Protein AF-A0A6J8EB46-F1 (afdb_monomer)

Nearest PDB structures (foldseek):
  9cpb-assembly1_6H  TM=1.691E-01  e=1.019E+00  Bos taurus
  8otz-assembly1_Cv  TM=1.582E-01  e=2.182E+00  Bos taurus

pLDDT: mean 77.76, std 17.49, range [22.55, 97.88]

Secondary structure (DSSP, 8-state):
---------HHHHHHHHHHHHHHHHHHHHHTTSHHHHHHHHHHHHH-TTHHHHHHHHHHHHHHHHHHHHHHHHHTTS--------TT----HHHHHHHHHHHHHHHHHHHHHHHHHHHHHTTSTT-HHHHHHHHHHHHHHHHTB--HHHHHHH-S-HHHHHHHHHH-SSS-PPPB-HHHHHHHHHHHHHHHHHSSHHHHHHHGGGHHHHHHHHHHT-HHHHHHHHHHHHHHHHTT--------HHHHHHHHHHHHHHHHHHHHHHHHHHHHHHHHHHHHHHHHHHHHHHHHHHHHHHHHHHHHHHHT-------HHHHHH--SGGGHHHHHHHHHHHHH-TTGGGGS-HHHHHHHHHHTT----TTS-HHHHHHHHHHHHHH-SS-TTGGGGS-SS---------

Radius of gyration: 40.49 Å; Cα contacts (8 Å, |Δi|>4): 262; chains: 1; bounding box: 92×62×116 Å

Foldseek 3Di:
DDDDDPDPDPCVVVVVVVVVVVVVVVLVVCLVDPVVVVVQVVVCVVPVCSNVVVVVVSVVVVVVVVVVVVLVVCVPPDQLPPPLVLPDDQPLLSLLVLQQLLQVLLVVLLVVLVVVLVVCVPPPPCVVVNVLSVVLNVLSVLQFDDPVCCCVPPPSNSSVVSSVVVPPDDDGTGGDNLSSVLSVVLVSLLSVQLDSVNCSVQPVCSLVVSLVVCLPPVVSLVSQVVSSVVSVVVPPPDDDDDDDPVCVVVVVVVVVSVSVSSSVSSSSSSNSSSVVVVVVSVVSVVVSVVVVVVVVVVVVVVVVVVVPPPPLCAVVVLLPQPDDLSLVSLVSLLVQVVVDVVSLVRYDLVRLQLQVVLLVDHDDPPDDSNVSSVSSNVSSVVDSHRNNSCSSPPPDDDDDDDDDD

Mean predicted aligned error: 19.16 Å

Organism: Mytilus coruscus (NCBI:txid42192)

Structure (mmCIF, N/CA/C/O backbone):
data_AF-A0A6J8EB46-F1
#
_entry.id   AF-A0A6J8EB46-F1
#
loop_
_atom_site.group_PDB
_atom_site.id
_atom_site.type_symbol
_atom_site.label_atom_id
_atom_site.label_alt_id
_atom_site.label_comp_id
_atom_site.label_asym_id
_atom_site.label_entity_id
_atom_site.label_seq_id
_atom_site.pdbx_PDB_ins_code
_atom_site.Cartn_x
_atom_site.Cartn_y
_atom_site.Cartn_z
_atom_site.occupancy
_atom_site.B_iso_or_equiv
_atom_site.auth_seq_id
_atom_site.auth_comp_id
_atom_site.auth_asym_id
_atom_site.auth_atom_id
_atom_site.pdbx_PDB_model_num
ATOM 1 N N . MET A 1 1 ? -13.569 27.693 29.492 1.00 29.95 1 MET A N 1
ATOM 2 C CA . MET A 1 1 ? -15.001 27.326 29.493 1.00 29.95 1 MET A CA 1
ATOM 3 C C . MET A 1 1 ? -15.398 26.889 28.092 1.00 29.95 1 MET A C 1
ATOM 5 O O . MET A 1 1 ? -15.632 27.750 27.271 1.00 29.95 1 MET A O 1
ATOM 9 N N . PHE A 1 2 ? -15.415 25.587 27.815 1.00 22.55 2 PHE A N 1
ATOM 10 C CA . PHE A 1 2 ? -16.241 24.952 26.774 1.00 22.55 2 PHE A CA 1
ATOM 11 C C . PHE A 1 2 ? -16.300 23.460 27.134 1.00 22.55 2 PHE A C 1
ATOM 13 O O . PHE A 1 2 ? -15.593 22.623 26.588 1.00 22.55 2 PHE A O 1
ATOM 20 N N . ASN A 1 3 ? -17.075 23.169 28.181 1.00 30.27 3 ASN A N 1
ATOM 21 C CA . ASN A 1 3 ? -17.473 21.825 28.588 1.00 30.27 3 ASN A CA 1
ATOM 22 C C . ASN A 1 3 ? -18.971 21.710 28.284 1.00 30.27 3 ASN A C 1
ATOM 24 O O . ASN A 1 3 ? -19.803 22.089 29.099 1.00 30.27 3 ASN A O 1
ATOM 28 N N . ALA A 1 4 ? -19.288 21.252 27.080 1.00 25.92 4 ALA A N 1
ATOM 29 C CA . ALA A 1 4 ? -20.593 20.768 26.625 1.00 25.92 4 ALA A CA 1
ATOM 30 C C . ALA A 1 4 ? -20.308 20.069 25.282 1.00 25.92 4 ALA A C 1
ATOM 32 O O . ALA A 1 4 ? -19.607 20.633 24.456 1.00 25.92 4 ALA A O 1
ATOM 33 N N . CYS A 1 5 ? -20.704 18.845 24.959 1.00 27.94 5 CYS A N 1
ATOM 34 C CA . CYS A 1 5 ? -21.730 17.960 25.467 1.00 27.94 5 CYS A CA 1
ATOM 35 C C . CYS A 1 5 ? -21.249 16.534 25.121 1.00 27.94 5 CYS A C 1
ATOM 37 O O . CYS A 1 5 ? -21.065 16.200 23.954 1.00 27.94 5 CYS A O 1
ATOM 39 N N . MET A 1 6 ? -20.957 15.710 26.129 1.00 33.56 6 MET A N 1
ATOM 40 C CA . MET A 1 6 ? -20.457 14.333 25.978 1.00 33.56 6 MET A CA 1
ATOM 41 C C . MET A 1 6 ? -21.446 13.369 26.631 1.00 33.56 6 MET A C 1
ATOM 43 O O . MET A 1 6 ? -21.123 12.625 27.555 1.00 33.56 6 MET A O 1
ATOM 47 N N . THR A 1 7 ? -22.678 13.390 26.141 1.00 33.22 7 THR A N 1
ATOM 48 C CA . THR A 1 7 ? -23.685 12.371 26.430 1.00 33.22 7 THR A CA 1
ATOM 49 C C . THR A 1 7 ? -24.575 12.216 25.207 1.00 33.22 7 THR A C 1
ATOM 51 O O . THR A 1 7 ? -25.662 12.774 25.162 1.00 33.22 7 THR A O 1
ATOM 54 N N . CYS A 1 8 ? -24.139 11.424 24.225 1.00 36.44 8 CYS A N 1
ATOM 55 C CA . CYS A 1 8 ? -25.110 10.720 23.391 1.00 36.44 8 CYS A CA 1
ATOM 56 C C . CYS A 1 8 ? -25.734 9.677 24.329 1.00 36.44 8 CYS A C 1
ATOM 58 O O . CYS A 1 8 ? -25.114 8.650 24.637 1.00 36.44 8 CYS A O 1
ATOM 60 N N . SER A 1 9 ? -26.828 10.063 24.992 1.00 38.84 9 SER A N 1
ATOM 61 C CA . SER A 1 9 ? -27.397 9.306 26.104 1.00 38.84 9 SER A CA 1
ATOM 62 C C . SER A 1 9 ? -27.892 7.957 25.578 1.00 38.84 9 SER A C 1
ATOM 64 O O . SER A 1 9 ? -28.225 7.804 24.403 1.00 38.84 9 SER A O 1
ATOM 66 N N . LYS A 1 10 ? -27.937 6.938 26.445 1.00 42.47 10 LYS A N 1
ATOM 67 C CA . LYS A 1 10 ? -28.545 5.640 26.103 1.00 42.47 10 LYS A CA 1
ATOM 68 C C . LYS A 1 10 ? -29.925 5.808 25.465 1.00 42.47 10 LYS A C 1
ATOM 70 O O . LYS A 1 10 ? -30.281 4.967 24.650 1.00 42.47 10 LYS A O 1
ATOM 75 N N . GLU A 1 11 ? -30.647 6.868 25.828 1.00 37.56 11 GLU A N 1
ATOM 76 C CA . GLU A 1 11 ? -31.964 7.191 25.296 1.00 37.56 11 GLU A CA 1
ATOM 77 C C . GLU A 1 11 ? -31.904 7.548 23.817 1.00 37.56 11 GLU A C 1
ATOM 79 O O . GLU A 1 11 ? -32.760 7.073 23.098 1.00 37.56 11 GLU A O 1
ATOM 84 N N . GLU A 1 12 ? -30.891 8.258 23.309 1.00 42.81 12 GLU A N 1
ATOM 85 C CA . GLU A 1 12 ? -30.812 8.584 21.875 1.00 42.81 12 GLU A CA 1
ATOM 86 C C . GLU A 1 12 ? -30.628 7.347 20.988 1.00 42.81 12 GLU A C 1
ATOM 88 O O . GLU A 1 12 ? -31.216 7.270 19.910 1.00 42.81 12 GLU A O 1
ATOM 93 N N . MET A 1 13 ? -29.840 6.352 21.413 1.00 45.44 13 MET A N 1
ATOM 94 C CA . MET A 1 13 ? -29.682 5.114 20.635 1.00 45.44 13 MET A CA 1
ATOM 95 C C . MET A 1 13 ? -30.942 4.240 20.674 1.00 45.44 13 MET A C 1
ATOM 97 O O . MET A 1 13 ? -31.340 3.716 19.633 1.00 45.44 13 MET A O 1
ATOM 101 N N . THR A 1 14 ? -31.605 4.107 21.829 1.00 48.22 14 THR A N 1
ATOM 102 C CA . THR A 1 14 ? -32.900 3.408 21.905 1.00 48.22 14 THR A CA 1
ATOM 103 C C . THR A 1 14 ? -34.020 4.181 21.211 1.00 48.22 14 THR A C 1
ATOM 105 O O . THR A 1 14 ? -34.886 3.549 20.614 1.00 48.22 14 THR A O 1
ATOM 108 N N . LEU A 1 15 ? -33.996 5.516 21.226 1.00 50.03 15 LEU A N 1
ATOM 109 C CA . LEU A 1 15 ? -34.933 6.381 20.502 1.00 50.03 15 LEU A CA 1
ATOM 110 C C . LEU A 1 15 ? -34.773 6.181 18.991 1.00 50.03 15 LEU A C 1
ATOM 112 O O . LEU A 1 15 ? -35.757 5.916 18.312 1.00 50.03 15 LEU A O 1
ATOM 116 N N . LYS A 1 16 ? -33.536 6.172 18.473 1.00 60.28 16 LYS A N 1
ATOM 117 C CA . LYS A 1 16 ? -33.245 5.901 17.052 1.00 60.28 16 LYS A CA 1
ATOM 118 C C . LYS A 1 16 ? -33.749 4.525 16.612 1.00 60.28 16 LYS A C 1
ATOM 120 O O . LYS A 1 16 ? -34.367 4.398 15.559 1.00 60.28 16 LYS A O 1
ATOM 125 N N . GLN A 1 17 ? -33.531 3.492 17.423 1.00 59.22 17 GLN A N 1
ATOM 126 C CA . GLN A 1 17 ? -33.971 2.131 17.101 1.00 59.22 17 GLN A CA 1
ATOM 127 C C . GLN A 1 17 ? -35.502 1.982 17.169 1.00 59.22 17 GLN A C 1
ATOM 129 O O . GLN A 1 17 ? -36.089 1.295 16.329 1.00 59.22 17 GLN A O 1
ATOM 134 N N . LYS A 1 18 ? -36.159 2.687 18.103 1.00 68.44 18 LYS A N 1
ATOM 135 C CA . LYS A 1 18 ? -37.623 2.814 18.146 1.00 68.44 18 LYS A CA 1
ATOM 136 C C . LYS A 1 18 ? -38.166 3.530 16.912 1.00 68.44 18 LYS A C 1
ATOM 138 O O . LYS A 1 18 ? -39.065 2.987 16.291 1.00 68.44 18 LYS A O 1
ATOM 143 N N . MET A 1 19 ? -37.567 4.645 16.490 1.00 68.00 19 MET A N 1
ATOM 144 C CA . MET A 1 19 ? -37.997 5.393 15.300 1.00 68.00 19 MET A CA 1
ATOM 145 C C . MET A 1 19 ? -37.926 4.562 14.014 1.00 68.00 19 MET A C 1
ATOM 147 O O . MET A 1 19 ? -38.859 4.598 13.219 1.00 68.00 19 MET A O 1
ATOM 151 N N . PHE A 1 20 ? -36.865 3.768 13.810 1.00 70.88 20 PHE A N 1
ATOM 152 C CA . PHE A 1 20 ? -36.810 2.855 12.660 1.00 70.88 20 PHE A CA 1
ATOM 153 C C . PHE A 1 20 ? -37.899 1.785 12.740 1.00 70.88 20 PHE A C 1
ATOM 155 O O . PHE A 1 20 ? -38.583 1.530 11.753 1.00 70.88 20 PHE A O 1
ATOM 162 N N . THR A 1 21 ? -38.082 1.175 13.912 1.00 76.00 21 THR A N 1
ATOM 163 C CA . THR A 1 21 ? -39.105 0.139 14.119 1.00 76.00 21 THR A CA 1
ATOM 164 C C . THR A 1 21 ? -40.511 0.698 13.897 1.00 76.00 21 THR A C 1
ATOM 166 O O . THR A 1 21 ? -41.333 0.072 13.233 1.00 76.00 21 THR A O 1
ATOM 169 N N . GLU A 1 22 ? -40.772 1.904 14.384 1.00 79.31 22 GLU A N 1
ATOM 170 C CA . GLU A 1 22 ? -42.029 2.624 14.225 1.00 79.31 22 GLU A CA 1
ATOM 171 C C . GLU A 1 22 ? -42.270 3.019 12.766 1.00 79.31 22 GLU A C 1
ATOM 173 O O . GLU A 1 22 ? -43.349 2.762 12.246 1.00 79.31 22 GLU A O 1
ATOM 178 N N . PHE A 1 23 ? -41.245 3.493 12.051 1.00 80.19 23 PHE A N 1
ATOM 179 C CA . PHE A 1 23 ? -41.322 3.738 10.610 1.00 80.19 23 PHE A CA 1
ATOM 180 C C . PHE A 1 23 ? -41.661 2.467 9.821 1.00 80.19 23 PHE A C 1
ATOM 182 O O . PHE A 1 23 ? -42.570 2.484 8.995 1.00 80.19 23 PHE A O 1
ATOM 189 N N . TYR A 1 24 ? -40.986 1.341 10.087 1.00 80.75 24 TYR A N 1
ATOM 190 C CA . TYR A 1 24 ? -41.318 0.064 9.443 1.00 80.75 24 TYR A CA 1
ATOM 191 C C . TYR A 1 24 ? -42.745 -0.383 9.763 1.00 80.75 24 TYR A C 1
ATOM 193 O O . TYR A 1 24 ? -43.429 -0.931 8.899 1.00 80.75 24 TYR A O 1
ATOM 201 N N . THR A 1 25 ? -43.203 -0.149 10.991 1.00 82.75 25 THR A N 1
ATOM 202 C CA . THR A 1 25 ? -44.554 -0.516 11.420 1.00 82.75 25 THR A CA 1
ATOM 203 C C . THR A 1 25 ? -45.594 0.340 10.700 1.00 82.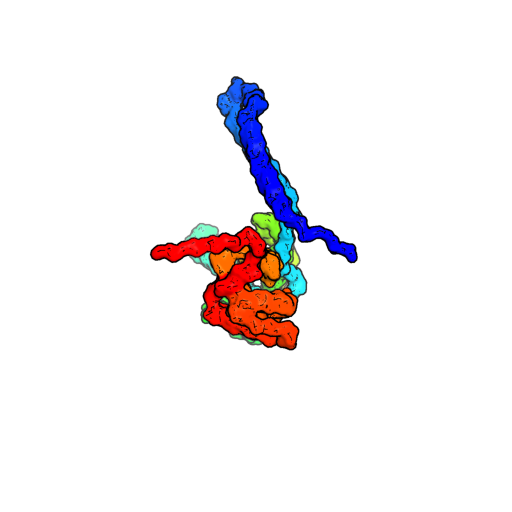75 25 THR A C 1
ATOM 205 O O . THR A 1 25 ? -46.489 -0.210 10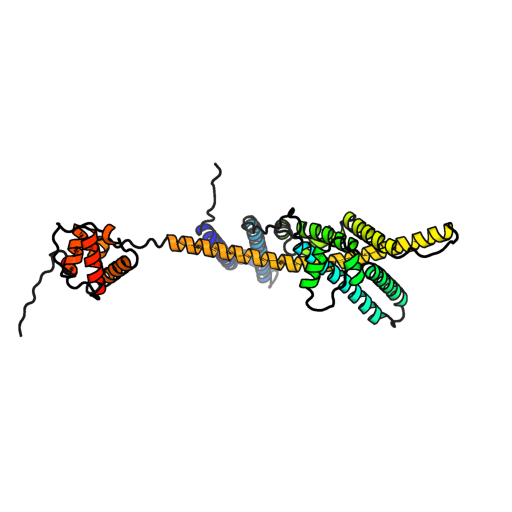.066 1.00 82.75 25 THR A O 1
ATOM 208 N N . GLN A 1 26 ? -45.422 1.663 10.692 1.00 82.62 26 GLN A N 1
ATOM 209 C CA . GLN A 1 26 ? -46.308 2.615 10.017 1.00 82.62 26 GLN A CA 1
ATOM 210 C C . GLN A 1 26 ? -46.328 2.410 8.499 1.00 82.62 26 GLN A C 1
ATOM 212 O O . GLN A 1 26 ? -47.393 2.388 7.891 1.00 82.62 26 GLN A O 1
ATOM 217 N N . PHE A 1 27 ? -45.173 2.163 7.878 1.00 85.69 27 PHE A N 1
ATOM 218 C CA . PHE A 1 27 ? -45.080 1.862 6.449 1.00 85.69 27 PHE A CA 1
ATOM 219 C C . PHE A 1 27 ? -45.846 0.582 6.082 1.00 85.69 27 PHE A C 1
ATOM 221 O O . PHE A 1 27 ? -46.624 0.564 5.129 1.00 85.69 27 PHE A O 1
ATOM 228 N N . ASN A 1 28 ? -45.678 -0.486 6.866 1.00 83.19 28 ASN A N 1
ATOM 229 C CA . ASN A 1 28 ? -46.405 -1.736 6.643 1.00 83.19 28 ASN A CA 1
ATOM 230 C C . ASN A 1 28 ? -47.904 -1.614 6.950 1.00 83.19 28 ASN A C 1
ATOM 232 O O . ASN A 1 28 ? -48.706 -2.305 6.323 1.00 83.19 28 ASN A O 1
ATOM 236 N N . MET A 1 29 ? -48.290 -0.758 7.901 1.00 84.44 29 MET A N 1
ATOM 237 C CA . MET A 1 29 ? -49.692 -0.429 8.163 1.00 84.44 29 MET A CA 1
ATOM 238 C C . MET A 1 29 ? -50.306 0.351 7.000 1.00 84.44 29 MET A C 1
ATOM 240 O O . MET A 1 29 ? -51.401 0.007 6.567 1.00 84.44 29 MET A O 1
ATOM 244 N N . TYR A 1 30 ? -49.584 1.325 6.442 1.00 85.19 30 TYR A N 1
ATOM 245 C CA . TYR A 1 30 ? -50.017 2.080 5.269 1.00 85.19 30 TYR A CA 1
ATOM 246 C C . TYR A 1 30 ? -50.209 1.180 4.043 1.00 85.19 30 TYR A C 1
ATOM 248 O O . TYR A 1 30 ? -51.249 1.241 3.405 1.00 85.19 30 TYR A O 1
ATOM 256 N N . LEU A 1 31 ? -49.287 0.252 3.758 1.00 83.62 31 LEU A N 1
ATOM 257 C CA . LEU A 1 31 ? -49.456 -0.709 2.652 1.00 83.62 31 LEU A CA 1
ATOM 258 C C . LEU A 1 31 ? -50.688 -1.624 2.798 1.00 83.62 31 LEU A C 1
ATOM 260 O O . LEU A 1 31 ? -51.109 -2.250 1.826 1.00 83.62 31 LEU A O 1
ATOM 264 N N . LYS A 1 32 ? -51.248 -1.728 4.008 1.00 82.56 32 LYS A N 1
ATOM 265 C CA . LYS A 1 32 ? -52.466 -2.487 4.320 1.00 82.56 32 LYS A CA 1
ATOM 266 C C . LYS A 1 32 ? -53.683 -1.586 4.550 1.00 82.56 32 LYS A C 1
ATOM 268 O O . LYS A 1 32 ? -54.747 -2.101 4.888 1.00 82.56 32 LYS A O 1
ATOM 273 N N . SER A 1 33 ? -53.537 -0.268 4.423 1.00 86.31 33 SER A N 1
ATOM 274 C CA . SER A 1 33 ? -54.606 0.680 4.713 1.00 86.31 33 SER A CA 1
ATOM 275 C C . SER A 1 33 ? -55.608 0.759 3.561 1.00 86.31 33 SER A C 1
ATOM 277 O O . SER A 1 33 ? -55.302 0.490 2.395 1.00 86.31 33 SER A O 1
ATOM 279 N N . SER A 1 34 ? -56.828 1.175 3.892 1.00 80.81 34 SER A N 1
ATOM 280 C CA . SER A 1 34 ? -57.864 1.490 2.909 1.00 80.81 34 SER A CA 1
ATOM 281 C C . SER A 1 34 ? -57.474 2.663 2.002 1.00 80.81 34 SER A C 1
ATOM 283 O O . SER A 1 34 ? -57.941 2.726 0.867 1.00 80.81 34 SER A O 1
ATOM 285 N N . GLU A 1 35 ? -56.607 3.567 2.464 1.00 82.62 35 GLU A N 1
ATOM 286 C CA . GLU A 1 35 ? -56.075 4.694 1.685 1.00 82.62 35 GLU A CA 1
ATOM 287 C C . GLU A 1 35 ? -55.132 4.217 0.577 1.00 82.62 35 GLU A C 1
ATOM 289 O O . GLU A 1 35 ? -55.256 4.648 -0.573 1.00 82.62 35 GLU A O 1
ATOM 294 N N . PHE A 1 36 ? -54.238 3.271 0.883 1.00 83.19 36 PHE A N 1
ATOM 295 C CA . PHE A 1 36 ? -53.380 2.657 -0.127 1.00 83.19 36 PHE A CA 1
ATOM 296 C C . PHE A 1 36 ? -54.207 1.844 -1.127 1.00 83.19 36 PHE A C 1
ATOM 298 O O . PHE A 1 36 ? -54.050 2.020 -2.332 1.00 83.19 36 PHE A O 1
ATOM 305 N N . GLU A 1 37 ? -55.160 1.034 -0.657 1.00 79.12 37 GLU A N 1
ATOM 306 C CA . GLU A 1 37 ? -56.090 0.317 -1.543 1.00 79.12 37 GLU A CA 1
ATOM 307 C C . GLU A 1 37 ? -56.889 1.270 -2.444 1.00 79.12 37 GLU A C 1
ATOM 309 O O . GLU A 1 37 ? -57.068 1.007 -3.632 1.00 79.12 37 GLU A O 1
ATOM 314 N N . SER A 1 38 ? -57.320 2.419 -1.922 1.00 82.06 38 SER A N 1
ATOM 315 C CA . SER A 1 38 ? -58.031 3.434 -2.709 1.00 82.06 38 SER A CA 1
ATOM 316 C C . SER A 1 38 ? -57.132 4.111 -3.744 1.00 82.06 38 SER A C 1
ATOM 318 O O . SER A 1 38 ? -57.600 4.421 -4.834 1.00 82.06 38 SER A O 1
ATOM 320 N N . SER A 1 39 ? -55.841 4.265 -3.448 1.00 78.69 39 SER A N 1
ATOM 321 C CA . SER A 1 39 ? -54.834 4.792 -4.380 1.00 78.69 39 SER A CA 1
ATOM 322 C C . SER A 1 39 ? -54.459 3.786 -5.477 1.00 78.69 39 SER A C 1
ATOM 324 O O . SER A 1 39 ? -54.076 4.168 -6.580 1.00 78.69 39 SER A O 1
ATOM 326 N N . VAL A 1 40 ? -54.580 2.488 -5.187 1.00 75.94 40 VAL A N 1
ATOM 327 C CA . VAL A 1 40 ? -54.270 1.389 -6.112 1.00 75.94 40 VAL A CA 1
ATOM 328 C C . VAL A 1 40 ? -55.457 1.058 -7.030 1.00 75.94 40 VAL A C 1
ATOM 330 O O . VAL A 1 40 ? -55.247 0.652 -8.174 1.00 75.94 40 VAL A O 1
ATOM 333 N N . LYS A 1 41 ? -56.702 1.242 -6.567 1.00 77.00 41 LYS A N 1
ATOM 334 C CA . LYS A 1 41 ? -57.934 0.938 -7.325 1.00 77.00 41 LYS A CA 1
ATOM 335 C C . LYS A 1 41 ? -57.969 1.514 -8.754 1.00 77.00 41 LYS A C 1
ATOM 337 O O . LYS A 1 41 ? -58.292 0.744 -9.658 1.00 77.00 41 LYS A O 1
ATOM 342 N N . PRO A 1 42 ? -57.608 2.790 -9.006 1.00 74.62 42 PRO A N 1
ATOM 343 C CA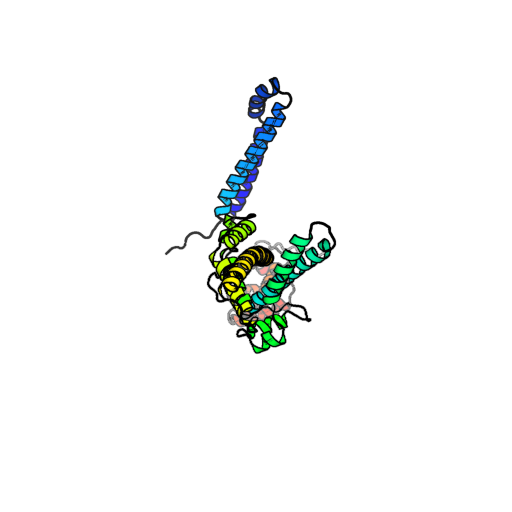 . PRO A 1 42 ? -57.584 3.343 -10.362 1.00 74.62 42 PRO A CA 1
ATOM 344 C C . PRO A 1 42 ? -56.573 2.633 -11.274 1.00 74.62 42 PRO A C 1
ATOM 346 O O . PRO A 1 42 ? -56.847 2.402 -12.444 1.00 74.62 42 PRO A O 1
ATOM 349 N N . LEU A 1 43 ? -55.428 2.219 -10.722 1.00 65.94 43 LEU A N 1
ATOM 350 C CA . LEU A 1 43 ? -54.331 1.581 -11.458 1.00 65.94 43 LEU A CA 1
ATOM 351 C C . LEU A 1 43 ? -54.595 0.098 -11.759 1.00 65.94 43 LEU A C 1
ATOM 353 O O . LEU A 1 43 ? -54.114 -0.422 -12.763 1.00 65.94 43 LEU A O 1
ATOM 357 N N . ILE A 1 44 ? -55.354 -0.596 -10.900 1.00 65.50 44 ILE A N 1
ATOM 358 C CA . ILE A 1 44 ? -55.775 -1.988 -11.143 1.00 65.50 44 ILE A CA 1
ATOM 359 C C . ILE A 1 44 ? -56.769 -2.068 -12.307 1.00 65.50 44 ILE A C 1
ATOM 361 O O . ILE A 1 44 ? -56.736 -3.044 -13.058 1.00 65.50 44 ILE A O 1
ATOM 365 N N . HIS A 1 45 ? -57.635 -1.059 -12.466 1.00 63.56 45 HIS A N 1
ATOM 366 C CA . HIS A 1 45 ? -58.617 -1.022 -13.553 1.00 63.56 45 HIS A CA 1
ATOM 367 C C . HIS A 1 45 ? -57.964 -1.008 -14.944 1.00 63.56 45 HIS A C 1
ATOM 369 O O . HIS A 1 45 ? -58.528 -1.581 -15.874 1.00 63.56 45 HIS A O 1
ATOM 375 N N . GLU A 1 46 ? -56.767 -0.431 -15.071 1.00 61.22 46 GLU A N 1
ATOM 376 C CA . GLU A 1 46 ? -56.005 -0.381 -16.326 1.00 61.22 46 GLU A CA 1
ATOM 377 C C . GLU A 1 46 ? -54.943 -1.489 -16.439 1.00 61.22 46 GLU A C 1
ATOM 379 O O . GLU A 1 46 ? -54.573 -1.889 -17.543 1.00 61.22 46 GLU A O 1
ATOM 384 N N . ASN A 1 47 ? -54.447 -2.026 -15.317 1.00 65.25 47 ASN A N 1
ATOM 385 C CA . ASN A 1 47 ? -53.388 -3.032 -15.319 1.00 65.25 47 ASN A CA 1
ATOM 386 C C . ASN A 1 47 ? -53.513 -4.009 -14.137 1.00 65.25 47 ASN A C 1
ATOM 388 O O . ASN A 1 47 ? -53.369 -3.632 -12.974 1.00 65.25 47 ASN A O 1
ATOM 392 N N . LYS A 1 48 ? -53.657 -5.311 -14.435 1.00 73.06 48 LYS A N 1
ATOM 393 C CA . LYS A 1 48 ? -53.729 -6.395 -13.430 1.00 73.06 48 LYS A CA 1
ATOM 394 C C . LYS A 1 48 ? -52.513 -6.453 -12.490 1.00 73.06 48 LYS A C 1
ATOM 396 O O . LYS A 1 48 ? -52.613 -7.016 -11.403 1.00 73.06 48 LYS A O 1
ATOM 401 N N . PHE A 1 49 ? -51.385 -5.854 -12.874 1.00 76.19 49 PHE A N 1
ATOM 402 C CA . PHE A 1 49 ? -50.163 -5.768 -12.071 1.00 76.19 49 PHE A CA 1
ATOM 403 C C . PHE A 1 49 ? -50.005 -4.441 -11.307 1.00 76.19 49 PHE A C 1
ATOM 405 O O . PHE A 1 49 ? -49.025 -4.279 -10.580 1.00 76.19 49 PHE A O 1
ATOM 412 N N . GLY A 1 50 ? -50.954 -3.500 -11.406 1.00 73.31 50 GLY A N 1
ATOM 413 C CA . GLY A 1 50 ? -50.846 -2.151 -10.826 1.00 73.31 50 GLY A CA 1
ATOM 414 C C . GLY A 1 50 ? -50.539 -2.142 -9.325 1.00 73.31 50 GLY A C 1
ATOM 415 O O . GLY A 1 50 ? -49.685 -1.386 -8.863 1.00 73.31 50 GLY A O 1
ATOM 416 N N . LYS A 1 51 ? -51.135 -3.072 -8.567 1.00 77.44 51 LYS A N 1
ATOM 417 C CA . LYS A 1 51 ? -50.838 -3.255 -7.137 1.00 77.44 51 LYS A CA 1
ATOM 418 C C . LYS A 1 51 ? -49.393 -3.684 -6.880 1.00 77.44 51 LYS A C 1
ATOM 420 O O . LYS A 1 51 ? -48.753 -3.161 -5.975 1.00 77.44 51 LYS A O 1
ATOM 425 N N . GLN A 1 52 ? -48.867 -4.619 -7.670 1.00 79.88 52 GLN A N 1
ATOM 426 C CA . GLN A 1 52 ? -47.496 -5.114 -7.511 1.00 79.88 52 GLN A CA 1
ATOM 427 C C . GLN A 1 52 ? -46.472 -4.030 -7.860 1.00 79.88 52 GLN A C 1
ATOM 429 O O . GLN A 1 52 ? -45.482 -3.872 -7.147 1.00 79.88 52 GLN A O 1
ATOM 434 N N . ILE A 1 53 ? -46.748 -3.243 -8.904 1.00 79.00 53 ILE A N 1
ATOM 435 C CA . ILE A 1 53 ? -45.914 -2.109 -9.312 1.00 79.00 53 ILE A CA 1
ATOM 436 C C . ILE A 1 53 ? -45.882 -1.049 -8.208 1.00 79.00 53 ILE A C 1
ATOM 438 O O . ILE A 1 53 ? -44.800 -0.635 -7.797 1.00 79.00 53 ILE A O 1
ATOM 442 N N . LEU A 1 54 ? -47.039 -0.647 -7.672 1.00 80.81 54 LEU A N 1
ATOM 443 C CA . LEU A 1 54 ? -47.087 0.398 -6.649 1.00 80.81 54 LEU A CA 1
ATOM 444 C C . LEU A 1 54 ? -46.423 -0.048 -5.340 1.00 80.81 54 LEU A C 1
ATOM 446 O O . LEU A 1 54 ? -45.684 0.722 -4.733 1.00 80.81 54 LEU A O 1
ATOM 450 N N . VAL A 1 55 ? -46.604 -1.311 -4.939 1.00 83.56 55 VAL A N 1
ATOM 451 C CA . VAL A 1 55 ? -45.883 -1.892 -3.795 1.00 83.56 55 VAL A CA 1
ATOM 452 C C . VAL A 1 55 ? -44.369 -1.855 -4.030 1.00 83.56 55 VAL A C 1
ATOM 454 O O . VAL A 1 55 ? -43.629 -1.407 -3.155 1.00 83.56 55 VAL A O 1
ATOM 457 N N . ALA A 1 56 ? -43.890 -2.253 -5.213 1.00 81.88 56 ALA A N 1
ATOM 458 C CA . ALA A 1 56 ? -42.465 -2.209 -5.545 1.00 81.88 56 ALA A CA 1
ATOM 459 C C . ALA A 1 56 ? -41.898 -0.777 -5.511 1.00 81.88 56 ALA A C 1
ATOM 461 O O . ALA A 1 56 ? -40.815 -0.554 -4.966 1.00 81.88 56 ALA A O 1
ATOM 462 N N . VAL A 1 57 ? -42.646 0.204 -6.026 1.00 83.00 57 VAL A N 1
ATOM 463 C CA . VAL A 1 57 ? -42.285 1.629 -5.965 1.00 83.00 57 VAL A CA 1
ATOM 464 C C . VAL A 1 57 ? -42.223 2.119 -4.518 1.00 83.00 57 VAL A C 1
ATOM 466 O O . VAL A 1 57 ? -41.250 2.766 -4.138 1.00 83.00 57 VAL A O 1
ATOM 469 N N . MET A 1 58 ? -43.190 1.755 -3.674 1.00 84.00 58 MET A N 1
ATOM 470 C CA . MET A 1 58 ? -43.173 2.122 -2.256 1.00 84.00 58 MET A CA 1
ATOM 471 C C . MET A 1 58 ? -41.956 1.542 -1.525 1.00 84.00 58 MET A C 1
ATOM 473 O O . MET A 1 58 ? -41.331 2.250 -0.738 1.00 84.00 58 MET A O 1
ATOM 477 N N . PHE A 1 59 ? -41.560 0.297 -1.810 1.00 84.38 59 PHE A N 1
ATOM 478 C CA . PHE A 1 59 ? -40.330 -0.286 -1.255 1.00 84.38 59 PHE A CA 1
ATOM 479 C C . PHE A 1 59 ? -39.055 0.405 -1.772 1.00 84.38 59 PHE A C 1
ATOM 481 O O . PHE A 1 59 ? -38.075 0.529 -1.033 1.00 84.38 59 PHE A O 1
ATOM 488 N N . LEU A 1 60 ? -39.050 0.900 -3.014 1.00 80.06 60 LEU A N 1
ATOM 489 C CA . LEU A 1 60 ? -37.948 1.712 -3.542 1.00 80.06 60 LEU A CA 1
ATOM 490 C C . LEU A 1 60 ? -37.860 3.074 -2.843 1.00 80.06 60 LEU A C 1
ATOM 492 O O . LEU A 1 60 ? -36.766 3.470 -2.436 1.00 80.06 60 LEU A O 1
ATOM 496 N N . ILE A 1 61 ? -38.994 3.750 -2.641 1.00 81.62 61 ILE A N 1
ATOM 497 C CA . ILE A 1 61 ? -39.076 5.007 -1.881 1.00 81.62 61 ILE A CA 1
ATOM 498 C C . ILE A 1 61 ? -38.603 4.774 -0.444 1.00 81.62 61 ILE A C 1
ATOM 500 O O . ILE A 1 61 ? -37.747 5.507 0.044 1.00 81.62 61 ILE A O 1
ATOM 504 N N . GLN A 1 62 ? -39.069 3.705 0.206 1.00 83.31 62 GLN A N 1
ATOM 505 C CA . GLN A 1 62 ? -38.638 3.316 1.549 1.00 83.31 62 GLN A CA 1
ATOM 506 C C . GLN A 1 62 ? -37.115 3.162 1.629 1.00 83.31 62 GLN A C 1
ATOM 508 O O . GLN A 1 62 ? -36.471 3.699 2.529 1.00 83.31 62 GLN A O 1
ATOM 513 N N . LYS A 1 63 ? -36.520 2.454 0.665 1.00 79.56 63 LYS A N 1
ATOM 514 C CA . LYS A 1 63 ? -35.071 2.243 0.592 1.00 79.56 63 LYS A CA 1
ATOM 515 C C . LYS A 1 63 ? -34.300 3.549 0.387 1.00 79.56 63 LYS A C 1
ATOM 517 O O . LYS A 1 63 ? -33.206 3.679 0.934 1.00 79.56 63 LYS A O 1
ATOM 522 N N . HIS A 1 64 ? -34.845 4.488 -0.383 1.00 77.50 64 HIS A N 1
ATOM 523 C CA . HIS A 1 64 ? -34.254 5.810 -0.583 1.00 77.50 64 HIS A CA 1
ATOM 524 C C . HIS A 1 64 ? -34.338 6.674 0.676 1.00 77.50 64 HIS A C 1
ATOM 526 O O . HIS A 1 64 ? -33.304 7.114 1.165 1.00 77.50 64 HIS A O 1
ATOM 532 N N . VAL A 1 65 ? -35.522 6.804 1.278 1.00 78.75 65 VAL A N 1
ATOM 533 C CA . VAL A 1 65 ? -35.725 7.572 2.518 1.00 78.75 65 VAL A CA 1
ATOM 534 C C . VAL A 1 65 ? -34.836 7.048 3.649 1.00 78.75 65 VAL A C 1
ATOM 536 O O . VAL A 1 65 ? -34.207 7.827 4.361 1.00 78.75 65 VAL A O 1
ATOM 539 N N . LEU A 1 66 ? -34.716 5.724 3.793 1.00 76.69 66 LEU A N 1
ATOM 540 C CA . LEU A 1 66 ? -33.838 5.115 4.796 1.00 76.69 66 LEU A CA 1
ATOM 541 C C . LEU A 1 66 ? -32.349 5.335 4.503 1.00 76.69 66 LEU A C 1
ATOM 543 O O . LEU A 1 66 ? -31.557 5.453 5.439 1.00 76.69 66 LEU A O 1
ATOM 547 N N . ARG A 1 67 ? -31.953 5.381 3.227 1.00 71.69 67 ARG A N 1
ATOM 548 C CA . ARG A 1 67 ? -30.577 5.696 2.827 1.00 71.69 67 ARG A CA 1
ATOM 549 C C . ARG A 1 67 ? -30.244 7.147 3.162 1.00 71.69 67 ARG A C 1
ATOM 551 O O . ARG A 1 67 ? -29.235 7.373 3.818 1.00 71.69 67 ARG A O 1
ATOM 558 N N . ASP A 1 68 ? -31.122 8.082 2.819 1.00 69.88 68 ASP A N 1
ATOM 559 C CA . ASP A 1 68 ? -30.927 9.512 3.072 1.00 69.88 68 ASP A CA 1
ATOM 560 C C . ASP A 1 68 ? -30.939 9.819 4.583 1.00 69.88 68 ASP A C 1
ATOM 562 O O . ASP A 1 68 ? -30.096 10.565 5.094 1.00 69.88 68 ASP A O 1
ATOM 566 N N . ALA A 1 69 ? -31.818 9.156 5.344 1.00 67.06 69 ALA A N 1
ATOM 567 C CA . ALA A 1 69 ? -31.821 9.200 6.808 1.00 67.06 69 ALA A CA 1
ATOM 568 C C . ALA A 1 69 ? -30.545 8.580 7.416 1.00 67.06 69 ALA A C 1
ATOM 570 O O . ALA A 1 69 ? -29.986 9.101 8.378 1.00 67.06 69 ALA A O 1
ATOM 571 N N . SER A 1 70 ? -30.034 7.480 6.856 1.00 59.41 70 SER A N 1
ATOM 572 C CA . SER A 1 70 ? -28.769 6.879 7.300 1.00 59.41 70 SER A CA 1
ATOM 573 C C . SER A 1 70 ? -27.560 7.764 6.982 1.00 59.41 70 SER A C 1
ATOM 575 O O . SER A 1 70 ? -26.646 7.858 7.800 1.00 59.41 70 SER A O 1
ATOM 577 N N . ASP A 1 71 ? -27.519 8.391 5.809 1.00 54.94 71 ASP A N 1
ATOM 578 C CA . ASP A 1 71 ? -26.403 9.239 5.386 1.00 54.94 71 ASP A CA 1
ATOM 579 C C . ASP A 1 71 ? -26.355 10.552 6.187 1.00 54.94 71 ASP A C 1
ATOM 581 O O . ASP A 1 71 ? -25.273 10.982 6.594 1.00 54.94 71 ASP A O 1
ATOM 585 N N . SER A 1 72 ? -27.514 11.121 6.536 1.00 55.03 72 SER A N 1
ATOM 586 C CA . SER A 1 72 ? -27.619 12.250 7.475 1.00 55.03 72 SER A CA 1
ATOM 587 C C . SER A 1 72 ? -27.228 11.873 8.912 1.00 55.03 72 SER A C 1
ATOM 589 O O . SER A 1 72 ? -26.551 12.653 9.583 1.00 55.03 72 SER A O 1
ATOM 591 N N . LEU A 1 73 ? -27.549 10.658 9.374 1.00 52.25 73 LEU A N 1
ATOM 592 C CA . LEU A 1 73 ? -27.180 10.159 10.709 1.00 52.25 73 LEU A CA 1
ATOM 593 C C . LEU A 1 73 ? -25.703 9.738 10.840 1.00 52.25 73 LEU A C 1
ATOM 595 O O . LEU A 1 73 ? -25.147 9.811 11.935 1.00 52.25 73 LEU A O 1
ATOM 599 N N . GLN A 1 74 ? -25.034 9.312 9.764 1.00 48.22 74 GLN A N 1
ATOM 600 C CA . GLN A 1 74 ? -23.613 8.922 9.801 1.00 48.22 74 GLN A CA 1
ATOM 601 C C . GLN A 1 74 ? -22.643 10.110 9.879 1.00 48.22 74 GLN A C 1
ATOM 603 O O . GLN A 1 74 ? -21.473 9.914 10.211 1.00 48.22 74 GLN A O 1
ATOM 608 N N . SER A 1 75 ? -23.124 11.338 9.670 1.00 42.50 75 SER A N 1
ATOM 609 C CA . SER A 1 75 ? -22.349 12.571 9.887 1.00 42.50 75 SER A CA 1
ATOM 610 C C . SER A 1 75 ? -21.928 12.789 11.355 1.00 42.50 75 SER A C 1
ATOM 612 O O . SER A 1 75 ? -21.030 13.580 11.625 1.00 42.50 75 SER A O 1
ATOM 614 N N . THR A 1 76 ? -22.516 12.043 12.302 1.00 41.97 76 THR A N 1
ATOM 615 C CA . THR A 1 76 ? -22.193 12.066 13.745 1.00 41.97 76 THR A CA 1
ATOM 616 C C . THR A 1 76 ? -21.529 10.775 14.243 1.00 41.97 76 THR A C 1
ATOM 618 O O . THR A 1 76 ? -21.488 10.503 15.445 1.00 41.97 76 THR A O 1
ATOM 621 N N . GLY A 1 77 ? -20.975 9.958 13.341 1.00 43.81 77 GLY A N 1
ATOM 622 C CA . GLY A 1 77 ? -20.095 8.860 13.733 1.00 43.81 77 GLY A CA 1
ATOM 623 C C . GLY A 1 77 ? -18.819 9.420 14.356 1.00 43.81 77 GLY A C 1
ATOM 624 O O . GLY A 1 77 ? -18.079 10.128 13.674 1.00 43.81 77 GLY A O 1
ATOM 625 N N . GLN A 1 78 ? -18.578 9.107 15.638 1.00 45.38 78 GLN A N 1
ATOM 626 C CA . GLN A 1 78 ? -17.324 9.404 16.339 1.00 45.38 78 GLN A CA 1
ATOM 627 C C . GLN A 1 78 ? -16.150 9.166 15.389 1.00 45.38 78 GLN A C 1
ATOM 629 O O . GLN A 1 78 ? -16.046 8.106 14.764 1.00 45.38 78 GLN A O 1
ATOM 634 N N . SER A 1 79 ? -15.319 10.190 15.210 1.00 43.97 79 SER A N 1
ATOM 635 C CA . SER A 1 79 ? -14.123 10.084 14.396 1.00 43.97 79 SER A CA 1
ATOM 636 C C . SER A 1 79 ? -13.246 9.004 15.013 1.00 43.97 79 SER A C 1
ATOM 638 O O . SER A 1 79 ? -12.629 9.217 16.054 1.00 43.97 79 SER A O 1
ATOM 640 N N . VAL A 1 80 ? -13.187 7.834 14.372 1.00 47.62 80 VAL A N 1
ATOM 641 C CA . VAL A 1 80 ? -12.100 6.893 14.618 1.00 47.62 80 VAL A CA 1
ATOM 642 C C . VAL A 1 80 ? -10.845 7.680 14.264 1.00 47.62 80 VAL A C 1
ATOM 644 O O . VAL A 1 80 ? -10.552 7.885 13.084 1.00 47.62 80 VAL A O 1
ATOM 647 N N . GLN A 1 81 ? -10.146 8.205 15.272 1.00 47.09 81 GLN A N 1
ATOM 648 C CA . GLN A 1 81 ? -8.845 8.827 15.085 1.00 47.09 81 GLN A CA 1
ATOM 649 C C . GLN A 1 81 ? -7.871 7.707 14.734 1.00 47.09 81 GLN A C 1
ATOM 651 O O . GLN A 1 81 ? -7.118 7.200 15.562 1.00 47.09 81 GLN A O 1
ATOM 656 N N . ILE A 1 82 ? -7.894 7.290 13.468 1.00 50.88 82 ILE A N 1
ATOM 657 C CA . ILE A 1 82 ? -6.703 6.727 12.865 1.00 50.88 82 ILE A CA 1
ATOM 658 C C . ILE A 1 82 ? -5.753 7.914 12.804 1.00 50.88 82 ILE A C 1
ATOM 660 O O . ILE A 1 82 ? -5.866 8.759 11.914 1.00 50.88 82 ILE A O 1
ATOM 664 N N . ASN A 1 83 ? -4.864 8.017 13.787 1.00 44.69 83 ASN A N 1
ATOM 665 C CA . ASN A 1 83 ? -3.663 8.815 13.633 1.00 44.69 83 ASN A CA 1
ATOM 666 C C . ASN A 1 83 ? -2.924 8.217 12.433 1.00 44.69 83 ASN A C 1
ATOM 668 O O . ASN A 1 83 ? -2.157 7.274 12.579 1.00 44.69 83 ASN A O 1
ATOM 672 N N . CYS A 1 84 ? -3.223 8.709 11.235 1.00 46.06 84 CYS A N 1
ATOM 673 C CA . CYS A 1 84 ? -2.244 8.810 10.175 1.00 46.06 84 CYS A CA 1
ATOM 674 C C . CYS A 1 84 ? -1.542 10.116 10.516 1.00 46.06 84 CYS A C 1
ATOM 676 O O . CYS A 1 84 ? -2.108 11.178 10.249 1.00 46.06 84 CYS A O 1
ATOM 678 N N . PRO A 1 85 ? -0.396 10.087 11.211 1.00 47.94 85 PRO A N 1
ATOM 679 C CA . PRO A 1 85 ? 0.348 11.304 11.415 1.00 47.94 85 PRO A CA 1
ATOM 680 C C . PRO A 1 85 ? 0.861 11.683 10.029 1.00 47.94 85 PRO A C 1
ATOM 682 O O . PRO A 1 85 ? 1.788 11.070 9.510 1.00 47.94 85 PRO A O 1
ATOM 685 N N . ILE A 1 86 ? 0.192 12.651 9.407 1.00 48.22 86 ILE A N 1
ATOM 686 C CA . ILE A 1 86 ? 0.515 13.156 8.067 1.00 48.22 86 ILE A CA 1
ATOM 687 C C . ILE A 1 86 ? 1.949 13.732 8.045 1.00 48.22 86 ILE A C 1
ATOM 689 O O . ILE A 1 86 ? 2.560 13.783 6.988 1.00 48.22 86 ILE A O 1
ATOM 693 N N . ASN A 1 87 ? 2.506 14.048 9.225 1.00 45.78 87 ASN A N 1
ATOM 694 C CA . ASN A 1 87 ? 3.807 14.692 9.418 1.00 45.78 87 ASN A CA 1
ATOM 695 C C . ASN A 1 87 ? 4.788 13.907 10.316 1.00 45.78 87 ASN A C 1
ATOM 697 O O . ASN A 1 87 ? 5.726 14.506 10.832 1.00 45.78 87 ASN A O 1
ATOM 701 N N . MET A 1 88 ? 4.583 12.608 10.583 1.00 54.53 88 MET A N 1
ATOM 702 C CA . MET A 1 88 ? 5.645 11.841 11.255 1.00 54.53 88 MET A CA 1
ATOM 703 C C . MET A 1 88 ? 6.655 11.377 10.218 1.00 54.53 88 MET A C 1
ATOM 705 O O . MET A 1 88 ? 6.295 10.636 9.300 1.00 54.53 88 MET A O 1
ATOM 709 N N . GLU A 1 89 ? 7.910 11.785 10.410 1.00 61.66 89 GLU A N 1
ATOM 710 C CA . GLU A 1 89 ? 9.060 11.161 9.765 1.00 61.66 89 GLU A CA 1
ATOM 711 C C . GLU A 1 89 ? 8.899 9.640 9.816 1.00 61.66 89 GLU A C 1
ATOM 713 O O . GLU A 1 89 ? 8.559 9.044 10.848 1.00 61.66 89 GLU A O 1
ATOM 718 N N . ILE A 1 90 ? 9.062 9.004 8.660 1.00 74.44 90 ILE A N 1
ATOM 719 C CA . ILE A 1 90 ? 8.967 7.557 8.565 1.00 74.44 90 ILE A CA 1
ATOM 720 C C . ILE A 1 90 ? 10.137 6.998 9.372 1.00 74.44 90 ILE A C 1
ATOM 722 O O . ILE A 1 90 ? 11.292 7.266 9.054 1.00 74.44 90 ILE A O 1
ATOM 726 N N . SER A 1 91 ? 9.844 6.224 10.420 1.00 81.25 91 SER A N 1
ATOM 727 C CA . SER A 1 91 ? 10.895 5.603 11.232 1.00 81.25 91 SER A CA 1
ATOM 728 C C . SER A 1 91 ? 11.845 4.777 10.362 1.00 81.25 91 SER A C 1
ATOM 730 O O . SER A 1 91 ? 11.414 4.235 9.344 1.00 81.25 91 SER A O 1
ATOM 732 N N . ALA A 1 92 ? 13.101 4.601 10.779 1.00 77.88 92 ALA A N 1
ATOM 733 C CA . ALA A 1 92 ? 14.086 3.795 10.045 1.00 77.88 92 ALA A CA 1
ATOM 734 C C . ALA A 1 92 ? 13.540 2.404 9.655 1.00 77.88 92 ALA A C 1
ATOM 736 O O . ALA A 1 92 ? 13.581 1.997 8.493 1.00 77.88 92 ALA A O 1
ATOM 737 N N . GLY A 1 93 ? 12.875 1.722 10.596 1.00 82.12 93 GLY A N 1
ATOM 738 C CA . GLY A 1 93 ? 12.187 0.458 10.319 1.00 82.12 93 GLY A CA 1
ATOM 739 C C . GLY A 1 93 ? 11.017 0.594 9.331 1.00 82.12 93 GLY A C 1
ATOM 740 O O . GLY A 1 93 ? 10.748 -0.312 8.549 1.00 82.12 93 GLY A O 1
ATOM 741 N N . GLY A 1 94 ? 10.301 1.720 9.324 1.00 85.19 94 GLY A N 1
ATOM 742 C CA . GLY A 1 94 ? 9.300 2.042 8.304 1.00 85.19 94 GLY A CA 1
ATOM 743 C C . GLY A 1 94 ? 9.912 2.235 6.913 1.00 85.19 94 GLY A C 1
ATOM 744 O O . GLY A 1 94 ? 9.393 1.669 5.953 1.00 85.19 94 GLY A O 1
ATOM 745 N N . ARG A 1 95 ? 11.041 2.944 6.816 1.00 90.44 95 ARG A N 1
ATOM 746 C CA . ARG A 1 95 ? 11.796 3.155 5.569 1.00 90.44 95 ARG A CA 1
ATOM 747 C C . ARG A 1 95 ? 12.293 1.831 4.986 1.00 90.44 95 ARG A C 1
ATOM 749 O O . ARG A 1 95 ? 12.059 1.540 3.815 1.00 90.44 95 ARG A O 1
ATOM 756 N N . GLY A 1 96 ? 12.825 0.943 5.828 1.00 88.50 96 GLY A N 1
ATOM 757 C CA . GLY A 1 96 ? 13.179 -0.425 5.431 1.00 88.50 96 GLY A CA 1
ATOM 758 C C . GLY A 1 96 ? 12.001 -1.234 4.870 1.00 88.50 96 GLY A C 1
ATOM 759 O O . GLY A 1 96 ? 12.148 -1.976 3.898 1.00 88.50 96 GLY A O 1
ATOM 760 N N . LYS A 1 97 ? 10.786 -1.053 5.409 1.00 88.94 97 LYS A N 1
ATOM 761 C CA . LYS A 1 97 ? 9.575 -1.684 4.844 1.00 88.94 97 LYS A CA 1
ATOM 762 C C . LYS A 1 97 ? 9.208 -1.128 3.476 1.00 88.94 97 LYS A C 1
ATOM 764 O O . LYS A 1 97 ? 8.759 -1.902 2.636 1.00 88.94 97 LYS A O 1
ATOM 769 N N . ILE A 1 98 ? 9.380 0.172 3.259 1.00 92.44 98 ILE A N 1
ATOM 770 C CA . ILE A 1 98 ? 9.128 0.800 1.958 1.00 92.44 98 ILE A CA 1
ATOM 771 C C . ILE A 1 98 ? 10.085 0.219 0.925 1.00 92.44 98 ILE A C 1
ATOM 773 O O . ILE A 1 98 ? 9.626 -0.262 -0.106 1.00 92.44 98 ILE A O 1
ATOM 777 N N . ARG A 1 99 ? 11.381 0.135 1.250 1.00 92.25 99 ARG A N 1
ATOM 778 C CA . ARG A 1 99 ? 12.385 -0.496 0.384 1.00 92.25 99 ARG A CA 1
ATOM 779 C C . ARG A 1 99 ? 12.034 -1.946 0.051 1.00 92.25 99 ARG A C 1
ATOM 781 O O . ARG A 1 99 ? 12.073 -2.339 -1.112 1.00 92.25 99 ARG A O 1
ATOM 788 N N . TYR A 1 100 ? 11.605 -2.715 1.056 1.00 90.88 100 TYR A N 1
ATOM 789 C CA . TYR A 1 100 ? 11.129 -4.090 0.872 1.00 90.88 100 TYR A CA 1
ATOM 790 C C . TYR A 1 100 ? 9.952 -4.172 -0.116 1.00 90.88 100 TYR A C 1
ATOM 792 O O . TYR A 1 100 ? 9.948 -4.997 -1.031 1.00 90.88 100 TYR A O 1
ATOM 800 N N . ILE A 1 101 ? 8.934 -3.325 0.070 1.00 92.12 101 ILE A N 1
ATOM 801 C CA . ILE A 1 101 ? 7.748 -3.305 -0.794 1.00 92.12 101 ILE A CA 1
ATOM 802 C C . ILE A 1 101 ? 8.130 -2.844 -2.204 1.00 92.12 101 ILE A C 1
ATOM 804 O O . ILE A 1 101 ? 7.663 -3.445 -3.168 1.00 92.12 101 ILE A O 1
ATOM 808 N N . GLY A 1 102 ? 9.002 -1.843 -2.334 1.00 94.25 102 GLY A N 1
ATOM 809 C CA . GLY A 1 102 ? 9.512 -1.359 -3.615 1.00 94.25 102 GLY A CA 1
ATOM 810 C C . GLY A 1 102 ? 10.203 -2.462 -4.414 1.00 94.25 102 GLY A C 1
ATOM 811 O O . GLY A 1 102 ? 9.816 -2.732 -5.551 1.00 94.25 102 GLY A O 1
ATOM 812 N N . GLY A 1 103 ? 11.128 -3.194 -3.783 1.00 92.88 103 GLY A N 1
ATOM 813 C CA . GLY A 1 103 ? 11.774 -4.361 -4.392 1.00 92.88 103 GLY A CA 1
ATOM 814 C C . GLY A 1 103 ? 10.776 -5.437 -4.826 1.00 92.88 103 GLY A C 1
ATOM 815 O O . GLY A 1 103 ? 10.837 -5.932 -5.952 1.00 92.88 103 GLY A O 1
ATOM 816 N N . TYR A 1 104 ? 9.781 -5.742 -3.984 1.00 92.31 104 TYR A N 1
ATOM 817 C CA . TYR A 1 104 ? 8.688 -6.650 -4.349 1.00 92.31 104 TYR A CA 1
ATOM 818 C C . TYR A 1 104 ? 7.883 -6.154 -5.563 1.00 92.31 104 TYR A C 1
ATOM 820 O O . TYR A 1 104 ? 7.539 -6.951 -6.438 1.00 92.31 104 TYR A O 1
ATOM 828 N N . VAL A 1 105 ? 7.571 -4.857 -5.636 1.00 95.44 105 VAL A N 1
ATOM 829 C CA . VAL A 1 105 ? 6.799 -4.269 -6.738 1.00 95.44 105 VAL A CA 1
ATOM 830 C C . VAL A 1 105 ? 7.568 -4.370 -8.055 1.00 95.44 105 VAL A C 1
ATOM 832 O O . VAL A 1 105 ? 7.002 -4.869 -9.029 1.00 95.44 105 VAL A O 1
ATOM 835 N N . ILE A 1 106 ? 8.851 -3.994 -8.075 1.00 95.62 106 ILE A N 1
ATOM 836 C CA . ILE A 1 106 ? 9.713 -4.119 -9.263 1.00 95.62 106 ILE A CA 1
ATOM 837 C C . ILE A 1 106 ? 9.815 -5.583 -9.705 1.00 95.62 106 ILE A C 1
ATOM 839 O O . ILE A 1 106 ? 9.527 -5.902 -10.863 1.00 95.62 106 ILE A O 1
ATOM 843 N N . ALA A 1 107 ? 10.094 -6.498 -8.772 1.00 93.50 107 ALA A N 1
ATOM 844 C CA . ALA A 1 107 ? 10.149 -7.933 -9.048 1.00 93.50 107 ALA A CA 1
ATOM 845 C C . ALA A 1 107 ? 8.839 -8.458 -9.656 1.00 93.50 107 ALA A C 1
ATOM 847 O O . ALA A 1 107 ? 8.842 -9.261 -10.593 1.00 93.50 107 ALA A O 1
ATOM 848 N N . LYS A 1 108 ? 7.693 -7.998 -9.139 1.00 94.62 108 LYS A N 1
ATOM 849 C CA . LYS A 1 108 ? 6.374 -8.431 -9.603 1.00 94.62 108 LYS A CA 1
ATOM 850 C C . LYS A 1 108 ? 6.020 -7.851 -10.972 1.00 94.62 108 LYS A C 1
ATOM 852 O O . LYS A 1 108 ? 5.420 -8.576 -11.770 1.00 94.62 108 LYS A O 1
ATOM 857 N N . CYS A 1 109 ? 6.383 -6.598 -11.252 1.00 95.19 109 CYS A N 1
ATOM 858 C CA . CYS A 1 109 ? 6.279 -5.998 -12.585 1.00 95.19 109 CYS A CA 1
ATOM 859 C C . CYS A 1 109 ? 7.080 -6.819 -13.594 1.00 95.19 109 CYS A C 1
ATOM 861 O O . CYS A 1 109 ? 6.512 -7.315 -14.568 1.00 95.19 109 CYS A O 1
ATOM 863 N N . ARG A 1 110 ? 8.362 -7.052 -13.295 1.00 95.62 110 ARG A N 1
ATOM 864 C CA . ARG A 1 110 ? 9.274 -7.833 -14.131 1.00 95.62 110 ARG A CA 1
ATOM 865 C C . ARG A 1 110 ? 8.725 -9.230 -14.401 1.00 95.62 110 ARG A C 1
ATOM 867 O O . ARG A 1 110 ? 8.534 -9.595 -15.554 1.00 95.62 110 ARG A O 1
ATOM 874 N N . TYR A 1 111 ? 8.351 -9.968 -13.352 1.00 94.88 111 TYR A N 1
ATOM 875 C CA . TYR A 1 111 ? 7.769 -11.307 -13.476 1.00 94.88 111 TYR A CA 1
ATOM 876 C C . TYR A 1 111 ? 6.539 -11.339 -14.393 1.00 94.88 111 TYR A C 1
ATOM 878 O O . TYR A 1 111 ? 6.412 -12.240 -15.222 1.00 94.88 111 TYR A O 1
ATOM 886 N N . LYS A 1 112 ? 5.621 -10.369 -14.262 1.00 95.12 112 LYS A N 1
ATOM 887 C CA . LYS A 1 112 ? 4.430 -10.298 -15.120 1.00 95.12 112 LYS A CA 1
ATOM 888 C C . LYS A 1 112 ? 4.808 -10.096 -16.585 1.00 95.12 112 LYS A C 1
ATOM 890 O O . LYS A 1 112 ? 4.273 -10.805 -17.429 1.00 95.12 112 LYS A O 1
ATOM 895 N N . LEU A 1 113 ? 5.725 -9.173 -16.876 1.00 95.56 113 LEU A N 1
ATOM 896 C CA . LEU A 1 113 ? 6.176 -8.913 -18.244 1.00 95.56 113 LEU A CA 1
ATOM 897 C C . LEU A 1 113 ? 6.908 -10.124 -18.833 1.00 95.56 113 LEU A C 1
ATOM 899 O O . LEU A 1 113 ? 6.564 -10.556 -19.929 1.00 95.56 113 LEU A O 1
ATOM 903 N N . THR A 1 114 ? 7.836 -10.734 -18.089 1.00 95.12 114 THR A N 1
ATOM 904 C CA . THR A 1 114 ? 8.550 -11.952 -18.507 1.00 95.12 114 THR A CA 1
ATOM 905 C C . THR A 1 114 ? 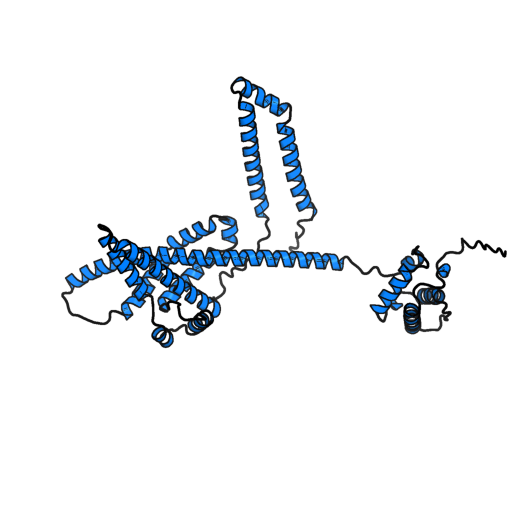7.588 -13.100 -18.792 1.00 95.12 114 THR A C 1
ATOM 907 O O . THR A 1 114 ? 7.731 -13.785 -19.803 1.00 95.12 114 THR A O 1
ATOM 910 N N . LYS A 1 115 ? 6.567 -13.292 -17.950 1.00 96.06 115 LYS A N 1
ATOM 911 C CA . LYS A 1 115 ? 5.542 -14.315 -18.175 1.00 96.06 115 LYS A CA 1
ATOM 912 C C . LYS A 1 115 ? 4.741 -14.049 -19.454 1.00 96.06 115 LYS A C 1
ATOM 914 O O . LYS A 1 115 ? 4.501 -14.977 -20.220 1.00 96.06 115 LYS A O 1
ATOM 919 N N . THR A 1 116 ? 4.356 -12.798 -19.714 1.00 94.56 116 THR A N 1
ATOM 920 C CA . THR A 1 116 ? 3.670 -12.429 -20.963 1.00 94.56 116 THR A CA 1
ATOM 921 C C . THR A 1 116 ? 4.565 -12.652 -22.183 1.00 94.56 116 THR A C 1
ATOM 923 O O . THR A 1 116 ? 4.101 -13.196 -23.179 1.00 94.56 116 THR A O 1
ATOM 926 N N . ILE A 1 117 ? 5.858 -12.317 -22.094 1.00 94.75 117 ILE A N 1
ATOM 927 C CA . ILE A 1 117 ? 6.839 -12.596 -23.153 1.00 94.75 117 ILE A CA 1
ATOM 928 C C . ILE A 1 117 ? 6.893 -14.093 -23.453 1.00 94.75 117 ILE A C 1
ATOM 930 O O . ILE A 1 117 ? 6.783 -14.475 -24.611 1.00 94.75 117 ILE A O 1
ATOM 934 N N . GLN A 1 118 ? 7.032 -14.938 -22.427 1.00 93.88 118 GLN A N 1
ATOM 935 C CA . GLN A 1 118 ? 7.115 -16.394 -22.593 1.00 93.88 118 GLN A CA 1
ATOM 936 C C . GLN A 1 118 ? 5.870 -16.969 -23.275 1.00 93.88 118 GLN A C 1
ATOM 938 O O . GLN A 1 118 ? 5.995 -17.806 -24.164 1.00 93.88 118 GLN A O 1
ATOM 943 N N . ASN A 1 119 ? 4.684 -16.480 -22.906 1.00 93.06 119 ASN A N 1
ATOM 944 C CA . ASN A 1 119 ? 3.426 -16.925 -23.502 1.00 93.06 119 ASN A CA 1
ATOM 945 C C . ASN A 1 119 ? 3.266 -16.489 -24.969 1.00 93.06 119 ASN A C 1
ATOM 947 O O . ASN A 1 119 ? 2.605 -17.182 -25.736 1.00 93.06 119 ASN A O 1
ATOM 951 N N . ASN A 1 120 ? 3.871 -15.362 -25.358 1.00 92.69 120 ASN A N 1
ATOM 952 C CA . ASN A 1 120 ? 3.671 -14.748 -26.673 1.00 92.69 120 ASN A CA 1
ATOM 953 C C . ASN A 1 120 ? 4.863 -14.934 -27.632 1.00 92.69 120 ASN A C 1
ATOM 955 O O . ASN A 1 120 ? 4.764 -14.555 -28.796 1.00 92.69 120 ASN A O 1
ATOM 959 N N . LEU A 1 121 ? 5.981 -15.516 -27.175 1.00 88.62 121 LEU A N 1
ATOM 960 C CA . LEU A 1 121 ? 7.257 -15.559 -27.906 1.00 88.62 121 LEU A CA 1
ATOM 961 C C . LEU A 1 121 ? 7.155 -16.209 -29.294 1.00 88.62 121 LEU A C 1
ATOM 963 O O . LEU A 1 121 ? 7.848 -15.788 -30.216 1.00 88.62 121 LEU A O 1
ATOM 967 N N . PHE A 1 122 ? 6.292 -17.216 -29.431 1.00 89.88 122 PHE A N 1
ATOM 968 C CA . PHE A 1 122 ? 6.122 -18.001 -30.656 1.00 89.88 122 PHE A CA 1
ATOM 969 C C . PHE A 1 122 ? 4.784 -17.746 -31.360 1.00 89.88 122 PHE A C 1
ATOM 971 O O . PHE A 1 122 ? 4.446 -18.455 -32.305 1.00 89.88 122 PHE A O 1
ATOM 978 N N . VAL A 1 123 ? 4.007 -16.754 -30.908 1.00 90.31 123 VAL A N 1
ATOM 979 C CA . VAL A 1 123 ? 2.707 -16.428 -31.507 1.00 90.31 123 VAL A CA 1
ATOM 980 C C . VAL A 1 123 ? 2.926 -15.527 -32.732 1.00 90.31 123 VAL A C 1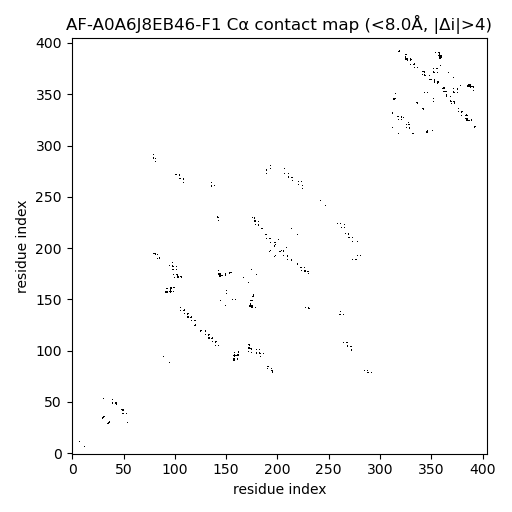
ATOM 982 O O . VAL A 1 123 ? 3.455 -14.418 -32.583 1.00 90.31 123 VAL A O 1
ATOM 985 N N . PRO A 1 124 ? 2.522 -15.954 -33.947 1.00 89.38 124 PRO A N 1
ATOM 986 C CA . PRO A 1 124 ? 2.664 -15.139 -35.151 1.00 89.38 124 PRO A CA 1
ATOM 987 C C . PRO A 1 124 ? 1.954 -13.785 -35.007 1.00 89.38 124 PRO A C 1
ATOM 989 O O . PRO A 1 124 ? 0.839 -13.711 -34.500 1.00 89.38 124 PRO A O 1
ATOM 992 N N . GLY A 1 125 ? 2.604 -12.705 -35.446 1.00 89.81 125 GLY A N 1
ATOM 993 C CA . GLY A 1 125 ? 2.061 -11.341 -35.371 1.00 89.81 125 GLY A CA 1
ATOM 994 C C . GLY A 1 125 ? 2.318 -10.592 -34.054 1.00 89.81 125 GLY A C 1
ATOM 995 O O . GLY A 1 125 ? 2.228 -9.369 -34.048 1.00 89.81 125 GLY A O 1
ATOM 996 N N . LEU A 1 126 ? 2.727 -11.267 -32.968 1.00 92.62 126 LEU A N 1
ATOM 997 C CA . LEU A 1 126 ? 3.014 -10.617 -31.673 1.00 92.62 126 LEU A CA 1
ATOM 998 C C . LEU A 1 126 ? 4.486 -10.213 -31.475 1.00 92.62 126 LEU A C 1
ATOM 1000 O O . LEU A 1 126 ? 4.858 -9.699 -30.420 1.00 92.62 126 LEU A O 1
ATOM 1004 N N . VAL A 1 127 ? 5.338 -10.396 -32.487 1.00 89.69 127 VAL A N 1
ATOM 1005 C CA . VAL A 1 127 ? 6.774 -10.060 -32.423 1.00 89.69 127 VAL A CA 1
ATOM 1006 C C . VAL A 1 127 ? 7.034 -8.598 -32.004 1.00 89.69 127 VAL A C 1
ATOM 1008 O O . VAL A 1 127 ? 7.892 -8.389 -31.138 1.00 89.69 127 VAL A O 1
ATOM 1011 N N . PRO A 1 128 ? 6.315 -7.579 -32.528 1.00 90.00 128 PRO A N 1
ATOM 1012 C CA . PRO A 1 128 ? 6.514 -6.191 -32.102 1.00 90.00 128 PRO A CA 1
ATOM 1013 C C . PRO A 1 128 ? 6.153 -5.959 -30.628 1.00 90.00 128 PRO A C 1
ATOM 1015 O O . PRO A 1 128 ? 6.882 -5.272 -29.913 1.00 90.00 128 PRO A O 1
ATOM 1018 N N . GLU A 1 129 ? 5.072 -6.576 -30.145 1.00 91.62 129 GLU A N 1
ATOM 1019 C CA . GLU A 1 129 ? 4.651 -6.477 -28.744 1.00 91.62 129 GLU A CA 1
ATOM 1020 C C . GLU A 1 129 ? 5.670 -7.148 -27.816 1.00 91.62 129 GLU A C 1
ATOM 1022 O O . GLU A 1 129 ? 6.075 -6.572 -26.808 1.00 91.62 129 GLU A O 1
ATOM 1027 N N . VAL A 1 130 ? 6.167 -8.333 -28.184 1.00 92.06 130 VAL A N 1
ATOM 1028 C CA . VAL A 1 130 ? 7.221 -9.023 -27.430 1.00 92.06 130 VAL A CA 1
ATOM 1029 C C . VAL A 1 130 ? 8.490 -8.170 -27.349 1.00 92.06 130 VAL A C 1
ATOM 1031 O O . VAL A 1 130 ? 9.112 -8.114 -26.287 1.00 92.06 130 VAL A O 1
ATOM 1034 N N . ARG A 1 131 ? 8.865 -7.463 -28.424 1.00 90.00 131 ARG A N 1
ATOM 1035 C CA . ARG A 1 131 ? 10.005 -6.530 -28.413 1.00 90.00 131 ARG A CA 1
ATOM 1036 C C . ARG A 1 131 ? 9.783 -5.381 -27.423 1.00 90.00 131 ARG A C 1
ATOM 1038 O O . ARG A 1 131 ? 10.664 -5.105 -26.614 1.00 90.00 131 ARG A O 1
ATOM 1045 N N . GLN A 1 132 ? 8.597 -4.774 -27.429 1.00 92.19 132 GLN A N 1
ATOM 1046 C CA . GLN A 1 132 ? 8.217 -3.733 -26.468 1.00 92.19 132 GLN A CA 1
ATOM 1047 C C . GLN A 1 132 ? 8.226 -4.236 -25.017 1.00 92.19 132 GLN A C 1
ATOM 1049 O O . GLN A 1 132 ? 8.666 -3.529 -24.112 1.00 92.19 132 GLN A O 1
ATOM 1054 N N . LEU A 1 133 ? 7.745 -5.458 -24.774 1.00 94.06 133 LEU A N 1
ATOM 1055 C CA . LEU A 1 133 ? 7.762 -6.069 -23.446 1.00 94.06 133 LEU A CA 1
ATOM 1056 C C . LEU A 1 133 ? 9.193 -6.337 -22.970 1.00 94.06 133 LEU A C 1
ATOM 1058 O O . LEU A 1 133 ? 9.496 -6.041 -21.818 1.00 94.06 133 LEU A O 1
ATOM 1062 N N . LYS A 1 134 ? 10.073 -6.847 -23.844 1.00 92.88 134 LYS A N 1
ATOM 1063 C CA . LYS A 1 134 ? 11.502 -7.032 -23.538 1.00 92.88 134 LYS A CA 1
ATOM 1064 C C . LYS A 1 134 ? 12.168 -5.706 -23.182 1.00 92.88 134 LYS A C 1
ATOM 1066 O O . LYS A 1 134 ? 12.868 -5.637 -22.183 1.00 92.88 134 LYS A O 1
ATOM 1071 N N . PHE A 1 135 ? 11.876 -4.645 -23.929 1.00 91.69 135 PHE A N 1
ATOM 1072 C CA . PHE A 1 135 ? 12.402 -3.315 -23.630 1.00 91.69 135 PHE A CA 1
ATOM 1073 C C . PHE A 1 135 ? 11.962 -2.811 -22.244 1.00 91.69 135 PHE A C 1
ATOM 1075 O O . PHE A 1 135 ? 12.783 -2.332 -21.469 1.00 91.69 135 PHE A O 1
ATOM 1082 N N . ARG A 1 136 ? 10.690 -3.010 -21.867 1.00 95.00 136 ARG A N 1
ATOM 1083 C CA . ARG A 1 136 ? 10.216 -2.700 -20.503 1.00 95.00 136 ARG A CA 1
ATOM 1084 C C . ARG A 1 136 ? 10.897 -3.550 -19.426 1.00 95.00 136 ARG A C 1
ATOM 1086 O O . ARG A 1 136 ? 11.085 -3.063 -18.318 1.00 95.00 136 ARG A O 1
ATOM 1093 N N . VAL A 1 137 ? 11.224 -4.812 -19.720 1.00 95.00 137 VAL A N 1
ATOM 1094 C CA . VAL A 1 137 ? 11.987 -5.667 -18.795 1.00 95.00 137 VAL A CA 1
ATOM 1095 C C . VAL A 1 137 ? 13.397 -5.117 -18.599 1.00 95.00 137 VAL A C 1
ATOM 1097 O O . VAL A 1 137 ? 13.804 -5.007 -17.452 1.00 95.00 137 VAL A O 1
ATOM 1100 N N . ASN A 1 138 ? 14.076 -4.679 -19.661 1.00 91.62 138 ASN A N 1
ATOM 1101 C CA . ASN A 1 138 ? 15.406 -4.072 -19.553 1.00 91.62 138 ASN A CA 1
ATOM 1102 C C . ASN A 1 138 ? 15.389 -2.811 -18.671 1.00 91.62 138 ASN A C 1
ATOM 1104 O O . ASN A 1 138 ? 16.189 -2.708 -17.751 1.00 91.62 138 ASN A O 1
ATOM 1108 N N . ILE A 1 139 ? 14.409 -1.917 -18.863 1.00 92.88 139 ILE A N 1
ATOM 1109 C CA . ILE A 1 139 ? 14.223 -0.735 -17.997 1.00 92.88 139 ILE A CA 1
ATOM 1110 C C . ILE A 1 139 ? 14.071 -1.138 -16.521 1.00 92.88 139 ILE A C 1
ATOM 1112 O O . ILE A 1 139 ? 14.603 -0.481 -15.632 1.00 92.88 139 ILE A O 1
ATOM 1116 N N . LEU A 1 140 ? 13.315 -2.206 -16.237 1.00 94.50 140 LEU A N 1
ATOM 1117 C CA . LEU A 1 140 ? 13.155 -2.703 -14.869 1.00 94.50 140 LEU A CA 1
ATOM 1118 C C . LEU A 1 140 ? 14.431 -3.358 -14.337 1.00 94.50 140 LEU A C 1
ATOM 1120 O O . LEU A 1 140 ? 14.681 -3.241 -13.145 1.00 94.50 140 LEU A O 1
ATOM 1124 N N . ASP A 1 141 ? 15.198 -4.049 -15.180 1.00 92.19 141 ASP A N 1
ATOM 1125 C CA . ASP A 1 141 ? 16.470 -4.668 -14.803 1.00 92.19 141 ASP A CA 1
ATOM 1126 C C . ASP A 1 141 ? 17.508 -3.605 -14.421 1.00 92.19 141 ASP A C 1
ATOM 1128 O O . ASP A 1 141 ? 18.207 -3.789 -13.433 1.00 92.19 141 ASP A O 1
ATOM 1132 N N . GLU A 1 142 ? 17.523 -2.453 -15.094 1.00 91.19 142 GLU A N 1
ATOM 1133 C CA . GLU A 1 142 ? 18.370 -1.308 -14.723 1.00 91.19 142 GLU A CA 1
ATOM 1134 C C . GLU A 1 142 ? 18.032 -0.741 -13.332 1.00 91.19 142 GLU A C 1
ATOM 1136 O O . GLU A 1 142 ? 18.894 -0.198 -12.657 1.00 91.19 142 GLU A O 1
ATOM 1141 N N . MET A 1 143 ? 16.795 -0.890 -12.845 1.00 92.69 143 MET A N 1
ATOM 1142 C CA . MET A 1 143 ? 16.411 -0.452 -11.491 1.00 92.69 143 MET A CA 1
ATOM 1143 C C . MET A 1 143 ? 16.901 -1.402 -10.385 1.00 92.69 143 MET A C 1
ATOM 1145 O O . MET A 1 143 ? 16.806 -1.069 -9.194 1.00 92.69 143 MET A O 1
ATOM 1149 N N . ILE A 1 144 ? 17.346 -2.603 -10.763 1.00 91.31 144 ILE A N 1
ATOM 1150 C CA . ILE A 1 144 ? 17.746 -3.689 -9.869 1.00 91.31 144 ILE A CA 1
ATOM 1151 C C . ILE A 1 144 ? 19.254 -3.640 -9.672 1.00 91.31 144 ILE A C 1
ATOM 1153 O O . ILE A 1 144 ? 20.009 -3.507 -10.623 1.00 91.31 144 ILE A O 1
ATOM 1157 N N . VAL A 1 145 ? 19.688 -3.817 -8.428 1.00 88.69 145 VAL A N 1
ATOM 1158 C CA . VAL A 1 145 ? 21.108 -3.770 -8.059 1.00 88.69 145 VAL A CA 1
ATOM 1159 C C . VAL A 1 145 ? 21.513 -5.090 -7.418 1.00 88.69 145 VAL A C 1
ATOM 1161 O O . VAL A 1 145 ? 20.697 -5.767 -6.780 1.00 88.69 145 VAL A O 1
ATOM 1164 N N . SER A 1 146 ? 22.770 -5.499 -7.583 1.00 85.38 146 SER A N 1
ATOM 1165 C CA . SER A 1 146 ? 23.264 -6.706 -6.923 1.00 85.38 146 SER A CA 1
ATOM 1166 C C . SER A 1 146 ? 23.335 -6.521 -5.397 1.00 85.38 146 SER A C 1
ATOM 1168 O O . SER A 1 146 ? 23.446 -5.412 -4.876 1.00 85.38 146 SER A O 1
ATOM 1170 N N . ALA A 1 147 ? 23.246 -7.616 -4.634 1.00 83.81 147 ALA A N 1
ATOM 1171 C CA . ALA A 1 147 ? 23.315 -7.545 -3.169 1.00 83.81 147 ALA A CA 1
ATOM 1172 C C . ALA A 1 147 ? 24.674 -7.033 -2.657 1.00 83.81 147 ALA A C 1
ATOM 1174 O O . ALA A 1 147 ? 24.726 -6.373 -1.619 1.00 83.81 147 ALA A O 1
ATOM 1175 N N . SER A 1 148 ? 25.758 -7.347 -3.368 1.00 82.81 148 SER A N 1
ATOM 1176 C CA . SER A 1 148 ? 27.113 -6.886 -3.061 1.00 82.81 148 SER A CA 1
ATOM 1177 C C . SER A 1 148 ? 27.258 -5.387 -3.288 1.00 82.81 148 SER A C 1
ATOM 1179 O O . SER A 1 148 ? 27.677 -4.673 -2.386 1.00 82.81 148 SER A O 1
ATOM 1181 N N . GLU A 1 149 ? 26.847 -4.911 -4.457 1.00 83.62 149 GLU A N 1
ATOM 1182 C CA . GLU A 1 149 ? 26.933 -3.506 -4.864 1.00 83.62 149 GLU A CA 1
ATOM 1183 C C . GLU A 1 149 ? 26.085 -2.615 -3.959 1.00 83.62 149 GLU A C 1
ATOM 1185 O O . GLU A 1 149 ? 26.600 -1.684 -3.349 1.00 83.62 149 GLU A O 1
ATOM 1190 N N . ILE A 1 150 ? 24.823 -2.991 -3.714 1.00 85.69 150 ILE A N 1
ATOM 1191 C CA . ILE A 1 150 ? 23.959 -2.186 -2.848 1.00 85.69 150 ILE A CA 1
ATOM 1192 C C . ILE A 1 150 ? 24.449 -2.146 -1.398 1.00 85.69 150 ILE A C 1
ATOM 1194 O O . ILE A 1 150 ? 24.193 -1.174 -0.703 1.00 85.69 150 ILE A O 1
ATOM 1198 N N . THR A 1 151 ? 25.152 -3.177 -0.919 1.00 84.44 151 THR A N 1
ATOM 1199 C CA . THR A 1 151 ? 25.723 -3.161 0.438 1.00 84.44 151 THR A CA 1
ATOM 1200 C C . THR A 1 151 ? 26.929 -2.223 0.531 1.00 84.44 151 THR A C 1
ATOM 1202 O O . THR A 1 151 ? 27.172 -1.680 1.601 1.00 84.44 151 THR A O 1
ATOM 1205 N N . ASN A 1 152 ? 27.657 -2.019 -0.568 1.00 83.19 152 ASN A N 1
ATOM 1206 C CA . ASN A 1 152 ? 28.858 -1.187 -0.598 1.00 83.19 152 ASN A CA 1
ATOM 1207 C C . ASN A 1 152 ? 28.558 0.288 -0.905 1.00 83.19 152 ASN A C 1
ATOM 1209 O O . ASN A 1 152 ? 29.302 1.159 -0.467 1.00 83.19 152 ASN A O 1
ATOM 1213 N N . GLU A 1 153 ? 27.498 0.565 -1.666 1.00 84.69 153 GLU A N 1
ATOM 1214 C CA . GLU A 1 153 ? 27.239 1.897 -2.236 1.00 84.69 153 GLU A CA 1
ATOM 1215 C C . GLU A 1 153 ? 26.018 2.605 -1.635 1.00 84.69 153 GLU A C 1
ATOM 1217 O O . GLU A 1 153 ? 25.856 3.815 -1.800 1.00 84.69 153 GLU A O 1
ATOM 1222 N N . SER A 1 154 ? 25.140 1.875 -0.939 1.00 86.88 154 SER A N 1
ATOM 1223 C CA . SER A 1 154 ? 23.901 2.442 -0.401 1.00 86.88 154 SER A CA 1
ATOM 1224 C C . SER A 1 154 ? 24.174 3.440 0.718 1.00 86.88 154 SER A C 1
ATOM 1226 O O . SER A 1 154 ? 24.685 3.077 1.774 1.00 86.88 154 SER A O 1
ATOM 1228 N N . ILE A 1 155 ? 23.647 4.654 0.579 1.00 89.62 155 ILE A N 1
ATOM 1229 C CA . ILE A 1 155 ? 23.654 5.672 1.640 1.00 89.62 155 ILE A CA 1
ATOM 1230 C C . ILE A 1 155 ? 22.606 5.389 2.733 1.00 89.62 155 ILE A C 1
ATOM 1232 O O . ILE A 1 155 ? 22.577 6.052 3.768 1.00 89.62 155 ILE A O 1
ATOM 1236 N N . TYR A 1 156 ? 21.724 4.405 2.514 1.00 87.12 156 TYR A N 1
ATOM 1237 C CA . TYR A 1 156 ? 20.644 4.013 3.429 1.00 87.12 156 TYR A CA 1
ATOM 1238 C C . TYR A 1 156 ? 20.858 2.634 4.081 1.00 87.12 156 TYR A C 1
ATOM 1240 O O . TYR A 1 156 ? 19.964 1.782 4.042 1.00 87.12 156 TYR A O 1
ATOM 1248 N N . GLU A 1 157 ? 22.018 2.397 4.696 1.00 85.06 157 GLU A N 1
ATOM 1249 C CA . GLU A 1 157 ? 22.402 1.102 5.294 1.00 85.06 157 GLU A CA 1
ATOM 1250 C C . GLU A 1 157 ? 21.350 0.517 6.258 1.00 85.06 157 GLU A C 1
ATOM 1252 O O . GLU A 1 157 ? 21.000 -0.662 6.170 1.00 85.06 157 GLU A O 1
ATOM 1257 N N . GLU A 1 158 ? 20.743 1.344 7.114 1.00 83.88 158 GLU A N 1
ATOM 1258 C CA . GLU A 1 158 ? 19.722 0.908 8.082 1.00 83.88 158 GLU A CA 1
ATOM 1259 C C . GLU A 1 158 ? 18.508 0.235 7.411 1.00 83.88 158 GLU A C 1
ATOM 1261 O O . GLU A 1 158 ? 17.891 -0.691 7.949 1.00 83.88 158 GLU A O 1
ATOM 1266 N N . THR A 1 159 ? 18.161 0.677 6.198 1.00 84.06 159 THR A N 1
ATOM 1267 C CA . THR A 1 159 ? 17.054 0.095 5.426 1.00 84.06 159 THR A CA 1
ATOM 1268 C C . THR A 1 159 ? 17.409 -1.289 4.881 1.00 84.06 159 THR A C 1
ATOM 1270 O O . THR A 1 159 ? 16.529 -2.147 4.739 1.00 84.06 159 THR A O 1
ATOM 1273 N N . LEU A 1 160 ? 18.694 -1.537 4.616 1.00 83.31 160 LEU A N 1
ATOM 1274 C CA . LEU A 1 160 ? 19.208 -2.830 4.175 1.00 83.31 160 LEU A CA 1
ATOM 1275 C C . LEU A 1 160 ? 19.180 -3.856 5.312 1.00 83.31 160 LEU A C 1
ATOM 1277 O O . LEU A 1 160 ? 18.862 -5.022 5.087 1.00 83.31 160 LEU A O 1
ATOM 1281 N N . GLU A 1 161 ? 19.433 -3.444 6.551 1.00 78.81 161 GLU A N 1
ATOM 1282 C CA . GLU A 1 161 ? 19.310 -4.349 7.697 1.00 78.81 161 GLU A CA 1
ATOM 1283 C C . GLU A 1 161 ? 17.864 -4.783 7.950 1.00 78.81 161 GLU A C 1
ATOM 1285 O O . GLU A 1 161 ? 17.585 -5.965 8.155 1.00 78.81 161 GLU A O 1
ATOM 1290 N N . GLU A 1 162 ? 16.919 -3.843 7.911 1.00 74.31 162 GLU A N 1
ATOM 1291 C CA . GLU A 1 162 ? 15.500 -4.141 8.132 1.00 74.31 162 GLU A CA 1
ATOM 1292 C C . GLU A 1 162 ? 14.922 -5.017 7.005 1.00 74.31 162 GLU A C 1
ATOM 1294 O O . GLU A 1 162 ? 14.106 -5.911 7.255 1.00 74.31 162 GLU A O 1
ATOM 1299 N N . THR A 1 163 ? 15.364 -4.806 5.760 1.00 74.50 163 THR A N 1
ATOM 1300 C CA . THR A 1 163 ? 15.002 -5.684 4.636 1.00 74.50 163 THR A CA 1
ATOM 1301 C C . THR A 1 163 ? 15.592 -7.084 4.813 1.00 74.50 163 THR A C 1
ATOM 1303 O O . THR A 1 163 ? 14.843 -8.050 4.653 1.00 74.50 163 THR A O 1
ATOM 1306 N N . LYS A 1 164 ? 16.862 -7.214 5.233 1.00 75.88 164 LYS A N 1
ATOM 1307 C CA . LYS A 1 164 ? 17.500 -8.502 5.573 1.00 75.88 164 LYS A CA 1
ATOM 1308 C C . LYS A 1 164 ? 16.748 -9.238 6.689 1.00 75.88 164 LYS A C 1
ATOM 1310 O O . LYS A 1 164 ? 16.404 -10.401 6.517 1.00 75.88 164 LYS A O 1
ATOM 1315 N N . ARG A 1 165 ? 16.387 -8.565 7.790 1.00 70.81 165 ARG A N 1
ATOM 1316 C CA . ARG A 1 165 ? 15.630 -9.168 8.916 1.00 70.81 165 ARG A CA 1
ATOM 1317 C C . ARG A 1 165 ? 14.268 -9.730 8.504 1.00 70.81 165 ARG A C 1
ATOM 1319 O O . ARG A 1 165 ? 13.771 -10.668 9.119 1.00 70.81 165 ARG A O 1
ATOM 1326 N N . LYS A 1 166 ? 13.635 -9.147 7.485 1.00 68.56 166 LYS A N 1
ATOM 1327 C CA . LYS A 1 166 ? 12.340 -9.606 6.953 1.00 68.56 166 LYS A CA 1
ATOM 1328 C C . LYS A 1 166 ? 12.464 -10.735 5.933 1.00 68.56 166 LYS A C 1
ATOM 1330 O O . LYS A 1 166 ? 11.474 -11.417 5.670 1.00 68.56 166 LYS A O 1
ATOM 1335 N N . GLN A 1 167 ? 13.651 -10.922 5.365 1.00 66.38 167 GLN A N 1
ATOM 1336 C CA . GLN A 1 167 ? 13.970 -11.934 4.369 1.00 66.38 167 GLN A CA 1
ATOM 1337 C C . GLN A 1 167 ? 14.666 -13.112 5.053 1.00 66.38 167 GLN A C 1
ATOM 1339 O O . GLN A 1 167 ? 15.884 -13.228 5.035 1.00 66.38 167 GLN A O 1
ATOM 1344 N N . ASN A 1 168 ? 13.898 -14.017 5.660 1.00 52.62 168 ASN A N 1
ATOM 1345 C CA . ASN A 1 168 ? 14.486 -15.199 6.302 1.00 52.62 168 ASN A CA 1
ATOM 1346 C C . ASN A 1 168 ? 15.196 -16.157 5.316 1.00 52.62 168 ASN A C 1
ATOM 1348 O O . ASN A 1 168 ? 15.907 -17.036 5.783 1.00 52.62 168 ASN A O 1
ATOM 1352 N N . LEU A 1 169 ? 15.037 -15.999 3.993 1.00 46.34 169 LEU A N 1
ATOM 1353 C CA . LEU A 1 169 ? 15.727 -16.742 2.928 1.00 46.34 169 LEU A CA 1
ATOM 1354 C C . LEU A 1 169 ? 15.850 -15.843 1.677 1.00 46.34 169 LEU A C 1
ATOM 1356 O O . LEU A 1 169 ? 14.956 -15.043 1.396 1.00 46.34 169 LEU A O 1
ATOM 1360 N N . SER A 1 170 ? 16.958 -15.976 0.947 1.00 51.91 170 SER A N 1
ATOM 1361 C CA . SER A 1 170 ? 17.316 -15.236 -0.272 1.00 51.91 170 SER A CA 1
ATOM 1362 C C . SER A 1 170 ? 16.185 -15.200 -1.310 1.00 51.91 170 SER A C 1
ATOM 1364 O O . SER A 1 170 ? 15.665 -16.239 -1.714 1.00 51.91 170 SER A O 1
ATOM 1366 N N . GLY A 1 171 ? 15.803 -14.003 -1.774 1.00 59.00 171 GLY A N 1
ATOM 1367 C CA . GLY A 1 171 ? 14.798 -13.896 -2.839 1.00 59.00 171 GLY A CA 1
ATOM 1368 C C . GLY A 1 171 ? 14.178 -12.525 -3.106 1.00 59.00 171 GLY A C 1
ATOM 1369 O O . GLY A 1 171 ? 13.346 -12.433 -4.009 1.00 59.00 171 GLY A O 1
ATOM 1370 N N . LEU A 1 172 ? 14.527 -11.462 -2.370 1.00 71.25 172 LEU A N 1
ATOM 1371 C CA . LEU A 1 172 ? 14.038 -10.129 -2.720 1.00 71.25 172 LEU A CA 1
ATOM 1372 C C . LEU A 1 172 ? 14.979 -9.455 -3.718 1.00 71.25 172 LEU A C 1
ATOM 1374 O O . LEU A 1 172 ? 16.194 -9.429 -3.544 1.00 71.25 172 LEU A O 1
ATOM 1378 N N . THR A 1 173 ? 14.383 -8.871 -4.747 1.00 85.31 173 THR A N 1
ATOM 1379 C CA . THR A 1 173 ? 15.054 -7.963 -5.668 1.00 85.31 173 THR A CA 1
ATOM 1380 C C . THR A 1 173 ? 15.504 -6.711 -4.917 1.00 85.31 173 THR A C 1
ATOM 1382 O O . THR A 1 173 ? 14.664 -5.981 -4.386 1.00 85.31 173 THR A O 1
ATOM 1385 N N . ASN A 1 174 ? 16.816 -6.467 -4.870 1.00 89.00 174 ASN A N 1
ATOM 1386 C CA . ASN A 1 174 ? 17.344 -5.201 -4.373 1.00 89.00 174 ASN A CA 1
ATOM 1387 C C . ASN A 1 174 ? 17.151 -4.128 -5.440 1.00 89.00 174 ASN A C 1
ATOM 1389 O O . ASN A 1 174 ? 17.298 -4.394 -6.630 1.00 89.00 174 ASN A O 1
ATOM 1393 N N . ILE A 1 175 ? 16.816 -2.924 -4.998 1.00 92.50 175 ILE A N 1
ATOM 1394 C CA . ILE A 1 175 ? 16.618 -1.766 -5.866 1.00 92.50 175 ILE A CA 1
ATOM 1395 C C . ILE A 1 175 ? 17.639 -0.690 -5.521 1.00 92.50 175 ILE A C 1
ATOM 1397 O O . ILE A 1 175 ? 18.030 -0.557 -4.352 1.00 92.50 175 ILE A O 1
ATOM 1401 N N . HIS A 1 176 ? 18.022 0.075 -6.540 1.00 92.62 176 HIS A N 1
ATOM 1402 C CA . HIS A 1 176 ? 18.925 1.211 -6.400 1.00 92.62 176 HIS A CA 1
ATOM 1403 C C . HIS A 1 176 ? 18.349 2.263 -5.440 1.00 92.62 176 HIS A C 1
ATOM 1405 O O . HIS A 1 176 ? 17.129 2.453 -5.377 1.00 92.62 176 HIS A O 1
ATOM 1411 N N . ASP A 1 177 ? 19.211 2.989 -4.725 1.00 93.00 177 ASP A N 1
ATOM 1412 C CA . ASP A 1 177 ? 18.803 3.994 -3.732 1.00 93.00 177 ASP A CA 1
ATOM 1413 C C . ASP A 1 177 ? 17.890 5.069 -4.330 1.00 93.00 177 ASP A C 1
ATOM 1415 O O . ASP A 1 177 ? 16.881 5.424 -3.733 1.00 93.00 177 ASP A O 1
ATOM 1419 N N . LYS A 1 178 ? 18.154 5.508 -5.564 1.00 94.25 178 LYS A N 1
ATOM 1420 C CA . LYS A 1 178 ? 17.271 6.450 -6.281 1.00 94.25 178 LYS A CA 1
ATOM 1421 C C . LYS A 1 178 ? 15.870 5.917 -6.538 1.00 94.25 178 LYS A C 1
ATOM 1423 O O . LYS A 1 178 ? 14.901 6.668 -6.460 1.00 94.25 178 LYS A O 1
ATOM 1428 N N . ILE A 1 179 ? 15.746 4.625 -6.810 1.00 95.44 179 ILE A N 1
ATOM 1429 C CA . ILE A 1 179 ? 14.441 3.988 -6.982 1.00 95.44 179 ILE A CA 1
ATOM 1430 C C . ILE A 1 179 ? 13.758 3.829 -5.623 1.00 95.44 179 ILE A C 1
ATOM 1432 O O . ILE A 1 179 ? 12.550 4.023 -5.511 1.00 95.44 179 ILE A O 1
ATOM 1436 N N . PHE A 1 180 ? 14.522 3.532 -4.571 1.00 95.06 180 PHE A N 1
ATOM 1437 C CA . PHE A 1 180 ? 14.015 3.545 -3.204 1.00 95.06 180 PHE A CA 1
ATOM 1438 C C . PHE A 1 180 ? 13.491 4.934 -2.794 1.00 95.06 180 PHE A C 1
ATOM 1440 O O . PHE A 1 180 ? 12.365 5.005 -2.308 1.00 95.06 180 PHE A O 1
ATOM 1447 N N . GLU A 1 181 ? 14.231 6.014 -3.064 1.00 95.38 181 GLU A N 1
ATOM 1448 C CA . GLU A 1 181 ? 13.811 7.402 -2.813 1.00 95.38 181 GLU A CA 1
ATOM 1449 C C . GLU A 1 181 ? 12.453 7.701 -3.477 1.00 95.38 181 GLU A C 1
ATOM 1451 O O . GLU A 1 181 ? 11.561 8.248 -2.834 1.00 95.38 181 GLU A O 1
ATOM 1456 N N . PHE A 1 182 ? 12.242 7.258 -4.725 1.00 97.25 182 PHE A N 1
ATOM 1457 C CA . PHE A 1 182 ? 10.934 7.371 -5.382 1.00 97.25 182 PHE A CA 1
ATOM 1458 C C . PHE A 1 182 ? 9.817 6.650 -4.605 1.00 97.25 182 PHE A C 1
ATOM 1460 O O . PHE A 1 182 ? 8.718 7.185 -4.443 1.00 97.25 182 PHE A O 1
ATOM 1467 N N . PHE A 1 183 ? 10.070 5.437 -4.100 1.00 96.94 183 PHE A N 1
ATOM 1468 C CA . PHE A 1 183 ? 9.080 4.720 -3.291 1.00 96.94 183 PHE A CA 1
ATOM 1469 C C . PHE A 1 183 ? 8.789 5.416 -1.955 1.00 96.94 183 PHE A C 1
ATOM 1471 O O . PHE A 1 183 ? 7.673 5.284 -1.447 1.00 96.94 183 PHE A O 1
ATOM 1478 N N . GLU A 1 184 ? 9.736 6.171 -1.392 1.00 94.50 184 GLU A N 1
ATOM 1479 C CA . GLU A 1 184 ? 9.476 7.014 -0.219 1.00 94.50 184 GLU A CA 1
ATOM 1480 C C . GLU A 1 184 ? 8.509 8.153 -0.556 1.00 94.50 184 GLU A C 1
ATOM 1482 O O . GLU A 1 184 ? 7.506 8.327 0.142 1.00 94.50 184 GLU A O 1
ATOM 1487 N N . SER A 1 185 ? 8.748 8.863 -1.661 1.00 94.81 185 SER A N 1
ATOM 1488 C CA . SER A 1 185 ? 7.855 9.916 -2.163 1.00 94.81 185 SER A CA 1
ATOM 1489 C C . SER A 1 185 ? 6.450 9.373 -2.458 1.00 94.81 185 SER A C 1
ATOM 1491 O O . SER A 1 185 ? 5.441 9.946 -2.028 1.00 94.81 185 SER A O 1
ATOM 1493 N N . LEU A 1 186 ? 6.366 8.207 -3.109 1.00 96.19 186 LEU A N 1
ATOM 1494 C CA . LEU A 1 186 ? 5.101 7.527 -3.387 1.00 96.19 186 LEU A CA 1
ATOM 1495 C C . LEU A 1 186 ? 4.364 7.131 -2.098 1.00 96.19 186 LEU A C 1
ATOM 1497 O O . LEU A 1 186 ? 3.158 7.358 -1.994 1.00 96.19 186 LEU A O 1
ATOM 1501 N N . GLU A 1 187 ? 5.054 6.572 -1.099 1.00 94.31 187 GLU A N 1
ATOM 1502 C CA . GLU A 1 187 ? 4.448 6.211 0.191 1.00 94.31 187 GLU A CA 1
ATOM 1503 C C . GLU A 1 187 ? 3.878 7.438 0.910 1.00 94.31 187 GLU A C 1
ATOM 1505 O O . GLU A 1 187 ? 2.765 7.377 1.443 1.00 94.31 187 GLU A O 1
ATOM 1510 N N . LEU A 1 188 ? 4.601 8.561 0.909 1.00 90.62 188 LEU A N 1
ATOM 1511 C CA . LEU A 1 188 ? 4.115 9.810 1.495 1.00 90.62 188 LEU A CA 1
ATOM 1512 C C . LEU A 1 188 ? 2.809 10.244 0.825 1.00 90.62 188 LEU A C 1
ATOM 1514 O O . LEU A 1 188 ? 1.807 10.465 1.514 1.00 90.62 188 LEU A O 1
ATOM 1518 N N . LYS A 1 189 ? 2.767 10.267 -0.513 1.00 92.44 189 LYS A N 1
ATOM 1519 C CA . LYS A 1 189 ? 1.544 10.592 -1.259 1.00 92.44 189 LYS A CA 1
ATOM 1520 C C . LYS A 1 189 ? 0.410 9.626 -0.917 1.00 92.44 189 LYS A C 1
ATOM 1522 O O . LYS A 1 189 ? -0.691 10.060 -0.575 1.00 92.44 189 LYS A O 1
ATOM 1527 N N . VAL A 1 190 ? 0.676 8.322 -0.917 1.00 93.19 190 VAL A N 1
ATOM 1528 C CA . VAL A 1 190 ? -0.316 7.292 -0.586 1.00 93.19 190 VAL A CA 1
ATOM 1529 C C . VAL A 1 190 ? -0.884 7.488 0.820 1.00 93.19 190 VAL A C 1
ATOM 1531 O O . VAL A 1 190 ? -2.098 7.400 0.986 1.00 93.19 190 VAL A O 1
ATOM 1534 N N . ARG A 1 191 ? -0.067 7.816 1.828 1.00 88.38 191 ARG A N 1
ATOM 1535 C CA . ARG A 1 191 ? -0.542 8.074 3.202 1.00 88.38 191 ARG A CA 1
ATOM 1536 C C . ARG A 1 191 ? -1.456 9.287 3.309 1.00 88.38 191 ARG A C 1
ATOM 1538 O O . ARG A 1 191 ? -2.410 9.258 4.087 1.00 88.38 191 ARG A O 1
ATOM 1545 N N . THR A 1 192 ? -1.191 10.342 2.538 1.00 89.19 192 THR A N 1
ATOM 1546 C CA . THR A 1 192 ? -2.071 11.525 2.518 1.00 89.19 192 THR A CA 1
ATOM 1547 C C . THR A 1 192 ? -3.449 11.191 1.935 1.00 89.19 192 THR A C 1
ATOM 1549 O O . THR A 1 192 ? -4.472 11.699 2.403 1.00 89.19 192 THR A O 1
ATOM 1552 N N . LEU A 1 193 ? -3.493 10.278 0.959 1.00 92.06 193 LEU A N 1
ATOM 1553 C CA . LEU A 1 193 ? -4.713 9.868 0.268 1.00 92.06 193 LEU A CA 1
ATOM 1554 C C . LEU A 1 193 ? -5.483 8.787 1.035 1.00 92.06 193 LEU A C 1
ATOM 1556 O O . LEU A 1 193 ? -6.700 8.895 1.194 1.00 92.06 193 LEU A O 1
ATOM 1560 N N . LEU A 1 194 ? -4.792 7.777 1.563 1.00 90.75 194 LEU A N 1
ATOM 1561 C CA . LEU A 1 194 ? -5.352 6.689 2.363 1.00 90.75 194 LEU A CA 1
ATOM 1562 C C . LEU A 1 194 ? -5.452 7.091 3.836 1.00 90.75 194 LEU A C 1
ATOM 1564 O O . LEU A 1 194 ? -4.771 6.557 4.708 1.00 90.75 194 LEU A O 1
ATOM 1568 N N . CYS A 1 195 ? -6.340 8.040 4.116 1.00 86.69 195 CYS A N 1
ATOM 1569 C CA . CYS A 1 195 ? -6.615 8.517 5.466 1.00 86.69 195 CYS A CA 1
ATOM 1570 C C . CYS A 1 195 ? -8.104 8.398 5.819 1.00 86.69 195 CYS A C 1
ATOM 1572 O O . CYS A 1 195 ? -8.967 8.246 4.951 1.00 86.69 195 CYS A O 1
ATOM 1574 N N . TYR A 1 196 ? -8.428 8.495 7.113 1.00 83.12 196 TYR A N 1
ATOM 1575 C CA . TYR A 1 196 ? -9.810 8.366 7.590 1.00 83.12 196 TYR A CA 1
ATOM 1576 C C . TYR A 1 196 ? -10.753 9.411 6.976 1.00 83.12 196 TYR A C 1
ATOM 1578 O O . TYR A 1 196 ? -11.872 9.079 6.590 1.00 83.12 196 TYR A O 1
ATOM 1586 N N . LYS A 1 197 ? -10.281 10.654 6.809 1.00 85.75 197 LYS A N 1
ATOM 1587 C CA . LYS A 1 197 ? -11.041 11.736 6.164 1.00 85.75 197 LYS A CA 1
ATOM 1588 C C . LYS A 1 197 ? -11.482 11.342 4.750 1.00 85.75 197 LYS A C 1
ATOM 1590 O O . LYS A 1 197 ? -12.654 11.473 4.403 1.00 85.75 197 LYS A O 1
ATOM 1595 N N . ASN A 1 198 ? -10.562 10.799 3.956 1.00 88.81 198 ASN A N 1
ATOM 1596 C CA . ASN A 1 198 ? -10.865 10.363 2.595 1.00 88.81 198 ASN A CA 1
ATOM 1597 C C . ASN A 1 198 ? -11.676 9.062 2.577 1.00 88.81 198 ASN A C 1
ATOM 1599 O O . ASN A 1 198 ? -12.542 8.909 1.720 1.00 88.81 198 ASN A O 1
ATOM 1603 N N . LEU A 1 199 ? -11.488 8.162 3.549 1.00 87.69 199 LEU A N 1
ATOM 1604 C CA . LEU A 1 199 ? -12.343 6.983 3.713 1.00 87.69 199 LEU A CA 1
ATOM 1605 C C . LEU A 1 199 ? -13.805 7.373 3.979 1.00 87.69 199 LEU A C 1
ATOM 1607 O O . LEU A 1 199 ? -14.704 6.786 3.381 1.00 87.69 199 LEU A O 1
ATOM 1611 N N . GLN A 1 200 ? -14.060 8.372 4.829 1.00 85.19 200 GLN A N 1
ATOM 1612 C CA . GLN A 1 200 ? -15.417 8.866 5.085 1.00 85.19 200 GLN A CA 1
ATOM 1613 C C . GLN A 1 200 ? -16.052 9.486 3.834 1.00 85.19 200 GLN A C 1
ATOM 1615 O O . GLN A 1 200 ? -17.228 9.242 3.561 1.00 85.19 200 GLN A O 1
ATOM 1620 N N . LYS A 1 201 ? -15.266 10.249 3.064 1.00 89.62 201 LYS A N 1
ATOM 1621 C CA . LYS A 1 201 ? -15.726 10.946 1.857 1.00 89.62 201 LYS A CA 1
ATOM 1622 C C . LYS A 1 201 ? -15.965 10.002 0.672 1.00 89.62 201 LYS A C 1
ATOM 1624 O O . LYS A 1 201 ? -17.009 10.076 0.036 1.00 89.62 201 LYS A O 1
ATOM 1629 N N . HIS A 1 202 ? -15.014 9.118 0.376 1.00 88.75 202 HIS A N 1
ATOM 1630 C CA . HIS A 1 202 ? -15.013 8.294 -0.841 1.00 88.75 202 HIS A CA 1
ATOM 1631 C C . HIS A 1 202 ? -15.504 6.856 -0.608 1.00 88.75 202 HIS A C 1
ATOM 1633 O O . HIS A 1 202 ? -15.880 6.168 -1.557 1.00 88.75 202 HIS A O 1
ATOM 1639 N N . ARG A 1 203 ? -15.566 6.390 0.647 1.00 87.31 203 ARG A N 1
ATOM 1640 C CA . ARG A 1 203 ? -16.093 5.072 1.042 1.00 87.31 203 ARG A CA 1
ATOM 1641 C C . ARG A 1 203 ? -15.495 3.934 0.196 1.00 87.31 203 ARG A C 1
ATOM 1643 O O . ARG A 1 203 ? -14.294 3.682 0.254 1.00 87.31 203 ARG A O 1
ATOM 1650 N N . LYS A 1 204 ? -16.330 3.233 -0.581 1.00 87.50 204 LYS A N 1
ATOM 1651 C CA . LYS A 1 204 ? -15.928 2.103 -1.436 1.00 87.50 204 LYS A CA 1
ATOM 1652 C C . LYS A 1 204 ? -15.028 2.532 -2.599 1.00 87.50 204 LYS A C 1
ATOM 1654 O O . LYS A 1 204 ? -14.220 1.730 -3.050 1.00 87.50 204 LYS A O 1
ATOM 1659 N N . GLU A 1 205 ? -15.119 3.792 -3.019 1.00 92.56 205 GLU A N 1
ATOM 1660 C CA . GLU A 1 205 ? -14.336 4.364 -4.119 1.00 92.56 205 GLU A CA 1
ATOM 1661 C C . GLU A 1 205 ? -12.974 4.910 -3.661 1.00 92.56 205 GLU A C 1
ATOM 1663 O O . GLU A 1 205 ? -12.258 5.499 -4.464 1.00 92.56 205 GLU A O 1
ATOM 1668 N N . LEU A 1 206 ? -12.575 4.715 -2.394 1.00 91.75 206 LEU A N 1
ATOM 1669 C CA . LEU A 1 206 ? -11.302 5.228 -1.867 1.00 91.75 206 LEU A CA 1
ATOM 1670 C C . LEU A 1 206 ? -10.093 4.772 -2.695 1.00 91.75 206 LEU A C 1
ATOM 1672 O O . LEU A 1 206 ? -9.200 5.571 -2.960 1.00 91.75 206 LEU A O 1
ATOM 1676 N N . PHE A 1 207 ? -10.068 3.503 -3.113 1.00 92.88 207 PHE A N 1
ATOM 1677 C CA . PHE A 1 207 ? -8.974 2.975 -3.929 1.00 92.88 207 PHE A CA 1
ATOM 1678 C C . PHE A 1 207 ? -8.892 3.690 -5.279 1.00 92.88 207 PHE A C 1
ATOM 1680 O O . PHE A 1 207 ? -7.829 4.174 -5.650 1.00 92.88 207 PHE A O 1
ATOM 1687 N N . LYS A 1 208 ? -10.023 3.790 -5.987 1.00 95.19 208 LYS A N 1
ATOM 1688 C CA . LYS A 1 208 ? -10.096 4.430 -7.303 1.00 95.19 208 LYS A CA 1
ATOM 1689 C C . LYS A 1 208 ? -9.766 5.919 -7.218 1.00 95.19 208 LYS A C 1
ATOM 1691 O O . LYS A 1 208 ? -9.063 6.435 -8.075 1.00 95.19 208 LYS A O 1
ATOM 1696 N N . PHE A 1 209 ? -10.221 6.588 -6.160 1.00 96.19 209 PHE A N 1
ATOM 1697 C CA . PHE A 1 209 ? -9.841 7.963 -5.856 1.00 96.19 209 PHE A CA 1
ATOM 1698 C C . PHE A 1 209 ? -8.321 8.098 -5.689 1.00 96.19 209 PHE A C 1
ATOM 1700 O O . PHE A 1 209 ? -7.706 8.852 -6.430 1.00 96.19 209 PHE A O 1
ATOM 1707 N N . ALA A 1 210 ? -7.703 7.328 -4.786 1.00 96.00 210 ALA A N 1
ATOM 1708 C CA . ALA A 1 210 ? -6.262 7.413 -4.547 1.00 96.00 210 ALA A CA 1
ATOM 1709 C C . ALA A 1 210 ? -5.438 7.063 -5.799 1.00 96.00 210 ALA A C 1
ATOM 1711 O O . ALA A 1 210 ? -4.440 7.714 -6.086 1.00 96.00 210 ALA A O 1
ATOM 1712 N N . GLN A 1 211 ? -5.879 6.060 -6.559 1.00 96.75 211 GLN A N 1
ATOM 1713 C CA . GLN A 1 211 ? -5.274 5.675 -7.829 1.00 96.75 211 GLN A CA 1
ATOM 1714 C C . GLN A 1 211 ? -5.314 6.819 -8.841 1.00 96.75 211 GLN A C 1
ATOM 1716 O O . GLN A 1 211 ? -4.281 7.148 -9.412 1.00 96.75 211 GLN A O 1
ATOM 1721 N N . ASN A 1 212 ? -6.479 7.435 -9.046 1.00 96.94 212 ASN A N 1
ATOM 1722 C CA . ASN A 1 212 ? -6.620 8.535 -9.992 1.00 96.94 212 ASN A CA 1
ATOM 1723 C C . ASN A 1 212 ? -5.745 9.725 -9.595 1.00 96.94 212 ASN A C 1
ATOM 1725 O O . ASN A 1 212 ? -5.016 10.217 -10.443 1.00 96.94 212 ASN A O 1
ATOM 1729 N N . GLU A 1 213 ? -5.763 10.121 -8.320 1.00 97.12 213 GLU A N 1
ATOM 1730 C CA . GLU A 1 213 ? -4.970 11.251 -7.815 1.00 97.12 213 GLU A CA 1
ATOM 1731 C C . GLU A 1 213 ? -3.462 11.045 -8.009 1.00 97.12 213 GLU A C 1
ATOM 1733 O O . GLU A 1 213 ? -2.758 11.982 -8.374 1.00 97.12 213 GLU A O 1
ATOM 1738 N N . ILE A 1 214 ? -2.960 9.825 -7.788 1.00 96.69 214 ILE A N 1
ATOM 1739 C CA . ILE A 1 214 ? -1.537 9.502 -7.980 1.00 96.69 214 ILE A CA 1
ATOM 1740 C C . ILE A 1 214 ? -1.188 9.432 -9.467 1.00 96.69 214 ILE A C 1
ATOM 1742 O O . ILE A 1 214 ? -0.141 9.919 -9.872 1.00 96.69 214 ILE A O 1
ATOM 1746 N N . LEU A 1 215 ? -2.049 8.832 -10.293 1.00 96.38 215 LEU A N 1
ATOM 1747 C CA . LEU A 1 215 ? -1.791 8.701 -11.728 1.00 96.38 215 LEU A CA 1
ATOM 1748 C C . LEU A 1 215 ? -1.931 10.024 -12.491 1.00 96.38 215 LEU A C 1
ATOM 1750 O O . LEU A 1 215 ? -1.364 10.142 -13.571 1.00 96.38 215 LEU A O 1
ATOM 1754 N N . SER A 1 216 ? -2.669 10.997 -11.951 1.00 95.69 216 SER A N 1
ATOM 1755 C CA . SER A 1 216 ? -2.736 12.364 -12.481 1.00 95.69 216 SER A CA 1
ATOM 1756 C C . SER A 1 216 ? -1.610 13.275 -11.983 1.00 95.69 216 SER A C 1
ATOM 1758 O O . SER A 1 216 ? -1.547 14.436 -12.384 1.00 95.69 216 SER A O 1
ATOM 1760 N N . ASP A 1 217 ? -0.756 12.793 -11.077 1.00 95.50 217 ASP A N 1
ATOM 1761 C CA . ASP A 1 217 ? 0.341 13.572 -10.511 1.00 95.50 217 ASP A CA 1
ATOM 1762 C C . ASP A 1 217 ? 1.560 13.542 -11.446 1.00 95.50 217 ASP A C 1
ATOM 1764 O O . ASP A 1 217 ? 2.420 12.662 -11.360 1.00 95.50 217 ASP A O 1
ATOM 1768 N N . ASN A 1 218 ? 1.621 14.518 -12.356 1.00 94.50 218 ASN A N 1
ATOM 1769 C CA . ASN A 1 218 ? 2.729 14.643 -13.304 1.00 94.50 218 ASN A CA 1
ATOM 1770 C C . ASN A 1 218 ? 4.076 14.858 -12.604 1.00 94.50 218 ASN A C 1
ATOM 1772 O O . ASN A 1 218 ? 5.079 14.343 -13.081 1.00 94.50 218 ASN A O 1
ATOM 1776 N N . ALA A 1 219 ? 4.104 15.544 -11.456 1.00 96.12 219 ALA A N 1
ATOM 1777 C CA . ALA A 1 219 ? 5.347 15.779 -10.724 1.00 96.12 219 ALA A CA 1
ATOM 1778 C C . ALA A 1 219 ? 5.929 14.467 -10.180 1.00 96.12 219 ALA A C 1
ATOM 1780 O O . ALA A 1 219 ? 7.138 14.257 -10.214 1.00 96.12 219 ALA A O 1
ATOM 1781 N N . LEU A 1 220 ? 5.069 13.548 -9.731 1.00 95.94 220 LEU A N 1
ATOM 1782 C CA . LEU A 1 220 ? 5.500 12.228 -9.271 1.00 95.94 220 LEU A CA 1
ATOM 1783 C C . LEU A 1 220 ? 5.993 11.335 -10.424 1.00 95.94 220 LEU A C 1
ATOM 1785 O O . LEU A 1 220 ? 6.929 10.554 -10.246 1.00 95.94 220 LEU A O 1
ATOM 1789 N N . LEU A 1 221 ? 5.379 11.446 -11.607 1.00 95.88 221 LEU A N 1
ATOM 1790 C CA . LEU A 1 221 ? 5.863 10.777 -12.819 1.00 95.88 221 LEU A CA 1
ATOM 1791 C C . LEU A 1 221 ? 7.216 11.348 -13.271 1.00 95.88 221 LEU A C 1
ATOM 1793 O O . LEU A 1 221 ? 8.124 10.586 -13.593 1.00 95.88 221 LEU A O 1
ATOM 1797 N N . GLU A 1 222 ? 7.367 12.671 -13.273 1.00 95.00 222 GLU A N 1
ATOM 1798 C CA . GLU A 1 222 ? 8.630 13.347 -13.581 1.00 95.00 222 GLU A CA 1
ATOM 1799 C C . GLU A 1 222 ? 9.729 12.930 -12.602 1.00 95.00 222 GLU A C 1
ATOM 1801 O O . GLU A 1 222 ? 10.825 12.572 -13.031 1.00 95.00 222 GLU A O 1
ATOM 1806 N N . GLU A 1 223 ? 9.426 12.883 -11.301 1.00 95.56 223 GLU A N 1
ATOM 1807 C CA . GLU A 1 223 ? 10.346 12.372 -10.286 1.00 95.56 223 GLU A CA 1
ATOM 1808 C C . GLU A 1 223 ? 10.773 10.936 -10.605 1.00 95.56 223 GLU A C 1
ATOM 1810 O O . GLU A 1 223 ? 11.969 10.649 -10.624 1.00 95.56 223 GLU A O 1
ATOM 1815 N N . PHE A 1 224 ? 9.829 10.042 -10.916 1.00 96.38 224 PHE A N 1
ATOM 1816 C CA . PHE A 1 224 ? 10.140 8.663 -11.295 1.00 96.38 224 PHE A CA 1
ATOM 1817 C C . PHE A 1 224 ? 11.097 8.587 -12.492 1.00 96.38 224 PHE A C 1
ATOM 1819 O O . PHE A 1 224 ? 12.104 7.877 -12.436 1.00 96.38 224 PHE A O 1
ATOM 1826 N N . CYS A 1 225 ? 10.814 9.348 -13.553 1.00 93.62 225 CYS A N 1
ATOM 1827 C CA . CYS A 1 225 ? 11.663 9.415 -14.739 1.00 93.62 225 CYS A CA 1
ATOM 1828 C C . CYS A 1 225 ? 13.065 9.941 -14.402 1.00 93.62 225 CYS A C 1
ATOM 1830 O O . CYS A 1 225 ? 14.053 9.349 -14.828 1.00 93.62 225 CYS A O 1
ATOM 1832 N N . LEU A 1 226 ? 13.171 10.996 -13.590 1.00 91.81 226 LEU A N 1
ATOM 1833 C CA . LEU A 1 226 ? 14.453 11.558 -13.156 1.00 91.81 226 LEU A CA 1
ATOM 1834 C C . LEU A 1 226 ? 15.270 10.560 -12.327 1.00 91.81 226 LEU A C 1
ATOM 1836 O O . LEU A 1 226 ? 16.473 10.410 -12.555 1.00 91.81 226 LEU A O 1
ATOM 1840 N N . LYS A 1 227 ? 14.631 9.849 -11.386 1.00 93.88 227 LYS A N 1
ATOM 1841 C CA . LYS A 1 227 ? 15.301 8.809 -10.592 1.00 93.88 227 LYS A CA 1
ATOM 1842 C C . LYS A 1 227 ? 15.805 7.679 -11.480 1.00 93.88 227 LYS A C 1
ATOM 1844 O O . LYS A 1 227 ? 16.917 7.215 -11.262 1.00 93.88 227 LYS A O 1
ATOM 1849 N N . TYR A 1 228 ? 15.029 7.269 -12.483 1.00 91.94 228 TYR A N 1
ATOM 1850 C CA . TYR A 1 228 ? 15.467 6.271 -13.456 1.00 91.94 228 TYR A CA 1
ATOM 1851 C C . TYR A 1 228 ? 16.652 6.760 -14.302 1.00 91.94 228 TYR A C 1
ATOM 1853 O O . TYR A 1 228 ? 17.640 6.041 -14.419 1.00 91.94 228 TYR A O 1
ATOM 1861 N N . CYS A 1 229 ? 16.604 7.987 -14.833 1.00 87.75 229 CYS A N 1
ATOM 1862 C CA . CYS A 1 229 ? 17.700 8.539 -15.633 1.00 87.75 229 CYS A CA 1
ATOM 1863 C C . CYS A 1 229 ? 19.028 8.539 -14.867 1.00 87.75 229 CYS A C 1
ATOM 1865 O O . CYS A 1 229 ? 20.046 8.177 -15.445 1.00 87.75 229 CYS A O 1
ATOM 1867 N N . TYR A 1 230 ? 19.010 8.867 -13.569 1.00 85.00 230 TYR A N 1
ATOM 1868 C CA . TYR A 1 230 ? 20.208 8.818 -12.725 1.00 85.00 230 TYR A CA 1
ATOM 1869 C C . TYR A 1 230 ? 20.814 7.412 -12.647 1.00 85.00 230 TYR A C 1
ATOM 1871 O O . TYR A 1 230 ? 22.030 7.250 -12.717 1.00 85.00 230 TYR A O 1
ATOM 1879 N N . VAL A 1 231 ? 19.962 6.392 -12.512 1.00 84.19 231 VAL A N 1
ATOM 1880 C CA . VAL A 1 231 ? 20.399 4.992 -12.453 1.00 84.19 231 VAL A CA 1
ATOM 1881 C C . VAL A 1 231 ? 20.991 4.561 -13.790 1.00 84.19 231 VAL A C 1
ATOM 1883 O O . VAL A 1 231 ? 22.057 3.959 -13.824 1.00 84.19 231 VAL A O 1
ATOM 1886 N N . ARG A 1 232 ? 20.354 4.938 -14.901 1.00 76.31 232 ARG A N 1
ATOM 1887 C CA . ARG A 1 232 ? 20.833 4.606 -16.244 1.00 76.31 232 ARG A CA 1
ATOM 1888 C C . ARG A 1 232 ? 22.187 5.243 -16.573 1.00 76.31 232 ARG A C 1
ATOM 1890 O O . ARG A 1 232 ? 23.051 4.579 -17.136 1.00 76.31 232 ARG A O 1
ATOM 1897 N N . THR A 1 233 ? 22.401 6.507 -16.206 1.00 59.72 233 THR A N 1
ATOM 1898 C CA . THR A 1 233 ? 23.668 7.212 -16.479 1.00 59.72 233 THR A CA 1
ATOM 1899 C C . THR A 1 233 ? 24.877 6.629 -15.747 1.00 59.72 233 THR A C 1
ATOM 1901 O O . THR A 1 233 ? 25.998 6.884 -16.165 1.00 59.72 233 THR A O 1
ATOM 1904 N N . ALA A 1 234 ? 24.671 5.842 -14.687 1.00 54.94 234 ALA A N 1
ATOM 1905 C CA . ALA A 1 234 ? 25.755 5.135 -14.005 1.00 54.94 234 ALA A CA 1
ATOM 1906 C C . ALA A 1 234 ? 26.241 3.884 -14.771 1.00 54.94 234 ALA A C 1
ATOM 1908 O O . ALA A 1 234 ? 27.310 3.370 -14.466 1.00 54.94 234 ALA A O 1
ATOM 1909 N N . VAL A 1 235 ? 25.467 3.399 -15.753 1.00 50.66 235 VAL A N 1
ATOM 1910 C CA . VAL A 1 235 ? 25.702 2.127 -16.463 1.00 50.66 235 VAL A CA 1
ATOM 1911 C C . VAL A 1 235 ? 26.292 2.331 -17.868 1.00 50.66 235 VAL A C 1
ATOM 1913 O O . VAL A 1 235 ? 26.980 1.452 -18.373 1.00 50.66 235 VAL A O 1
ATOM 1916 N N . GLU A 1 236 ? 26.058 3.481 -18.509 1.00 50.19 236 GLU A N 1
ATOM 1917 C CA . GLU A 1 236 ? 26.448 3.756 -19.908 1.00 50.19 236 GLU A CA 1
ATOM 1918 C C . GLU A 1 236 ? 27.706 4.665 -20.023 1.00 50.19 236 GLU A C 1
ATOM 1920 O O . GLU A 1 236 ? 27.707 5.619 -20.797 1.00 50.19 236 GLU A O 1
ATOM 1925 N N . THR A 1 237 ? 28.785 4.403 -19.268 1.00 42.44 237 THR A N 1
ATOM 1926 C CA . THR A 1 237 ? 30.104 5.058 -19.467 1.00 42.44 237 THR A CA 1
ATOM 1927 C C . THR A 1 237 ? 31.105 4.160 -20.197 1.00 42.44 237 THR A C 1
ATOM 1929 O O . THR A 1 237 ? 32.213 3.974 -19.712 1.00 42.44 237 THR A O 1
ATOM 1932 N N . GLU A 1 238 ? 30.744 3.614 -21.358 1.00 40.72 238 GLU A N 1
ATOM 1933 C CA . GLU A 1 238 ? 31.710 3.045 -22.309 1.00 40.72 238 GLU A CA 1
ATOM 1934 C C . GLU A 1 238 ? 31.268 3.370 -23.752 1.00 40.72 238 GLU A C 1
ATOM 1936 O O . GLU A 1 238 ? 30.192 2.949 -24.169 1.00 40.72 238 GLU A O 1
ATOM 1941 N N . GLU A 1 239 ? 32.133 4.118 -24.464 1.00 47.12 239 GLU A N 1
ATOM 1942 C CA . GLU A 1 239 ? 32.300 4.187 -25.940 1.00 47.12 239 GLU A CA 1
ATOM 1943 C C . GLU A 1 239 ? 31.171 4.874 -26.764 1.00 47.12 239 GLU A C 1
ATOM 1945 O O . GLU A 1 239 ? 30.006 4.855 -26.395 1.00 47.12 239 GLU A O 1
ATOM 1950 N N . GLU A 1 240 ? 31.374 5.582 -27.885 1.00 50.56 240 GLU A N 1
ATOM 1951 C CA . GLU A 1 240 ? 32.456 5.705 -28.876 1.00 50.56 240 GLU A CA 1
ATOM 1952 C C . GLU A 1 240 ? 32.196 6.980 -29.734 1.00 50.56 240 GLU A C 1
ATOM 1954 O O . GLU A 1 240 ? 31.061 7.457 -29.824 1.00 50.56 240 GLU A O 1
ATOM 1959 N N . GLU A 1 241 ? 33.224 7.542 -30.383 1.00 51.03 241 GLU A N 1
ATOM 1960 C CA . GLU A 1 241 ? 33.114 8.712 -31.276 1.00 51.03 241 GLU A CA 1
ATOM 1961 C C . GLU A 1 241 ? 32.371 8.368 -32.588 1.00 51.03 241 GLU A C 1
ATOM 1963 O O . GLU A 1 241 ? 32.913 7.700 -33.468 1.00 51.03 241 GLU A O 1
ATOM 1968 N N . GLN A 1 242 ? 31.143 8.868 -32.762 1.00 54.50 242 GLN A N 1
ATOM 1969 C CA . GLN A 1 242 ? 30.403 8.842 -34.035 1.00 54.50 242 GLN A CA 1
ATOM 1970 C C . GLN A 1 242 ? 29.817 10.231 -34.383 1.00 54.50 242 GLN A C 1
ATOM 1972 O O . GLN A 1 242 ? 29.809 11.152 -33.567 1.00 54.50 242 GLN A O 1
ATOM 1977 N N . ASP A 1 243 ? 29.359 10.397 -35.629 1.00 57.00 243 ASP A N 1
ATOM 1978 C CA . ASP A 1 243 ? 28.884 11.660 -36.216 1.00 57.00 243 ASP A CA 1
ATOM 1979 C C . ASP A 1 243 ? 27.718 12.305 -35.432 1.00 57.00 243 ASP A C 1
ATOM 1981 O O . ASP A 1 243 ? 26.634 11.735 -35.274 1.00 57.00 243 ASP A O 1
ATOM 1985 N N . GLY A 1 244 ? 27.943 13.532 -34.952 1.00 59.81 244 GLY A N 1
ATOM 1986 C CA . GLY A 1 244 ? 27.160 14.151 -33.881 1.00 59.81 244 GLY A CA 1
ATOM 1987 C C . GLY A 1 244 ? 25.674 14.369 -34.183 1.00 59.81 244 GLY A C 1
ATOM 1988 O O . GLY A 1 244 ? 24.863 14.311 -33.265 1.00 59.81 244 GLY A O 1
ATOM 1989 N N . MET A 1 245 ? 25.270 14.579 -35.441 1.00 59.38 245 MET A N 1
ATOM 1990 C CA . MET A 1 245 ? 23.853 14.826 -35.772 1.00 59.38 245 MET A CA 1
ATOM 1991 C C . MET A 1 245 ? 23.014 13.550 -35.905 1.00 59.38 245 MET A C 1
ATOM 1993 O O . MET A 1 245 ? 21.840 13.562 -35.526 1.00 59.38 245 MET A O 1
ATOM 1997 N N . SER A 1 246 ? 23.596 12.451 -36.397 1.00 58.44 246 SER A N 1
ATOM 1998 C CA . SER A 1 246 ? 22.906 11.152 -36.448 1.00 58.44 246 SER A CA 1
ATOM 1999 C C . SER A 1 246 ? 22.704 10.595 -35.038 1.00 58.44 246 SER A C 1
ATOM 2001 O O . SER A 1 246 ? 21.615 10.121 -34.715 1.00 58.44 246 SER A O 1
ATOM 2003 N N . ILE A 1 247 ? 23.707 10.766 -34.167 1.00 61.66 247 ILE A N 1
ATOM 2004 C CA . ILE A 1 247 ? 23.623 10.413 -32.746 1.00 61.66 247 ILE A CA 1
ATOM 2005 C C . ILE A 1 247 ? 22.490 11.176 -32.054 1.00 61.66 247 ILE A C 1
ATOM 2007 O O . ILE A 1 247 ? 21.689 10.567 -31.355 1.00 61.66 247 ILE A O 1
ATOM 2011 N N . ILE A 1 248 ? 22.383 12.497 -32.241 1.00 63.25 248 ILE A N 1
ATOM 2012 C CA . ILE A 1 248 ? 21.373 13.310 -31.539 1.00 63.25 248 ILE A CA 1
ATOM 2013 C C . ILE A 1 248 ? 19.946 12.869 -31.894 1.00 63.25 248 ILE A C 1
ATOM 2015 O O . ILE A 1 248 ? 19.092 12.781 -31.008 1.00 63.25 248 ILE A O 1
ATOM 2019 N N . LEU A 1 249 ? 19.677 12.576 -33.170 1.00 62.00 249 LEU A N 1
ATOM 2020 C CA . LEU A 1 249 ? 18.356 12.123 -33.616 1.00 62.00 249 LEU A CA 1
ATOM 2021 C C . LEU A 1 249 ? 18.028 10.718 -33.090 1.00 62.00 249 LEU A C 1
ATOM 2023 O O . LEU A 1 249 ? 16.932 10.506 -32.569 1.00 62.00 249 LEU A O 1
ATOM 2027 N N . GLU A 1 250 ? 18.983 9.789 -33.148 1.00 62.75 250 GLU A N 1
ATOM 2028 C CA . GLU A 1 250 ? 18.815 8.420 -32.648 1.00 62.75 250 GLU A CA 1
ATOM 2029 C C . GLU A 1 250 ? 18.675 8.375 -31.114 1.00 62.75 250 GLU A C 1
ATOM 2031 O O . GLU A 1 250 ? 17.816 7.674 -30.570 1.00 62.75 250 GLU A O 1
ATOM 2036 N N . MET A 1 251 ? 19.443 9.201 -30.396 1.00 66.12 251 MET A N 1
ATOM 2037 C CA . MET A 1 251 ? 19.305 9.394 -28.951 1.00 66.12 251 MET A CA 1
ATOM 2038 C C . MET A 1 251 ? 17.953 10.011 -28.589 1.00 66.12 251 MET A C 1
ATOM 2040 O O . MET A 1 251 ? 17.331 9.579 -27.617 1.00 66.12 251 MET A O 1
ATOM 2044 N N . GLY A 1 252 ? 17.478 10.986 -29.369 1.00 65.81 252 GLY A N 1
ATOM 2045 C CA . GLY A 1 252 ? 16.169 11.608 -29.186 1.00 65.81 252 GLY A CA 1
ATOM 2046 C C . GLY A 1 252 ? 15.027 10.601 -29.323 1.00 65.81 252 GLY A C 1
ATOM 2047 O O . GLY A 1 252 ? 14.162 10.525 -28.450 1.00 65.81 252 GLY A O 1
ATOM 2048 N N . GLU A 1 253 ? 15.055 9.768 -30.365 1.00 70.88 253 GLU A N 1
ATOM 2049 C CA . GLU A 1 253 ? 14.054 8.716 -30.573 1.00 70.88 253 GLU A CA 1
ATOM 2050 C C . GLU A 1 253 ? 14.105 7.650 -29.464 1.00 70.88 253 GLU A C 1
ATOM 2052 O O . GLU A 1 253 ? 13.066 7.281 -28.900 1.00 70.88 253 GLU A O 1
ATOM 2057 N N . LYS A 1 254 ? 15.310 7.217 -29.061 1.00 74.69 254 LYS A N 1
ATOM 2058 C CA . LYS A 1 254 ? 15.504 6.279 -27.941 1.00 74.69 254 LYS A CA 1
ATOM 2059 C C . LYS A 1 254 ? 14.977 6.863 -26.626 1.00 74.69 254 LYS A C 1
ATOM 2061 O O . LYS A 1 254 ? 14.349 6.135 -25.852 1.00 74.69 254 LYS A O 1
ATOM 2066 N N . LEU A 1 255 ? 15.184 8.156 -26.370 1.00 77.31 255 LEU A N 1
ATOM 2067 C CA . LEU A 1 255 ? 14.716 8.838 -25.160 1.00 77.31 255 LEU A CA 1
ATOM 2068 C C . LEU A 1 255 ? 13.188 8.947 -25.130 1.00 77.31 255 LEU A C 1
ATOM 2070 O O . LEU A 1 255 ? 12.575 8.566 -24.134 1.00 77.31 255 LEU A O 1
ATOM 2074 N N . VAL A 1 256 ? 12.565 9.386 -26.228 1.00 80.88 256 VAL A N 1
ATOM 2075 C CA . VAL A 1 256 ? 11.098 9.467 -26.342 1.00 80.88 256 VAL A CA 1
ATOM 2076 C C . VAL A 1 256 ? 10.471 8.093 -26.119 1.00 80.88 256 VAL A C 1
ATOM 2078 O O . VAL A 1 256 ? 9.543 7.957 -25.318 1.00 80.88 256 VAL A O 1
ATOM 2081 N N . ASN A 1 257 ? 11.015 7.056 -26.759 1.00 83.00 257 ASN A N 1
ATOM 2082 C CA . ASN A 1 257 ? 10.538 5.692 -26.573 1.00 83.00 257 ASN A CA 1
ATOM 2083 C C . ASN A 1 257 ? 10.697 5.236 -25.108 1.00 83.00 257 ASN A C 1
ATOM 2085 O O . ASN A 1 257 ? 9.770 4.683 -24.515 1.00 83.00 257 ASN A O 1
ATOM 2089 N N . THR A 1 258 ? 11.837 5.542 -24.480 1.00 87.12 258 THR A N 1
ATOM 2090 C CA . THR A 1 258 ? 12.080 5.252 -23.057 1.00 87.12 258 THR A CA 1
ATOM 2091 C C . THR A 1 258 ? 11.031 5.916 -22.161 1.00 87.12 258 THR A C 1
ATOM 2093 O O . THR A 1 258 ? 10.436 5.232 -21.331 1.00 87.12 258 THR A O 1
ATOM 2096 N N . CYS A 1 259 ? 10.719 7.199 -22.370 1.00 87.56 259 CYS A N 1
ATOM 2097 C CA . CYS A 1 259 ? 9.703 7.928 -21.602 1.00 87.56 259 CYS A CA 1
ATOM 2098 C C . CYS A 1 259 ? 8.307 7.295 -21.706 1.00 87.56 259 CYS A C 1
ATOM 2100 O O . CYS A 1 259 ? 7.638 7.106 -20.689 1.00 87.56 259 CYS A O 1
ATOM 2102 N N . VAL A 1 260 ? 7.883 6.893 -22.910 1.00 90.62 260 VAL A N 1
ATOM 2103 C CA . VAL A 1 260 ? 6.594 6.203 -23.113 1.00 90.62 260 VAL A CA 1
ATOM 2104 C C . VAL A 1 260 ? 6.551 4.889 -22.328 1.00 90.62 260 VAL A C 1
ATOM 2106 O O . VAL A 1 260 ? 5.554 4.552 -21.683 1.00 90.62 260 VAL A O 1
ATOM 2109 N N . HIS A 1 261 ? 7.645 4.129 -22.351 1.00 93.62 261 HIS A N 1
ATOM 2110 C CA . HIS A 1 261 ? 7.736 2.878 -21.610 1.00 93.62 261 HIS A CA 1
ATOM 2111 C C . HIS A 1 261 ? 7.800 3.090 -20.090 1.00 93.62 261 HIS A C 1
ATOM 2113 O O . HIS A 1 261 ? 7.176 2.312 -19.358 1.00 93.62 261 HIS A O 1
ATOM 2119 N N . LEU A 1 262 ? 8.464 4.150 -19.620 1.00 94.88 262 LEU A N 1
ATOM 2120 C CA . LEU A 1 262 ? 8.493 4.551 -18.213 1.00 94.88 262 LEU A CA 1
ATOM 2121 C C . LEU A 1 262 ? 7.106 4.922 -17.696 1.00 94.88 262 LEU A C 1
ATOM 2123 O O . LEU A 1 262 ? 6.739 4.466 -16.620 1.00 94.88 262 LEU A O 1
ATOM 2127 N N . GLU A 1 263 ? 6.295 5.652 -18.462 1.00 95.12 263 GLU A N 1
ATOM 2128 C CA . GLU A 1 263 ? 4.923 5.986 -18.058 1.00 95.12 263 GLU A CA 1
ATOM 2129 C C . GLU A 1 263 ? 4.065 4.722 -17.853 1.00 95.12 263 GLU A C 1
ATOM 2131 O O . GLU A 1 263 ? 3.301 4.597 -16.889 1.00 95.12 263 GLU A O 1
ATOM 2136 N N . ILE A 1 264 ? 4.213 3.732 -18.738 1.00 95.50 264 ILE A N 1
ATOM 2137 C CA . ILE A 1 264 ? 3.512 2.446 -18.622 1.00 95.50 264 ILE A CA 1
ATOM 2138 C C . ILE A 1 264 ? 3.991 1.678 -17.384 1.00 95.50 264 ILE A C 1
ATOM 2140 O O . ILE A 1 264 ? 3.174 1.119 -16.644 1.00 95.50 264 ILE A O 1
ATOM 2144 N N . ILE A 1 265 ? 5.303 1.651 -17.145 1.00 97.25 265 ILE A N 1
ATOM 2145 C CA . ILE A 1 265 ? 5.897 1.010 -15.968 1.00 97.25 265 ILE A CA 1
ATOM 2146 C C . ILE A 1 265 ? 5.431 1.705 -14.685 1.00 97.25 265 ILE A C 1
ATOM 2148 O O . ILE A 1 265 ? 4.992 1.020 -13.761 1.00 97.25 265 ILE A O 1
ATOM 2152 N N . PHE A 1 266 ? 5.430 3.038 -14.653 1.00 97.88 266 PHE A N 1
ATOM 2153 C CA . PHE A 1 266 ? 4.945 3.858 -13.546 1.00 97.88 266 PHE A CA 1
ATOM 2154 C C . PHE A 1 266 ? 3.507 3.495 -13.178 1.00 97.88 266 PHE A C 1
ATOM 2156 O O . PHE A 1 266 ? 3.229 3.152 -12.027 1.00 97.88 266 PHE A O 1
ATOM 2163 N N . LYS A 1 267 ? 2.601 3.445 -14.165 1.00 97.06 267 LYS A N 1
ATOM 2164 C CA . LYS A 1 267 ? 1.212 3.003 -13.953 1.00 97.06 267 LYS A CA 1
ATOM 2165 C C . LYS A 1 267 ? 1.155 1.616 -13.314 1.00 97.06 267 LYS A C 1
ATOM 2167 O O . LYS A 1 267 ? 0.339 1.368 -12.423 1.00 97.06 267 LYS A O 1
ATOM 2172 N N . PHE A 1 268 ? 2.018 0.695 -13.742 1.00 96.69 268 PHE A N 1
ATOM 2173 C CA . PHE A 1 268 ? 2.044 -0.660 -13.196 1.00 96.69 268 PHE A CA 1
ATOM 2174 C C . PHE A 1 268 ? 2.550 -0.704 -11.749 1.00 96.69 268 PHE A C 1
ATOM 2176 O O . PHE A 1 268 ? 1.943 -1.376 -10.908 1.00 96.69 268 PHE A O 1
ATOM 2183 N N . ILE A 1 269 ? 3.620 0.043 -11.467 1.00 97.50 269 ILE A N 1
ATOM 2184 C CA . ILE A 1 269 ? 4.225 0.202 -10.143 1.00 97.50 269 ILE A CA 1
ATOM 2185 C C . ILE A 1 269 ? 3.210 0.800 -9.170 1.00 97.50 269 ILE A C 1
ATOM 2187 O O . ILE A 1 269 ? 2.926 0.183 -8.142 1.00 97.50 269 ILE A O 1
ATOM 2191 N N . VAL A 1 270 ? 2.600 1.935 -9.524 1.00 97.50 270 VAL A N 1
ATOM 2192 C CA . VAL A 1 270 ? 1.590 2.628 -8.710 1.00 97.50 270 VAL A CA 1
ATOM 2193 C C . VAL A 1 270 ? 0.449 1.683 -8.349 1.00 97.50 270 VAL A C 1
ATOM 2195 O O . VAL A 1 270 ? 0.090 1.563 -7.179 1.00 97.50 270 VAL A O 1
ATOM 2198 N N . ASN A 1 271 ? -0.076 0.939 -9.324 1.00 96.31 271 ASN A N 1
ATOM 2199 C CA . ASN A 1 271 ? -1.173 0.001 -9.094 1.00 96.31 271 ASN A CA 1
ATOM 2200 C C . ASN A 1 271 ? -0.805 -1.121 -8.121 1.00 96.31 271 ASN A C 1
ATOM 2202 O O . ASN A 1 271 ? -1.606 -1.489 -7.260 1.00 96.31 271 ASN A O 1
ATOM 2206 N N . LEU A 1 272 ? 0.384 -1.709 -8.252 1.00 96.06 272 LEU A N 1
ATOM 2207 C CA . LEU A 1 272 ? 0.825 -2.765 -7.342 1.00 96.06 272 LEU A CA 1
ATOM 2208 C C . LEU A 1 272 ? 1.103 -2.224 -5.941 1.00 96.06 272 LEU A C 1
ATOM 2210 O O . LEU A 1 272 ? 0.682 -2.846 -4.965 1.00 96.06 272 LEU A O 1
ATOM 2214 N N . PHE A 1 273 ? 1.753 -1.067 -5.847 1.00 96.88 273 PHE A N 1
ATOM 2215 C CA . PHE A 1 273 ? 2.063 -0.426 -4.577 1.00 96.88 273 PHE A CA 1
ATOM 2216 C C . PHE A 1 273 ? 0.780 -0.055 -3.821 1.00 96.88 273 PHE A C 1
ATOM 2218 O O . PHE A 1 273 ? 0.583 -0.499 -2.692 1.00 96.88 273 PHE A O 1
ATOM 2225 N N . LEU A 1 274 ? -0.170 0.621 -4.479 1.00 95.75 274 LEU A N 1
ATOM 2226 C CA . LEU A 1 274 ? -1.482 0.949 -3.909 1.00 95.75 274 LEU A CA 1
ATOM 2227 C C . LEU A 1 274 ? -2.254 -0.281 -3.427 1.00 95.75 274 LEU A C 1
ATOM 2229 O O . LEU A 1 274 ? -2.921 -0.212 -2.397 1.00 95.75 274 LEU A O 1
ATOM 2233 N N . ASN A 1 275 ? -2.174 -1.410 -4.139 1.00 94.69 275 ASN A N 1
ATOM 2234 C CA . ASN A 1 275 ? -2.814 -2.657 -3.707 1.00 94.69 275 ASN A CA 1
ATOM 2235 C C . ASN A 1 275 ? -2.229 -3.186 -2.388 1.00 94.69 275 ASN A C 1
ATOM 2237 O O . ASN A 1 275 ? -2.967 -3.695 -1.541 1.00 94.69 275 ASN A O 1
ATOM 2241 N N . VAL A 1 276 ? -0.917 -3.053 -2.190 1.00 93.06 276 VAL A N 1
ATOM 2242 C CA . VAL A 1 276 ? -0.274 -3.390 -0.914 1.00 93.06 276 VAL A CA 1
ATOM 2243 C C . VAL A 1 276 ? -0.709 -2.396 0.166 1.00 93.06 276 VAL A C 1
ATOM 2245 O O . VAL A 1 276 ? -1.153 -2.807 1.243 1.00 93.06 276 VAL A O 1
ATOM 2248 N N . SER A 1 277 ? -0.672 -1.098 -0.135 1.00 92.81 277 SER A N 1
ATOM 2249 C CA . SER A 1 277 ? -0.992 -0.043 0.828 1.00 92.81 277 SER A CA 1
ATOM 2250 C C . SER A 1 277 ? -2.459 -0.054 1.263 1.00 92.81 277 SER A C 1
ATOM 2252 O O . SER A 1 277 ? -2.735 0.109 2.448 1.00 92.81 277 SER A O 1
ATOM 2254 N N . ILE A 1 278 ? -3.418 -0.329 0.371 1.00 91.88 278 ILE A N 1
ATOM 2255 C CA . ILE A 1 278 ? -4.843 -0.416 0.736 1.00 91.88 278 ILE A CA 1
ATOM 2256 C C . ILE A 1 278 ? -5.131 -1.635 1.620 1.00 91.88 278 ILE A C 1
ATOM 2258 O O . ILE A 1 278 ? -5.950 -1.560 2.541 1.00 91.88 278 ILE A O 1
ATOM 2262 N N . ALA A 1 279 ? -4.444 -2.757 1.381 1.00 91.44 279 ALA A N 1
ATOM 2263 C CA . ALA A 1 279 ? -4.565 -3.946 2.215 1.00 91.44 279 ALA A CA 1
ATOM 2264 C C . ALA A 1 279 ? -4.040 -3.672 3.632 1.00 91.44 279 ALA A C 1
ATOM 2266 O O . ALA A 1 279 ? -4.696 -4.030 4.617 1.00 91.44 279 ALA A O 1
ATOM 2267 N N . GLN A 1 280 ? -2.902 -2.978 3.732 1.00 89.50 280 GLN A N 1
ATOM 2268 C CA . GLN A 1 280 ? -2.327 -2.552 5.004 1.00 89.50 280 GLN A CA 1
ATOM 2269 C C . GLN A 1 280 ? -3.231 -1.531 5.713 1.00 89.50 280 GLN A C 1
ATOM 2271 O O . GLN A 1 280 ? -3.614 -1.754 6.860 1.00 89.50 280 GLN A O 1
ATOM 2276 N N . PHE A 1 281 ? -3.694 -0.497 5.006 1.00 89.69 281 PHE A N 1
ATOM 2277 C CA . PHE A 1 281 ? -4.629 0.504 5.525 1.00 89.69 281 PHE A CA 1
ATOM 2278 C C . PHE A 1 281 ? -5.906 -0.136 6.084 1.00 89.69 281 PHE A C 1
ATOM 2280 O O . PHE A 1 281 ? -6.342 0.181 7.190 1.00 89.69 281 PHE A O 1
ATOM 2287 N N . ARG A 1 282 ? -6.491 -1.103 5.365 1.00 88.81 282 ARG A N 1
ATOM 2288 C CA . ARG A 1 282 ? -7.665 -1.849 5.838 1.00 88.81 282 ARG A CA 1
ATOM 2289 C C . ARG A 1 282 ? -7.370 -2.608 7.131 1.00 88.81 282 ARG A C 1
ATOM 2291 O O . ARG A 1 282 ? -8.199 -2.602 8.043 1.00 88.81 282 ARG A O 1
ATOM 2298 N N . LYS A 1 283 ? -6.224 -3.288 7.211 1.00 88.31 283 LYS A N 1
ATOM 2299 C CA . LYS A 1 283 ? -5.806 -4.027 8.410 1.00 88.31 283 LYS A CA 1
ATOM 2300 C C . LYS A 1 283 ? -5.648 -3.087 9.606 1.00 88.31 283 LYS A C 1
ATOM 2302 O O . LYS A 1 283 ? -6.139 -3.403 10.694 1.00 88.31 283 LYS A O 1
ATOM 2307 N N . ASP A 1 284 ? -5.026 -1.935 9.395 1.00 85.25 284 ASP A N 1
ATOM 2308 C CA . ASP A 1 284 ? -4.793 -0.937 10.437 1.00 85.25 284 ASP A CA 1
ATOM 2309 C C . ASP A 1 284 ? -6.103 -0.299 10.897 1.00 85.25 284 ASP A C 1
ATOM 2311 O O . ASP A 1 284 ? -6.364 -0.239 12.099 1.00 85.25 284 ASP A O 1
ATOM 2315 N N . TYR A 1 285 ? -6.995 0.041 9.965 1.00 84.44 285 TYR A N 1
ATOM 2316 C CA . TYR A 1 285 ? -8.329 0.549 10.279 1.00 84.44 285 TYR A CA 1
ATOM 2317 C C . TYR A 1 285 ? -9.151 -0.436 11.118 1.00 84.44 285 TYR A C 1
ATOM 2319 O O . TYR A 1 285 ? -9.702 -0.073 12.158 1.00 84.44 285 TYR A O 1
ATOM 2327 N N . LEU A 1 286 ? -9.206 -1.710 10.714 1.00 84.94 286 LEU A N 1
ATOM 2328 C CA . LEU A 1 286 ? -9.924 -2.739 11.471 1.00 84.94 286 LEU A CA 1
ATOM 2329 C C . LEU A 1 286 ? -9.319 -2.948 12.863 1.00 84.94 286 LEU A C 1
ATOM 2331 O O . LEU A 1 286 ? -10.050 -3.188 13.827 1.00 84.94 286 LEU A O 1
ATOM 2335 N N . THR A 1 287 ? -7.996 -2.848 12.980 1.00 82.88 287 THR A N 1
ATOM 2336 C CA . THR A 1 287 ? -7.296 -2.945 14.264 1.00 82.88 287 THR A CA 1
ATOM 2337 C C . THR A 1 287 ? -7.618 -1.750 15.159 1.00 82.88 287 THR A C 1
ATOM 2339 O O . THR A 1 287 ? -7.908 -1.947 16.340 1.00 82.88 287 THR A O 1
ATOM 2342 N N . ALA A 1 288 ? -7.647 -0.536 14.605 1.00 81.25 288 ALA A N 1
ATOM 2343 C CA . ALA A 1 288 ? -8.032 0.679 15.316 1.00 81.25 288 ALA A CA 1
ATOM 2344 C C . ALA A 1 288 ? -9.471 0.585 15.845 1.00 81.25 288 ALA A C 1
ATOM 2346 O O . ALA A 1 288 ? -9.688 0.749 17.044 1.00 81.25 288 ALA A O 1
ATOM 2347 N N . ILE A 1 289 ? -10.430 0.176 15.002 1.00 79.75 289 ILE A N 1
ATOM 2348 C CA . ILE A 1 289 ? -11.825 -0.038 15.424 1.00 79.75 289 ILE A CA 1
ATOM 2349 C C . ILE A 1 289 ? -11.915 -1.063 16.559 1.00 79.75 289 ILE A C 1
ATOM 2351 O O . ILE A 1 289 ? -12.679 -0.885 17.508 1.00 79.75 289 ILE A O 1
ATOM 2355 N N . ARG A 1 290 ? -11.167 -2.173 16.473 1.00 79.31 290 ARG A N 1
ATOM 2356 C CA . ARG A 1 290 ? -11.163 -3.194 17.533 1.00 79.31 290 ARG A CA 1
ATOM 2357 C C . ARG A 1 290 ? -10.651 -2.622 18.851 1.00 79.31 290 ARG A C 1
ATOM 2359 O O . ARG A 1 290 ? -11.291 -2.848 19.874 1.00 79.31 290 ARG A O 1
ATOM 2366 N N . ARG A 1 291 ? -9.545 -1.871 18.824 1.00 78.62 291 ARG A N 1
ATOM 2367 C CA . ARG A 1 291 ? -8.986 -1.216 20.017 1.00 78.62 291 ARG A CA 1
ATOM 2368 C C . ARG A 1 291 ? -9.984 -0.248 20.634 1.00 78.62 291 ARG A C 1
ATOM 2370 O O . ARG A 1 291 ? -10.258 -0.359 21.823 1.00 78.62 291 ARG A O 1
ATOM 2377 N N . GLU A 1 292 ? -10.598 0.608 19.827 1.00 78.06 292 GLU A N 1
ATOM 2378 C CA . GLU A 1 292 ? -11.585 1.578 20.300 1.00 78.06 292 GLU A CA 1
ATOM 2379 C C . GLU A 1 292 ? -12.805 0.892 20.933 1.00 78.06 292 GLU A C 1
ATOM 2381 O O . GLU A 1 292 ? -13.229 1.253 22.031 1.00 78.06 292 GLU A O 1
ATOM 2386 N N . LYS A 1 293 ? -13.323 -0.178 20.313 1.00 75.56 293 LYS A N 1
ATOM 2387 C CA . LYS A 1 293 ? -14.397 -0.997 20.903 1.00 75.56 293 LYS A CA 1
ATOM 2388 C C . LYS A 1 293 ? -13.977 -1.627 22.231 1.00 75.56 293 LYS A C 1
ATOM 2390 O O . LYS A 1 293 ? -14.760 -1.626 23.182 1.00 75.56 293 LYS A O 1
ATOM 2395 N N . SER A 1 294 ? -12.757 -2.158 22.315 1.00 76.56 294 SER A N 1
ATOM 2396 C CA . SER A 1 294 ? -12.217 -2.721 23.556 1.00 76.56 294 SER A CA 1
ATOM 2397 C C . SER A 1 294 ? -12.048 -1.658 24.642 1.00 76.56 294 SER A C 1
ATOM 2399 O O . SER A 1 294 ? -12.390 -1.910 25.794 1.00 76.56 294 SER A O 1
ATOM 2401 N N . GLU A 1 295 ? -11.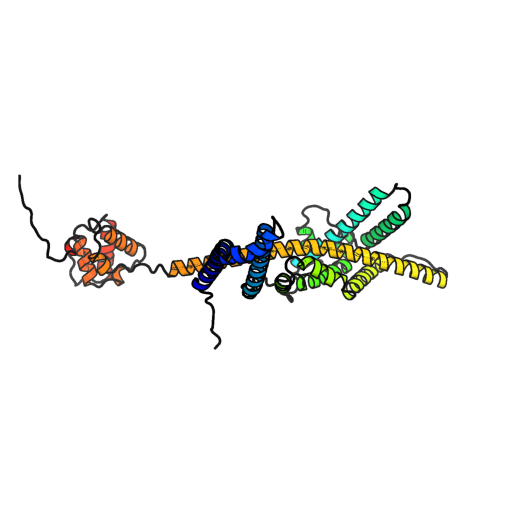576 -0.462 24.303 1.00 79.56 295 GLU A N 1
ATOM 2402 C CA . GLU A 1 295 ? -11.453 0.659 25.237 1.00 79.56 295 GLU A CA 1
ATOM 2403 C C . GLU A 1 295 ? -12.813 1.168 25.709 1.00 79.56 295 GLU A C 1
ATOM 2405 O O . GLU A 1 295 ? -13.006 1.385 26.905 1.00 79.56 295 GLU A O 1
ATOM 2410 N N . ALA A 1 296 ? -13.784 1.302 24.805 1.00 77.00 296 ALA A N 1
ATOM 2411 C CA . ALA A 1 296 ? -15.154 1.663 25.147 1.00 77.00 296 ALA A CA 1
ATOM 2412 C C . ALA A 1 296 ? -15.780 0.627 26.095 1.00 77.00 296 ALA A C 1
ATOM 2414 O O . ALA A 1 296 ? -16.409 0.995 27.092 1.00 77.00 296 ALA A O 1
ATOM 2415 N N . LEU A 1 297 ? -15.549 -0.668 25.844 1.00 73.25 297 LEU A N 1
ATOM 2416 C CA . LEU A 1 297 ? -15.971 -1.744 26.739 1.00 73.25 297 LEU A CA 1
ATOM 2417 C C . LEU A 1 297 ? -15.280 -1.645 28.104 1.00 73.25 297 LEU A C 1
ATOM 2419 O O . LEU A 1 297 ? -15.962 -1.706 29.124 1.00 73.25 297 LEU A O 1
ATOM 2423 N N . ARG A 1 298 ? -13.958 -1.434 28.147 1.00 74.19 298 ARG A N 1
ATOM 2424 C CA . ARG A 1 298 ? -13.205 -1.252 29.402 1.00 74.19 298 ARG A CA 1
ATOM 2425 C C . ARG A 1 298 ? -13.726 -0.059 30.200 1.00 74.19 298 ARG A C 1
ATOM 2427 O O . ARG A 1 298 ? -14.003 -0.208 31.386 1.00 74.19 298 ARG A O 1
ATOM 2434 N N . LYS A 1 299 ? -13.953 1.089 29.551 1.00 80.88 299 LYS A N 1
ATOM 2435 C CA . LYS A 1 299 ? -14.557 2.284 30.169 1.00 80.88 299 LYS A CA 1
ATOM 2436 C C . LYS A 1 299 ? -15.951 1.981 30.723 1.00 80.88 299 LYS A C 1
ATOM 2438 O O . LYS A 1 299 ? -16.284 2.423 31.822 1.00 80.88 299 LYS A O 1
ATOM 2443 N N . ARG A 1 300 ? -16.765 1.204 29.999 1.00 74.38 300 ARG A N 1
ATOM 2444 C CA . ARG A 1 300 ? -18.096 0.771 30.454 1.00 74.38 300 ARG A CA 1
ATOM 2445 C C . ARG A 1 300 ? -18.015 -0.158 31.667 1.00 74.38 300 ARG A C 1
ATOM 2447 O O . ARG A 1 300 ? -18.746 0.060 32.629 1.00 74.38 300 ARG A O 1
ATOM 2454 N N . LEU A 1 301 ? -17.134 -1.156 31.641 1.00 73.38 301 LEU A N 1
ATOM 2455 C CA . LEU A 1 301 ? -16.923 -2.078 32.759 1.00 73.38 301 LEU A CA 1
ATOM 2456 C C . LEU A 1 301 ? -16.423 -1.333 34.000 1.00 73.38 301 LEU A C 1
ATOM 2458 O O . LEU A 1 301 ? -16.990 -1.506 35.070 1.00 73.38 301 LEU A O 1
ATOM 2462 N N . TRP A 1 302 ? -15.462 -0.420 33.847 1.00 70.94 302 TRP A N 1
ATOM 2463 C CA . TRP A 1 302 ? -14.976 0.428 34.938 1.00 70.94 302 TRP A CA 1
ATOM 2464 C C . TRP A 1 302 ? -16.081 1.282 35.568 1.00 70.94 302 TRP A C 1
ATOM 2466 O O . TRP A 1 302 ? -16.195 1.334 36.791 1.00 70.94 302 TRP A O 1
ATOM 2476 N N . LYS A 1 303 ? -16.939 1.916 34.757 1.00 70.62 303 LYS A N 1
ATOM 2477 C CA . LYS A 1 303 ? -18.099 2.672 35.265 1.00 70.62 303 LYS A CA 1
ATOM 2478 C C . LYS A 1 303 ? -19.099 1.776 36.006 1.00 70.62 303 LYS A C 1
ATOM 2480 O O . LYS A 1 303 ? -19.683 2.216 36.990 1.00 70.62 303 LYS A O 1
ATOM 2485 N N . ASN A 1 304 ? -19.283 0.533 35.563 1.00 61.62 304 ASN A N 1
ATOM 2486 C CA . ASN A 1 304 ? -20.165 -0.427 36.228 1.00 61.62 304 ASN A CA 1
ATOM 2487 C C . ASN A 1 304 ? -19.564 -0.979 37.531 1.00 61.62 304 ASN A C 1
ATOM 2489 O O . ASN A 1 304 ? -20.308 -1.190 38.483 1.00 61.62 304 ASN A O 1
ATOM 2493 N N . CYS A 1 305 ? -18.242 -1.163 37.606 1.00 56.84 305 CYS A N 1
ATOM 2494 C CA . CYS A 1 305 ? -17.560 -1.550 38.841 1.00 56.84 305 CYS A CA 1
ATOM 2495 C C . CYS A 1 305 ? -17.600 -0.428 39.886 1.00 56.84 305 CYS A C 1
ATOM 2497 O O . CYS A 1 305 ? -17.874 -0.711 41.042 1.00 56.84 305 CYS A O 1
ATOM 2499 N N . LYS A 1 306 ? -17.444 0.845 39.487 1.00 54.84 306 LYS A N 1
ATOM 2500 C CA . LYS A 1 306 ? -17.605 1.992 40.404 1.00 54.84 306 LYS A CA 1
ATOM 2501 C C . LYS A 1 306 ? -19.031 2.158 40.946 1.00 54.84 306 LYS A C 1
ATOM 2503 O O . LYS A 1 306 ? -19.196 2.739 42.005 1.00 54.84 306 LYS A O 1
ATOM 2508 N N . LYS A 1 307 ? -20.052 1.658 40.237 1.00 52.31 307 LYS A N 1
ATOM 2509 C CA . LYS A 1 307 ? -21.451 1.647 40.710 1.00 52.31 307 LYS A CA 1
ATOM 2510 C C . LYS A 1 307 ? -21.771 0.505 41.675 1.00 52.31 307 LYS A C 1
ATOM 2512 O O . LYS A 1 307 ? -22.823 0.538 42.302 1.00 52.31 307 LYS A O 1
ATOM 2517 N N . LYS A 1 308 ? -20.896 -0.497 41.800 1.00 50.19 308 LYS A N 1
ATOM 2518 C CA . LYS A 1 308 ? -20.911 -1.396 42.954 1.00 50.19 308 LYS A CA 1
ATOM 2519 C C . LYS A 1 308 ? -20.127 -0.710 44.069 1.00 50.19 308 LYS A C 1
ATOM 2521 O O . LYS A 1 308 ? -19.016 -1.119 44.386 1.00 50.19 308 LYS A O 1
ATOM 2526 N N . GLU A 1 309 ? -20.691 0.359 44.627 1.00 47.62 309 GLU A N 1
ATOM 2527 C CA . GLU A 1 309 ? -20.333 0.721 45.994 1.00 47.62 309 GLU A CA 1
ATOM 2528 C C . GLU A 1 309 ? -20.549 -0.539 46.835 1.00 47.62 309 GLU A C 1
ATOM 2530 O O . GLU A 1 309 ? -21.598 -1.189 46.753 1.00 47.62 309 GLU A O 1
ATOM 2535 N N . VAL A 1 310 ? -19.498 -0.954 47.542 1.00 50.78 310 VAL A N 1
ATOM 2536 C CA . VAL A 1 310 ? -19.583 -1.971 48.585 1.00 50.78 310 VAL A CA 1
ATOM 2537 C C . VAL A 1 310 ? -20.763 -1.550 49.451 1.00 50.78 310 VAL A C 1
ATOM 2539 O O . VAL A 1 310 ? -20.750 -0.438 49.970 1.00 50.78 310 VAL A O 1
ATOM 2542 N N . LYS A 1 311 ? -21.818 -2.371 49.537 1.00 53.81 311 LYS A N 1
ATOM 2543 C CA . LYS A 1 311 ? -22.882 -2.136 50.517 1.00 53.81 311 LYS A CA 1
ATOM 2544 C C . LYS A 1 311 ? -22.184 -2.097 51.874 1.00 53.81 311 LYS A C 1
ATOM 2546 O O . LYS A 1 311 ? -21.790 -3.149 52.367 1.00 53.81 311 LYS A O 1
ATOM 2551 N N . THR A 1 312 ? -21.960 -0.905 52.415 1.00 58.78 312 THR A N 1
ATOM 2552 C CA . THR A 1 312 ? -21.475 -0.714 53.779 1.00 58.78 312 THR A CA 1
ATOM 2553 C C . THR A 1 312 ? -22.456 -1.441 54.681 1.00 58.78 312 THR A C 1
ATOM 2555 O O . THR A 1 312 ? -23.646 -1.117 54.683 1.00 58.78 312 THR A O 1
ATOM 2558 N N . ILE A 1 313 ? -21.992 -2.491 55.352 1.00 67.75 313 ILE A N 1
ATOM 2559 C CA . ILE A 1 313 ? -22.819 -3.249 56.285 1.00 67.75 313 ILE A CA 1
ATOM 2560 C C . ILE A 1 313 ? -22.938 -2.374 57.520 1.00 67.75 313 ILE A C 1
ATOM 2562 O O . ILE A 1 313 ? -22.011 -2.280 58.316 1.00 67.75 313 ILE A O 1
ATOM 2566 N N . ASP A 1 314 ? -24.064 -1.689 57.644 1.00 75.69 314 ASP A N 1
ATOM 2567 C CA . ASP A 1 314 ? -24.381 -0.869 58.800 1.00 75.69 314 ASP A CA 1
ATOM 2568 C C . ASP A 1 314 ? -25.240 -1.658 59.802 1.00 75.69 314 ASP A C 1
ATOM 2570 O O . ASP A 1 314 ? -25.662 -2.795 59.571 1.00 75.69 314 ASP A O 1
ATOM 2574 N N . MET A 1 315 ? -25.521 -1.058 60.958 1.00 79.56 315 MET A N 1
ATOM 2575 C CA . MET A 1 315 ? -26.406 -1.687 61.943 1.00 79.56 315 MET A CA 1
ATOM 2576 C C . MET A 1 315 ? -27.827 -1.906 61.416 1.00 79.56 315 MET A C 1
ATOM 2578 O O . MET A 1 315 ? -28.487 -2.848 61.852 1.00 79.56 315 MET A O 1
ATOM 2582 N N . ASN A 1 316 ? -28.303 -1.095 60.467 1.00 77.69 316 ASN A N 1
ATOM 2583 C CA . ASN A 1 316 ? -29.626 -1.291 59.876 1.00 77.69 316 ASN A CA 1
ATOM 2584 C C . ASN A 1 316 ? -29.683 -2.587 59.066 1.00 77.69 316 ASN A C 1
ATOM 2586 O O . ASN A 1 316 ? -30.668 -3.321 59.165 1.00 77.69 316 ASN A O 1
ATOM 2590 N N . PHE A 1 317 ? -28.619 -2.921 58.333 1.00 80.44 317 PHE A N 1
ATOM 2591 C CA . PHE A 1 317 ? -28.486 -4.205 57.649 1.00 80.44 317 PHE A CA 1
ATOM 2592 C C . PHE A 1 317 ? -28.597 -5.380 58.630 1.00 80.44 317 PHE A C 1
ATOM 2594 O O . PHE A 1 317 ? -29.360 -6.315 58.398 1.00 80.44 317 PHE A O 1
ATOM 2601 N N . LEU A 1 318 ? -27.909 -5.292 59.773 1.00 80.81 318 LEU A N 1
ATOM 2602 C CA . LEU A 1 318 ? -27.942 -6.332 60.808 1.00 80.81 318 LEU A CA 1
ATOM 2603 C C . LEU A 1 318 ? -29.327 -6.486 61.445 1.00 80.81 318 LEU A C 1
ATOM 2605 O O . LEU A 1 318 ? -29.759 -7.603 61.725 1.00 80.81 318 LEU A O 1
ATOM 2609 N N . MET A 1 319 ? -30.052 -5.387 61.662 1.00 79.06 319 MET A N 1
ATOM 2610 C CA . MET A 1 319 ? -31.396 -5.418 62.250 1.00 79.06 319 MET A CA 1
ATOM 2611 C C . MET A 1 319 ? -32.439 -5.968 61.263 1.00 79.06 319 MET A C 1
ATOM 2613 O O . MET A 1 319 ? -33.271 -6.786 61.653 1.00 79.06 319 MET A O 1
ATOM 2617 N N . THR A 1 320 ? -32.348 -5.596 59.984 1.00 79.25 320 THR A N 1
ATOM 2618 C CA . THR A 1 320 ? -33.331 -5.938 58.935 1.00 79.25 320 THR A CA 1
ATOM 2619 C C . THR A 1 320 ? -33.140 -7.314 58.295 1.00 79.25 320 THR A C 1
ATOM 2621 O O . THR A 1 320 ? -34.028 -7.780 57.585 1.00 79.25 320 THR A O 1
ATOM 2624 N N . ASP A 1 321 ? -32.020 -7.993 58.559 1.00 79.19 321 ASP A N 1
ATOM 2625 C CA . ASP A 1 321 ? -31.768 -9.344 58.054 1.00 79.19 321 ASP A CA 1
ATOM 2626 C C . ASP A 1 321 ? -32.792 -10.366 58.583 1.00 79.19 321 ASP A C 1
ATOM 2628 O O . ASP A 1 321 ? -32.856 -10.644 59.783 1.00 79.19 321 ASP A O 1
ATOM 2632 N N . THR A 1 322 ? -33.587 -10.932 57.677 1.00 80.12 322 THR A N 1
ATOM 2633 C CA . THR A 1 322 ? -34.614 -11.949 57.948 1.00 80.12 322 THR A CA 1
ATOM 2634 C C . THR A 1 322 ? -34.143 -13.375 57.666 1.00 80.12 322 THR A C 1
ATOM 2636 O O . THR A 1 322 ? -34.928 -14.310 57.813 1.00 80.12 322 THR A O 1
ATOM 2639 N N . SER A 1 323 ? -32.880 -13.564 57.264 1.00 81.94 323 SER A N 1
ATOM 2640 C CA . SER A 1 323 ? -32.322 -14.893 57.014 1.00 81.94 323 SER A CA 1
ATOM 2641 C C . SER A 1 323 ? -32.264 -15.741 58.286 1.00 81.94 323 SER A C 1
ATOM 2643 O O . SER A 1 323 ? -32.173 -15.229 59.408 1.00 81.94 323 SER A O 1
ATOM 2645 N N . GLU A 1 324 ? -32.316 -17.061 58.110 1.00 76.50 324 GLU A N 1
ATOM 2646 C CA . GLU A 1 324 ? -32.228 -18.021 59.208 1.00 76.50 324 GLU A CA 1
ATOM 2647 C C . GLU A 1 324 ? -30.945 -17.785 60.020 1.00 76.50 324 GLU A C 1
ATOM 2649 O O . GLU A 1 324 ? -29.845 -17.696 59.467 1.00 76.50 324 GLU A O 1
ATOM 2654 N N . ASN A 1 325 ? -31.099 -17.597 61.335 1.00 78.50 325 ASN A N 1
ATOM 2655 C CA . ASN A 1 325 ? -30.020 -17.259 62.273 1.00 78.50 325 ASN A CA 1
ATOM 2656 C C . ASN A 1 325 ? -29.149 -16.053 61.846 1.00 78.50 325 ASN A C 1
ATOM 2658 O O . ASN A 1 325 ? -27.979 -15.963 62.227 1.00 78.50 325 ASN A O 1
ATOM 2662 N N . LYS A 1 326 ? -29.707 -15.129 61.043 1.00 83.56 326 LYS A N 1
ATOM 2663 C CA . LYS A 1 326 ? -29.008 -13.973 60.453 1.00 83.56 326 LYS A CA 1
ATOM 2664 C C . LYS A 1 326 ? -27.693 -14.355 59.749 1.00 83.56 326 LYS A C 1
ATOM 2666 O O . LYS A 1 326 ? -26.670 -13.673 59.874 1.00 83.56 326 LYS A O 1
ATOM 2671 N N . ILE A 1 327 ? -27.693 -15.476 59.019 1.00 83.00 327 ILE A N 1
ATOM 2672 C CA . ILE A 1 327 ? -26.504 -15.996 58.324 1.00 83.00 327 ILE A CA 1
ATOM 2673 C C . ILE A 1 327 ? -25.946 -15.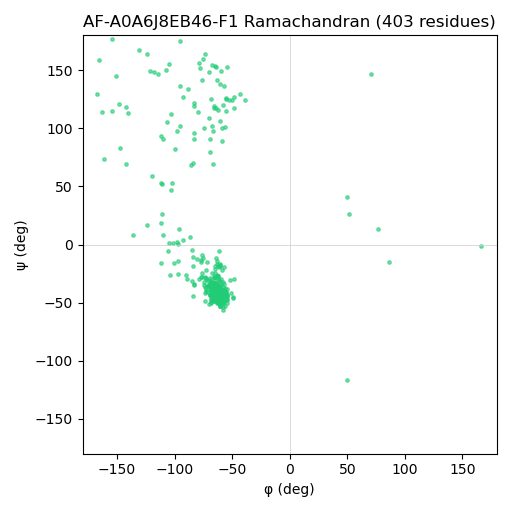005 57.290 1.00 83.00 327 ILE A C 1
ATOM 2675 O O . ILE A 1 327 ? -24.731 -14.910 57.115 1.00 83.00 327 ILE A O 1
ATOM 2679 N N . VAL A 1 328 ? -26.806 -14.207 56.651 1.00 82.75 328 VAL A N 1
ATOM 2680 C CA . VAL A 1 328 ? -26.390 -13.189 55.673 1.00 82.75 328 VAL A CA 1
ATOM 2681 C C . VAL A 1 328 ? -25.612 -12.058 56.356 1.00 82.75 328 VAL A C 1
ATOM 2683 O O . VAL A 1 328 ? -24.563 -11.646 55.861 1.00 82.75 328 VAL A O 1
ATOM 2686 N N . SER A 1 329 ? -26.063 -11.610 57.528 1.00 85.94 329 SER A N 1
ATOM 2687 C CA . SER A 1 329 ? -25.348 -10.663 58.391 1.00 85.94 329 SER A CA 1
ATOM 2688 C C . SER A 1 329 ? -24.005 -11.199 58.868 1.00 85.94 329 SER A C 1
ATOM 2690 O O . SER A 1 329 ? -23.005 -10.483 58.824 1.00 85.94 329 SER A O 1
ATOM 2692 N N . HIS A 1 330 ? -23.966 -12.462 59.301 1.00 87.38 330 HIS A N 1
ATOM 2693 C CA . HIS A 1 330 ? -22.733 -13.116 59.732 1.00 87.38 330 HIS A CA 1
ATOM 2694 C C . HIS A 1 330 ? -21.696 -13.167 58.599 1.00 87.38 330 HIS A C 1
ATOM 2696 O O . HIS A 1 330 ? -20.573 -12.693 58.767 1.00 87.38 330 HIS A O 1
ATOM 2702 N N . LEU A 1 331 ? -22.085 -13.682 57.427 1.00 84.31 331 LEU A N 1
ATOM 2703 C CA . LEU A 1 331 ? -21.202 -13.780 56.261 1.00 84.31 331 LEU A CA 1
ATOM 2704 C C . LEU A 1 331 ? -20.754 -12.403 55.767 1.00 84.31 331 LEU A C 1
ATOM 2706 O O . LEU A 1 331 ? -19.602 -12.234 55.372 1.00 84.31 331 LEU A O 1
ATOM 2710 N N . GLY A 1 332 ? -21.643 -11.412 55.830 1.00 84.56 332 GLY A N 1
ATOM 2711 C CA . GLY A 1 332 ? -21.319 -10.031 55.516 1.00 84.56 332 GLY A CA 1
ATOM 2712 C C . GLY A 1 332 ? -20.231 -9.462 56.434 1.00 84.56 332 GLY A C 1
ATOM 2713 O O . GLY A 1 332 ? -19.204 -8.989 55.947 1.00 84.56 332 GLY A O 1
ATOM 2714 N N . LEU A 1 333 ? -20.411 -9.563 57.755 1.00 85.50 333 LEU A N 1
ATOM 2715 C CA . LEU A 1 333 ? -19.419 -9.108 58.738 1.00 85.50 333 LEU A CA 1
ATOM 2716 C C . LEU A 1 333 ? -18.083 -9.850 58.597 1.00 85.50 333 LEU A C 1
ATOM 2718 O O . LEU A 1 333 ? -17.030 -9.219 58.646 1.00 85.50 333 LEU A O 1
ATOM 2722 N N . LYS A 1 334 ? -18.121 -11.167 58.356 1.00 87.25 334 LYS A N 1
ATOM 2723 C CA . LYS A 1 334 ? -16.930 -11.994 58.112 1.00 87.25 334 LYS A CA 1
ATOM 2724 C C . LYS A 1 334 ? -16.190 -11.573 56.841 1.00 87.25 334 LYS A C 1
ATOM 2726 O O . LYS A 1 334 ? -14.966 -11.485 56.824 1.00 87.25 334 LYS A O 1
ATOM 2731 N N . SER A 1 335 ? -16.924 -11.257 55.774 1.00 83.12 335 SER A N 1
ATOM 2732 C CA . SER A 1 335 ? -16.333 -10.719 54.546 1.00 83.12 335 SER A CA 1
ATOM 2733 C C . SER A 1 335 ? -15.683 -9.354 54.784 1.00 83.12 335 SER A C 1
ATOM 2735 O O . SER A 1 335 ? -14.609 -9.099 54.245 1.00 83.12 335 SER A O 1
ATOM 2737 N N . MET A 1 336 ? -16.301 -8.483 55.588 1.00 82.69 336 MET A N 1
ATOM 2738 C CA . MET A 1 336 ? -15.720 -7.183 55.935 1.00 82.69 336 MET A CA 1
ATOM 2739 C C . MET A 1 336 ? -14.451 -7.311 56.778 1.00 82.69 336 MET A C 1
ATOM 2741 O O . MET A 1 336 ? -13.475 -6.621 56.490 1.00 82.69 336 MET A O 1
ATOM 2745 N N . SER A 1 337 ? -14.427 -8.214 57.764 1.00 85.50 337 SER A N 1
ATOM 2746 C CA . SER A 1 337 ? -13.235 -8.432 58.592 1.00 85.50 337 SER A CA 1
ATOM 2747 C C . SER A 1 337 ? -12.057 -9.001 57.800 1.00 85.50 337 SER A C 1
ATOM 2749 O O . SER A 1 337 ? -10.913 -8.705 58.122 1.00 85.50 337 SER A O 1
ATOM 2751 N N . LEU A 1 338 ? -12.319 -9.790 56.750 1.00 83.44 338 LEU A N 1
ATOM 2752 C CA . LEU A 1 338 ? -11.279 -10.321 55.860 1.00 83.44 338 LEU A CA 1
ATOM 2753 C C . LEU A 1 338 ? -10.745 -9.281 54.861 1.00 83.44 338 LEU A C 1
ATOM 2755 O O . LEU A 1 338 ? -9.608 -9.397 54.414 1.00 83.44 338 LEU A O 1
ATOM 2759 N N . GLN A 1 339 ? -11.556 -8.291 54.480 1.00 80.38 339 GLN A N 1
ATOM 2760 C CA . GLN A 1 339 ? -11.177 -7.268 53.495 1.00 80.38 339 GLN A CA 1
ATOM 2761 C C . GLN A 1 339 ? -10.522 -6.031 54.122 1.00 80.38 339 GLN A C 1
ATOM 2763 O O . GLN A 1 339 ? -9.760 -5.342 53.445 1.00 80.38 339 GLN A O 1
ATOM 2768 N N . ASN A 1 340 ? -10.824 -5.726 55.387 1.00 80.81 340 ASN A N 1
ATOM 2769 C CA . ASN A 1 340 ? -10.332 -4.539 56.081 1.00 80.81 340 ASN A CA 1
ATOM 2770 C C . ASN A 1 340 ? -9.976 -4.867 57.541 1.00 80.81 340 ASN A C 1
ATOM 2772 O O . ASN A 1 340 ? -10.859 -5.075 58.371 1.00 80.81 340 ASN A O 1
ATOM 2776 N N . GLU A 1 341 ? -8.686 -4.805 57.887 1.00 77.50 341 GLU A N 1
ATOM 2777 C CA . GLU A 1 341 ? -8.191 -5.025 59.259 1.00 77.50 341 GLU A CA 1
ATOM 2778 C C . GLU A 1 341 ? -8.793 -4.047 60.284 1.00 77.50 341 GLU A C 1
ATOM 2780 O O . GLU A 1 341 ? -8.846 -4.340 61.476 1.00 77.50 341 GLU A O 1
ATOM 2785 N N . LYS A 1 342 ? -9.290 -2.888 59.829 1.00 84.50 342 LYS A N 1
ATOM 2786 C CA . LYS A 1 342 ? -9.933 -1.860 60.659 1.00 84.50 342 LYS A CA 1
ATOM 2787 C C . LYS A 1 342 ? -11.437 -1.722 60.401 1.00 84.50 342 LYS A C 1
ATOM 2789 O O . LYS A 1 342 ? -11.996 -0.654 60.654 1.00 84.50 342 LYS A O 1
ATOM 2794 N N . PHE A 1 343 ? -12.111 -2.782 59.938 1.00 83.31 343 PHE A N 1
ATOM 2795 C CA . PHE A 1 343 ? -13.559 -2.784 59.650 1.00 83.31 343 PHE A CA 1
ATOM 2796 C C . PHE A 1 343 ? -14.421 -2.277 60.823 1.00 83.31 343 PHE A C 1
ATOM 2798 O O . PHE A 1 343 ? -15.455 -1.643 60.629 1.00 83.31 343 PHE A O 1
ATOM 2805 N N . TYR A 1 344 ? -13.966 -2.491 62.060 1.00 83.50 344 TYR A N 1
ATOM 2806 C CA . TYR A 1 344 ? -14.634 -2.040 63.281 1.00 83.50 344 TYR A CA 1
ATOM 2807 C C . TYR A 1 344 ? -14.802 -0.515 63.368 1.00 83.50 344 TYR A C 1
ATOM 2809 O O . TYR A 1 344 ? -15.599 -0.038 64.177 1.00 83.50 344 TYR A O 1
ATOM 2817 N N . LEU A 1 345 ? -14.069 0.277 62.574 1.00 83.75 345 LEU A N 1
ATOM 2818 C CA . LEU A 1 345 ? -14.223 1.732 62.538 1.00 83.75 345 LEU A CA 1
ATOM 2819 C C . LEU A 1 345 ? -15.603 2.170 62.032 1.00 83.75 345 LEU A C 1
ATOM 2821 O O . LEU A 1 345 ? -16.076 3.209 62.495 1.00 83.75 345 LEU A O 1
ATOM 2825 N N . GLU A 1 346 ? -16.250 1.361 61.191 1.00 81.75 346 GLU A N 1
ATOM 2826 C CA . GLU A 1 346 ? -17.565 1.636 60.592 1.00 81.75 346 GLU A CA 1
ATOM 2827 C C . GLU A 1 346 ? -18.727 1.533 61.598 1.00 81.75 346 GLU A C 1
ATOM 2829 O O . GLU A 1 346 ? -19.806 2.066 61.360 1.00 81.75 346 GLU A O 1
ATOM 2834 N N . PHE A 1 347 ? -18.496 0.924 62.766 1.00 83.94 347 PHE A N 1
ATOM 2835 C CA . PHE A 1 347 ? -19.497 0.734 63.820 1.00 83.94 347 PHE A CA 1
ATOM 2836 C C . PHE A 1 347 ? -19.237 1.648 65.018 1.00 83.94 347 PHE A C 1
ATOM 2838 O O . PHE A 1 347 ? -18.087 1.962 65.336 1.00 83.94 347 PHE A O 1
ATOM 2845 N N . THR A 1 348 ? -20.268 2.063 65.757 1.00 86.50 348 THR A N 1
ATOM 2846 C CA . THR A 1 348 ? -20.038 2.719 67.053 1.00 86.50 348 THR A CA 1
ATOM 2847 C C . THR A 1 348 ? -19.592 1.694 68.103 1.00 86.50 348 THR A C 1
ATOM 2849 O O . THR A 1 348 ? -19.758 0.485 67.955 1.00 86.50 348 THR A O 1
ATOM 2852 N N . LYS A 1 349 ? -19.025 2.160 69.221 1.00 84.94 349 LYS A N 1
ATOM 2853 C CA . LYS A 1 349 ? -18.622 1.268 70.323 1.00 84.94 349 LYS A CA 1
ATOM 2854 C C . LYS A 1 349 ? -19.807 0.475 70.896 1.00 84.94 349 LYS A C 1
ATOM 2856 O O . LYS A 1 349 ? -19.649 -0.684 71.269 1.00 84.94 349 LYS A O 1
ATOM 2861 N N . LYS A 1 350 ? -20.993 1.097 70.933 1.00 84.88 350 LYS A N 1
ATOM 2862 C CA . LYS A 1 350 ? -22.243 0.461 71.374 1.00 84.88 350 LYS A CA 1
ATOM 2863 C C . LYS A 1 350 ? -22.668 -0.647 70.409 1.00 84.88 350 LYS A C 1
ATOM 2865 O O . LYS A 1 350 ? -23.062 -1.718 70.862 1.00 84.88 350 LYS A O 1
ATOM 2870 N N . ASP A 1 351 ? -22.516 -0.407 69.110 1.00 86.50 351 ASP A N 1
ATOM 2871 C CA . ASP A 1 351 ? -22.842 -1.371 68.058 1.00 86.50 351 ASP A CA 1
ATOM 2872 C C . ASP A 1 351 ? -21.946 -2.602 68.137 1.00 86.50 351 ASP A C 1
ATOM 2874 O O . ASP A 1 351 ? -22.447 -3.719 68.194 1.00 86.50 351 ASP A O 1
ATOM 2878 N N . LEU A 1 352 ? -20.629 -2.405 68.258 1.00 86.19 352 LEU A N 1
ATOM 2879 C CA . LEU A 1 352 ? -19.669 -3.504 68.403 1.00 86.19 352 LEU A CA 1
ATOM 2880 C C . LEU A 1 352 ? -19.974 -4.375 69.622 1.00 86.19 352 LEU A C 1
ATOM 2882 O O . LEU A 1 352 ? -19.930 -5.596 69.529 1.00 86.19 352 LEU A O 1
ATOM 2886 N N . ILE A 1 353 ? -20.336 -3.766 70.753 1.00 86.69 353 ILE A N 1
ATOM 2887 C CA . ILE A 1 353 ? -20.728 -4.513 71.954 1.00 86.69 353 ILE A CA 1
ATOM 2888 C C . ILE A 1 353 ? -22.036 -5.274 71.721 1.00 86.69 353 ILE A C 1
ATOM 2890 O O . ILE A 1 353 ? -22.146 -6.422 72.143 1.00 86.69 353 ILE A O 1
ATOM 2894 N N . LYS A 1 354 ? -23.021 -4.678 71.037 1.00 86.25 354 LYS A N 1
ATOM 2895 C CA . LYS A 1 354 ? -24.278 -5.363 70.699 1.00 86.25 354 LYS A CA 1
ATOM 2896 C C . LYS A 1 354 ? -24.028 -6.564 69.779 1.00 86.25 354 LYS A C 1
ATOM 2898 O O . LYS A 1 354 ? -24.590 -7.630 70.014 1.00 86.25 354 LYS A O 1
ATOM 2903 N N . ILE A 1 355 ? -23.139 -6.417 68.796 1.00 87.38 355 ILE A N 1
ATOM 2904 C CA . ILE A 1 355 ? -22.724 -7.500 67.898 1.00 87.38 355 ILE A CA 1
ATOM 2905 C C . ILE A 1 355 ? -21.976 -8.589 68.671 1.00 87.38 355 ILE A C 1
ATOM 2907 O O . ILE A 1 355 ? -22.316 -9.759 68.550 1.00 87.38 355 ILE A O 1
ATOM 2911 N N . LEU A 1 356 ? -21.013 -8.234 69.521 1.00 87.44 356 LEU A N 1
ATOM 2912 C CA . LEU A 1 356 ? -20.262 -9.196 70.337 1.00 87.44 356 LEU A CA 1
ATOM 2913 C C . LEU A 1 356 ? -21.152 -9.972 71.312 1.00 87.44 356 LEU A C 1
ATOM 2915 O O . LEU A 1 356 ? -20.966 -11.177 71.482 1.00 87.44 356 LEU A O 1
ATOM 2919 N N . LYS A 1 357 ? -22.181 -9.329 71.874 1.00 87.19 357 LYS A N 1
ATOM 2920 C CA . LYS A 1 357 ? -23.207 -10.023 72.664 1.00 87.19 357 LYS A CA 1
ATOM 2921 C C . LYS A 1 357 ? -23.952 -11.076 71.840 1.00 87.19 357 LYS A C 1
ATOM 2923 O O . LYS A 1 357 ? -24.242 -12.153 72.361 1.00 87.19 357 LYS A O 1
ATOM 2928 N N . ALA A 1 358 ? -24.201 -10.819 70.553 1.00 85.69 358 ALA A N 1
ATOM 2929 C CA . ALA A 1 358 ? -24.796 -11.806 69.649 1.00 85.69 358 ALA A CA 1
ATOM 2930 C C . ALA A 1 358 ? -23.889 -13.029 69.416 1.00 85.69 358 ALA A C 1
ATOM 2932 O O . ALA A 1 358 ? -24.396 -14.102 69.103 1.00 85.69 358 ALA A O 1
ATOM 2933 N N . TYR A 1 359 ? -22.581 -12.902 69.656 1.00 87.19 359 TYR A N 1
ATOM 2934 C CA . TYR A 1 359 ? -21.606 -14.002 69.677 1.00 87.19 359 TYR A CA 1
ATOM 2935 C C . TYR A 1 359 ? -21.318 -14.545 71.090 1.00 87.19 359 TYR A C 1
ATOM 2937 O O . TYR A 1 359 ? -20.349 -15.271 71.288 1.00 87.19 359 TYR A O 1
ATOM 2945 N N . GLY A 1 360 ? -22.139 -14.200 72.091 1.00 80.06 360 GLY A N 1
ATOM 2946 C CA . GLY A 1 360 ? -21.998 -14.702 73.465 1.00 80.06 360 GLY A CA 1
ATOM 2947 C C . GLY A 1 360 ? -20.871 -14.048 74.270 1.00 80.06 360 GLY A C 1
ATOM 2948 O O . GLY A 1 360 ? -20.511 -14.539 75.337 1.00 80.06 360 GLY A O 1
ATOM 2949 N N . VAL A 1 361 ? -20.316 -12.931 73.789 1.00 84.19 361 VAL A N 1
ATOM 2950 C CA . VAL A 1 361 ? -19.207 -12.222 74.432 1.00 84.19 361 VAL A CA 1
ATOM 2951 C C . VAL A 1 361 ? -19.724 -10.978 75.161 1.00 84.19 361 VAL A C 1
ATOM 2953 O O . VAL A 1 361 ? -20.156 -10.004 74.545 1.00 84.19 361 VAL A O 1
ATOM 2956 N N . ASN A 1 362 ? -19.651 -10.990 76.495 1.00 76.88 362 ASN A N 1
ATOM 2957 C CA . ASN A 1 362 ? -20.022 -9.852 77.339 1.00 76.88 362 ASN A CA 1
ATOM 2958 C C . ASN A 1 362 ? -18.786 -9.011 77.680 1.00 76.88 362 ASN A C 1
ATOM 2960 O O . ASN A 1 362 ? -17.999 -9.371 78.552 1.00 76.88 362 ASN A O 1
ATOM 2964 N N . LEU A 1 363 ? -18.617 -7.874 76.999 1.00 76.94 363 LEU A N 1
ATOM 2965 C CA . LEU A 1 363 ? -17.526 -6.929 77.258 1.00 76.94 363 LEU A CA 1
ATOM 2966 C C . LEU A 1 363 ? -18.044 -5.588 77.779 1.00 76.94 363 LEU A C 1
ATOM 2968 O O . LEU A 1 363 ? -19.116 -5.117 77.398 1.00 76.94 363 LEU A O 1
ATOM 2972 N N . SER A 1 364 ? -17.247 -4.973 78.653 1.00 73.00 364 SER A N 1
ATOM 2973 C CA . SER A 1 364 ? -17.511 -3.651 79.223 1.00 73.00 364 SER A CA 1
ATOM 2974 C C . SER A 1 364 ? -17.170 -2.525 78.239 1.00 73.00 364 SER A C 1
ATOM 2976 O O . SER A 1 364 ? -16.244 -2.632 77.431 1.00 73.00 364 SER A O 1
ATOM 2978 N N . MET A 1 365 ? -17.865 -1.391 78.379 1.00 69.69 365 MET A N 1
ATOM 2979 C CA . MET A 1 365 ? -17.579 -0.130 77.681 1.00 69.69 365 MET A CA 1
ATOM 2980 C C . MET A 1 365 ? -16.189 0.450 78.003 1.00 69.69 365 MET A C 1
ATOM 2982 O O . MET A 1 365 ? -15.812 1.446 77.391 1.00 69.69 365 MET A O 1
ATOM 2986 N N . SER A 1 366 ? -15.420 -0.133 78.926 1.00 70.75 366 SER A N 1
ATOM 2987 C CA . SER A 1 366 ? -14.048 0.288 79.239 1.00 70.75 366 SER A CA 1
ATOM 2988 C C . SER A 1 366 ? -13.006 -0.143 78.196 1.00 70.75 366 SER A C 1
ATOM 2990 O O . SER A 1 366 ? -11.996 0.541 78.060 1.00 70.75 366 SER A O 1
ATOM 2992 N N . LYS A 1 367 ? -13.244 -1.205 77.408 1.00 79.69 367 LYS A N 1
ATOM 2993 C CA . LYS A 1 367 ? -12.279 -1.691 76.395 1.00 79.69 367 LYS A CA 1
ATOM 2994 C C . LYS A 1 367 ? -12.133 -0.745 75.209 1.00 79.69 367 LYS A C 1
ATOM 2996 O O . LYS A 1 367 ? -13.094 -0.064 74.851 1.00 79.69 367 LYS A O 1
ATOM 3001 N N . ASN A 1 368 ? -10.963 -0.667 74.582 1.00 84.00 368 ASN A N 1
ATOM 3002 C CA . ASN A 1 368 ? -10.778 0.218 73.427 1.00 84.00 368 ASN A CA 1
ATOM 3003 C C . ASN A 1 368 ? -11.442 -0.370 72.155 1.00 84.00 368 ASN A C 1
ATOM 3005 O O . ASN A 1 368 ? -11.779 -1.549 72.079 1.00 84.00 368 ASN A O 1
ATOM 3009 N N . LYS A 1 369 ? -11.719 0.482 71.161 1.00 85.06 369 LYS A N 1
ATOM 3010 C CA . LYS A 1 369 ? -12.424 0.083 69.926 1.00 85.06 369 LYS A CA 1
ATOM 3011 C C . LYS A 1 369 ? -11.649 -0.966 69.091 1.00 85.06 369 LYS A C 1
ATOM 3013 O O . LYS A 1 369 ? -12.304 -1.875 68.588 1.00 85.06 369 LYS A O 1
ATOM 3018 N N . PRO A 1 370 ? -10.305 -0.890 68.972 1.00 85.44 370 PRO A N 1
ATOM 3019 C CA . PRO A 1 370 ? -9.506 -1.927 68.311 1.00 85.44 370 PRO A CA 1
ATOM 3020 C C . PRO A 1 370 ? -9.608 -3.311 68.965 1.00 85.44 370 PRO A C 1
ATOM 3022 O O . PRO A 1 370 ? -9.820 -4.290 68.257 1.00 85.44 370 PRO A O 1
ATOM 3025 N N . GLU A 1 371 ? -9.552 -3.398 70.298 1.00 84.88 371 GLU A N 1
ATOM 3026 C CA . GLU A 1 371 ? -9.708 -4.663 71.033 1.00 84.88 371 GLU A CA 1
ATOM 3027 C C . GLU A 1 371 ? -11.075 -5.303 70.777 1.00 84.88 371 GLU A C 1
ATOM 3029 O O . GLU A 1 371 ? -11.168 -6.509 70.564 1.00 84.88 371 GLU A O 1
ATOM 3034 N N . LEU A 1 372 ? -12.148 -4.503 70.756 1.00 85.81 372 LEU A N 1
ATOM 3035 C CA . LEU A 1 372 ? -13.487 -4.997 70.415 1.00 85.81 372 LEU A CA 1
ATOM 3036 C C . LEU A 1 372 ? -13.540 -5.536 68.976 1.00 85.81 372 LEU A C 1
ATOM 3038 O O . LEU A 1 372 ? -14.182 -6.552 68.725 1.00 85.81 372 LEU A O 1
ATOM 3042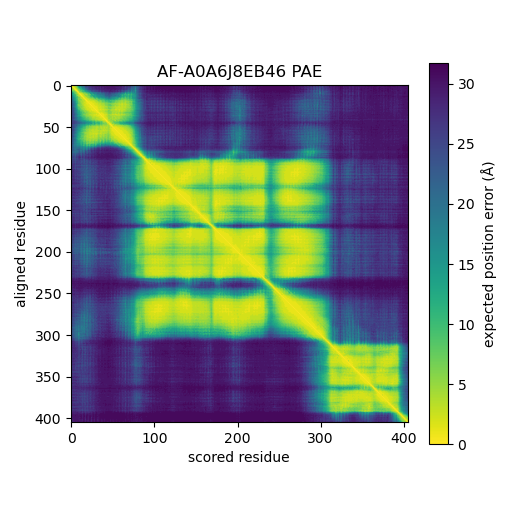 N N . GLY A 1 373 ? -12.860 -4.871 68.039 1.00 85.88 373 GLY A N 1
ATOM 3043 C CA . GLY A 1 373 ? -12.772 -5.303 66.645 1.00 85.88 373 GLY A CA 1
ATOM 3044 C C . GLY A 1 373 ? -12.017 -6.620 66.461 1.00 85.88 373 GLY A C 1
ATOM 3045 O O . GLY A 1 373 ? -12.480 -7.481 65.717 1.00 85.88 373 GLY A O 1
ATOM 3046 N N . GLN A 1 374 ? -10.904 -6.801 67.175 1.00 87.31 374 GLN A N 1
ATOM 3047 C CA . GLN A 1 374 ? -10.109 -8.030 67.129 1.00 87.31 374 GLN A CA 1
ATOM 3048 C C . GLN A 1 374 ? -10.885 -9.228 67.691 1.00 87.31 374 GLN A C 1
ATOM 3050 O O . GLN A 1 374 ? -11.005 -10.251 67.021 1.00 87.31 374 GLN A O 1
ATOM 3055 N N . VAL A 1 375 ? -11.501 -9.067 68.867 1.00 87.00 375 VAL A N 1
ATOM 3056 C CA . VAL A 1 375 ? -12.326 -10.123 69.479 1.00 87.00 375 VAL A CA 1
ATOM 3057 C C . VAL A 1 375 ? -13.516 -10.484 68.582 1.00 87.00 375 VAL A C 1
ATOM 3059 O O . VAL A 1 375 ? -13.904 -11.647 68.489 1.00 87.00 375 VAL A O 1
ATOM 3062 N N . LEU A 1 376 ? -14.097 -9.502 67.886 1.00 87.50 376 LEU A N 1
ATOM 3063 C CA . LEU A 1 376 ? -15.181 -9.756 66.940 1.00 87.50 376 LEU A CA 1
ATOM 3064 C C . LEU A 1 376 ? -14.696 -10.549 65.718 1.00 87.50 376 LEU A C 1
ATOM 3066 O O . LEU A 1 376 ? -15.383 -11.476 65.297 1.00 87.50 376 LEU A O 1
ATOM 3070 N N . ALA A 1 377 ? -13.522 -10.227 65.169 1.00 87.12 377 ALA A N 1
ATOM 3071 C CA . ALA A 1 377 ? -12.934 -10.960 64.047 1.00 87.12 377 ALA A CA 1
ATOM 3072 C C . ALA A 1 377 ? -12.638 -12.429 64.400 1.00 87.12 377 ALA A C 1
ATOM 3074 O O . ALA A 1 377 ? -12.923 -13.322 63.603 1.00 87.12 377 ALA A O 1
ATOM 3075 N N . GLU A 1 378 ? -12.137 -12.691 65.609 1.00 87.56 378 GLU A N 1
ATOM 3076 C CA . GLU A 1 378 ? -11.921 -14.050 66.122 1.00 87.56 378 GLU A CA 1
ATOM 3077 C C . GLU A 1 378 ? -13.245 -14.828 66.193 1.00 87.56 378 GLU A C 1
ATOM 3079 O O . GLU A 1 378 ? -13.371 -15.907 65.611 1.00 87.56 378 GLU A O 1
ATOM 3084 N N . LYS A 1 379 ? -14.290 -14.233 66.785 1.00 87.38 379 LYS A N 1
ATOM 3085 C CA . LYS A 1 379 ? -15.615 -14.869 66.898 1.00 87.38 379 LYS A CA 1
ATOM 3086 C C . LYS A 1 379 ? -16.307 -15.097 65.551 1.00 87.38 379 LYS A C 1
ATOM 3088 O O . LYS A 1 379 ? -17.009 -16.093 65.385 1.00 87.38 379 LYS A O 1
ATOM 3093 N N . LEU A 1 380 ? -16.093 -14.219 64.571 1.00 88.75 380 LEU A N 1
ATOM 3094 C CA . LEU A 1 380 ? -16.588 -14.400 63.200 1.00 88.75 380 LEU A CA 1
ATOM 3095 C C . LEU A 1 380 ? -15.935 -15.598 62.489 1.00 88.75 380 LEU A C 1
ATOM 3097 O O . LEU A 1 380 ? -16.545 -16.204 61.604 1.00 88.75 380 LEU A O 1
ATOM 3101 N N . ASN A 1 381 ? -14.707 -15.953 62.865 1.00 85.56 381 ASN A N 1
ATOM 3102 C CA . ASN A 1 381 ? -14.011 -17.112 62.315 1.00 85.56 381 ASN A CA 1
ATOM 3103 C C . ASN A 1 381 ? -14.410 -18.421 63.004 1.00 85.56 381 ASN A C 1
ATOM 3105 O O . ASN A 1 381 ? -14.520 -19.434 62.316 1.00 85.56 381 ASN A O 1
ATOM 3109 N N . GLU A 1 382 ? -14.681 -18.385 64.311 1.00 86.12 382 GLU A N 1
ATOM 3110 C CA . GLU A 1 382 ? -15.082 -19.550 65.115 1.00 86.12 382 GLU A CA 1
ATOM 3111 C C . GLU A 1 382 ? -16.505 -20.049 64.819 1.00 86.12 382 GLU A C 1
ATOM 3113 O O . GLU A 1 382 ? -16.776 -21.245 64.919 1.00 86.12 382 GLU A O 1
ATOM 3118 N N . HIS A 1 383 ? -17.422 -19.151 64.452 1.00 84.88 383 HIS A N 1
ATOM 3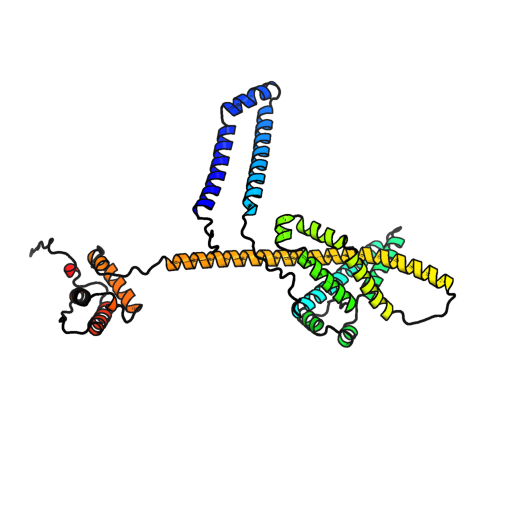119 C CA . HIS A 1 383 ? -18.822 -19.494 64.202 1.00 84.88 383 HIS A CA 1
ATOM 3120 C C . HIS A 1 383 ? -19.171 -19.514 62.704 1.00 84.88 383 HIS A C 1
ATOM 3122 O O . HIS A 1 383 ? -18.535 -18.847 61.887 1.00 84.88 383 HIS A O 1
ATOM 3128 N N . SER A 1 384 ? -20.208 -20.281 62.344 1.00 81.19 384 SER A N 1
ATOM 3129 C CA . SER A 1 384 ? -20.792 -20.342 60.991 1.00 81.19 384 SER A CA 1
ATOM 3130 C C . SER A 1 384 ? -22.039 -19.459 60.813 1.00 81.19 384 SER A C 1
ATOM 3132 O O . SER A 1 384 ? -22.464 -19.217 59.683 1.00 81.19 384 SER A O 1
ATOM 3134 N N . ALA A 1 385 ? -22.624 -18.976 61.915 1.00 86.31 385 ALA A N 1
ATOM 3135 C CA . ALA A 1 385 ? -23.782 -18.077 61.977 1.00 86.31 385 ALA A CA 1
ATOM 3136 C C . ALA A 1 385 ? -23.763 -17.276 63.297 1.00 86.31 385 ALA A C 1
ATOM 3138 O O . ALA A 1 385 ? -22.888 -17.504 64.131 1.00 86.31 385 ALA A O 1
ATOM 3139 N N . MET A 1 386 ? -24.712 -16.351 63.510 1.00 86.69 386 MET A N 1
ATOM 3140 C CA . MET A 1 386 ? -24.846 -15.620 64.783 1.00 86.69 386 MET A CA 1
ATOM 3141 C C . MET A 1 386 ? -25.557 -16.479 65.847 1.00 86.69 386 MET A C 1
ATOM 3143 O O . MET A 1 386 ? -26.755 -16.725 65.700 1.00 86.69 386 MET A O 1
ATOM 3147 N N . PRO A 1 387 ? -24.885 -16.889 66.942 1.00 82.81 387 PRO A N 1
ATOM 3148 C CA . PRO A 1 387 ? -25.478 -17.783 67.944 1.00 82.81 387 PRO A CA 1
ATOM 3149 C C . PRO A 1 387 ? -26.678 -17.179 68.689 1.00 82.81 387 PRO A C 1
ATOM 3151 O O . PRO A 1 387 ? -27.707 -17.827 68.841 1.00 82.81 387 PRO A O 1
ATOM 3154 N N . ASN A 1 388 ? -26.579 -15.914 69.108 1.00 83.50 388 ASN A N 1
ATOM 3155 C CA . ASN A 1 388 ? -27.601 -15.207 69.887 1.00 83.50 388 ASN A CA 1
ATOM 3156 C C . ASN A 1 388 ? -28.253 -14.084 69.062 1.00 83.50 388 ASN A C 1
ATOM 3158 O O . ASN A 1 388 ? -28.300 -12.921 69.471 1.00 83.50 388 ASN A O 1
ATOM 3162 N N . TYR A 1 389 ? -28.757 -14.418 67.872 1.00 78.94 389 TYR A N 1
ATOM 3163 C CA . TYR A 1 389 ? -29.351 -13.457 66.929 1.00 78.94 389 TYR A CA 1
ATOM 3164 C C . TYR A 1 389 ? -30.609 -12.739 67.463 1.00 78.94 389 TYR A C 1
ATOM 3166 O O . TYR A 1 389 ? -30.975 -11.674 66.961 1.00 78.94 389 TYR A O 1
ATOM 3174 N N . CYS A 1 390 ? -31.258 -13.280 68.502 1.00 75.88 390 CYS A N 1
ATOM 3175 C CA . CYS A 1 390 ? -32.433 -12.691 69.155 1.00 75.88 390 CYS A CA 1
ATOM 3176 C C . CYS A 1 390 ? -32.164 -11.312 69.781 1.00 75.88 390 CYS A C 1
ATOM 3178 O O . CYS A 1 390 ? -33.097 -10.543 69.966 1.00 75.88 390 CYS A O 1
ATOM 3180 N N . ILE A 1 391 ? -30.900 -10.953 70.032 1.00 78.75 391 ILE A N 1
ATOM 3181 C CA . ILE A 1 391 ? -30.482 -9.638 70.565 1.00 78.75 391 ILE A CA 1
ATOM 3182 C C . ILE A 1 391 ? -30.817 -8.479 69.605 1.00 78.75 391 ILE A C 1
ATOM 3184 O O . ILE A 1 391 ? -30.834 -7.306 69.989 1.00 78.75 391 ILE A O 1
ATOM 3188 N N . PHE A 1 392 ? -31.090 -8.803 68.343 1.00 75.75 392 PHE A N 1
ATOM 3189 C CA . PHE A 1 392 ? -31.495 -7.855 67.312 1.00 75.75 392 PHE A CA 1
ATOM 3190 C C . PHE A 1 392 ? -33.004 -7.865 67.029 1.00 75.75 392 PHE A C 1
ATOM 3192 O O . PHE A 1 392 ? -33.441 -7.133 66.147 1.00 75.75 392 PHE A O 1
ATOM 3199 N N . LYS A 1 393 ? -33.797 -8.680 67.740 1.00 69.62 393 LYS A N 1
ATOM 3200 C CA . LYS A 1 393 ? -35.262 -8.639 67.670 1.00 69.62 393 LYS A CA 1
ATOM 3201 C C . LYS A 1 393 ? -35.777 -7.708 68.766 1.00 69.62 393 LYS A C 1
ATOM 3203 O O . LYS A 1 393 ? -35.412 -7.874 69.928 1.00 69.62 393 LYS A O 1
ATOM 3208 N N . ASP A 1 394 ? -36.606 -6.735 68.401 1.00 50.47 394 ASP A N 1
ATOM 3209 C CA . ASP A 1 394 ? -37.304 -5.915 69.390 1.00 50.47 394 ASP A CA 1
ATOM 3210 C C . ASP A 1 394 ? -38.254 -6.795 70.215 1.00 50.47 394 ASP A C 1
ATOM 3212 O O . ASP A 1 394 ? -38.857 -7.747 69.716 1.00 50.47 394 ASP A O 1
ATOM 3216 N N . SER A 1 395 ? -38.337 -6.496 71.508 1.00 40.97 395 SER A N 1
ATOM 3217 C CA . SER A 1 395 ? -39.104 -7.205 72.531 1.00 40.97 395 SER A CA 1
ATOM 3218 C C . SER A 1 395 ? -40.622 -7.106 72.319 1.00 40.97 395 SER A C 1
ATOM 3220 O O . SER A 1 395 ? -41.321 -6.457 73.095 1.00 40.97 395 SER A O 1
ATOM 3222 N N . SER A 1 396 ? -41.146 -7.746 71.274 1.00 38.72 396 SER A N 1
ATOM 3223 C CA . SER A 1 396 ? -42.590 -7.899 71.045 1.00 38.72 396 SER A CA 1
ATOM 3224 C C . SER A 1 396 ? -43.019 -9.303 70.606 1.00 38.72 396 SER A C 1
ATOM 3226 O O . SER A 1 396 ? -44.195 -9.520 70.334 1.00 38.72 396 SER A O 1
ATOM 3228 N N . THR A 1 397 ? -42.124 -10.295 70.634 1.00 36.00 397 THR A N 1
ATOM 3229 C CA . THR A 1 397 ? -42.505 -11.711 70.493 1.00 36.00 397 THR A CA 1
ATOM 3230 C C . THR A 1 397 ? -41.664 -12.601 71.410 1.00 36.00 397 THR A C 1
ATOM 3232 O O . THR A 1 397 ? -40.831 -13.379 70.946 1.00 36.00 397 THR A O 1
ATOM 3235 N N . CYS A 1 398 ? -41.875 -12.484 72.721 1.00 31.22 398 CYS A N 1
ATOM 3236 C CA . CYS A 1 398 ? -41.655 -13.600 73.638 1.00 31.22 398 CYS A CA 1
ATOM 3237 C C . CYS A 1 398 ? -43.019 -14.244 73.888 1.00 31.22 398 CYS A C 1
ATOM 3239 O O . CYS A 1 398 ? -43.787 -13.765 74.714 1.00 31.22 398 CYS A O 1
ATOM 3241 N N . THR A 1 399 ? -43.330 -15.316 73.168 1.00 31.20 399 THR A N 1
ATOM 3242 C CA . THR A 1 399 ? -44.211 -16.349 73.715 1.00 31.20 399 THR A CA 1
ATOM 3243 C C . THR A 1 399 ? -43.331 -17.537 74.029 1.00 31.20 399 THR A C 1
ATOM 3245 O O . THR A 1 399 ? -42.868 -18.234 73.124 1.00 31.20 399 THR A O 1
ATOM 3248 N N . GLU A 1 400 ? -43.082 -17.721 75.321 1.00 37.38 400 GLU A N 1
ATOM 3249 C CA . GLU A 1 400 ? -42.742 -19.018 75.880 1.00 37.38 400 GLU A CA 1
ATOM 3250 C C . GLU A 1 400 ? -43.784 -20.029 75.391 1.00 37.38 400 GLU A C 1
ATOM 3252 O O . GLU A 1 400 ? -44.987 -19.848 75.576 1.00 37.38 400 GLU A O 1
ATOM 3257 N N . LYS A 1 401 ? -43.318 -21.095 74.751 1.00 32.03 401 LYS A N 1
ATOM 3258 C CA . LYS A 1 401 ? -43.985 -22.384 74.861 1.00 32.03 401 LYS A CA 1
ATOM 3259 C C . LYS A 1 401 ? -43.038 -23.279 75.634 1.00 32.03 401 LYS A C 1
ATOM 3261 O O . LYS A 1 401 ? -42.122 -23.866 75.065 1.00 32.03 401 LYS A O 1
ATOM 3266 N N . GLY A 1 402 ? -43.246 -23.311 76.946 1.00 31.28 402 GLY A N 1
ATOM 3267 C CA . GLY A 1 402 ? -43.098 -24.572 77.645 1.00 31.28 402 GLY A CA 1
ATOM 3268 C C . GLY A 1 402 ? -44.115 -25.547 77.059 1.00 31.28 402 GLY A C 1
ATOM 3269 O O . GLY A 1 402 ? -45.219 -25.144 76.711 1.00 31.28 402 GLY A O 1
ATOM 3270 N N . ASP A 1 403 ? -43.688 -26.781 76.853 1.00 28.58 403 ASP A N 1
ATOM 3271 C CA . ASP A 1 403 ? -44.428 -27.928 77.359 1.00 28.58 403 ASP A CA 1
ATOM 3272 C C . ASP A 1 403 ? -43.511 -29.147 77.335 1.00 28.58 403 ASP A C 1
ATOM 3274 O O . ASP A 1 403 ? -43.045 -29.623 76.301 1.00 28.58 403 ASP A O 1
ATOM 3278 N N . THR A 1 404 ? -43.229 -29.602 78.548 1.00 32.47 404 THR A N 1
ATOM 3279 C CA . THR A 1 404 ? -42.892 -30.973 78.895 1.00 32.47 404 THR A CA 1
ATOM 3280 C C . THR A 1 404 ? -43.982 -31.927 78.414 1.00 32.47 404 THR A C 1
ATOM 3282 O O . THR A 1 404 ? -45.142 -31.774 78.797 1.00 32.47 404 THR A O 1
ATOM 3285 N N . SER A 1 405 ? -43.595 -32.946 77.652 1.00 35.00 405 SER A N 1
ATOM 3286 C CA . SER A 1 405 ? -44.127 -34.319 77.683 1.00 35.00 405 SER A CA 1
ATOM 3287 C C . SER A 1 405 ? -43.093 -35.238 77.056 1.00 35.00 405 SER A C 1
ATOM 3289 O O . SER A 1 405 ? -42.776 -35.001 75.869 1.00 35.00 405 SER A O 1
#

Solvent-accessible surface area (backbone atoms only — not comparable to full-atom values): 23431 Å² total; per-residue (Å²): 143,88,89,79,84,94,66,91,43,74,60,57,58,54,48,52,54,47,50,53,52,50,49,56,49,52,52,55,48,43,74,68,30,72,67,44,52,59,68,32,50,70,42,39,77,78,30,93,55,31,56,61,52,51,53,52,49,50,53,50,51,51,54,48,55,53,45,56,53,48,59,64,57,54,76,72,58,77,76,72,79,65,80,68,64,88,80,59,79,72,47,65,69,52,48,5,49,45,45,44,50,45,13,50,37,53,48,51,52,42,51,53,43,54,52,51,36,67,75,39,71,85,44,86,90,37,61,67,60,42,50,53,42,50,52,50,40,51,60,53,51,64,45,46,40,55,75,66,56,49,70,77,69,46,92,58,56,70,30,54,53,45,34,50,73,72,45,90,61,94,81,78,49,45,54,36,65,51,55,39,52,46,43,50,56,50,47,54,54,48,52,69,48,72,32,59,72,41,39,71,74,41,50,91,46,34,63,61,50,44,50,51,59,57,75,66,33,60,68,63,52,50,49,46,52,53,32,48,50,58,50,52,64,74,72,71,83,70,89,79,98,69,66,69,69,64,50,51,54,54,50,49,53,53,48,53,52,46,51,58,47,46,54,55,48,48,56,52,45,52,56,49,48,49,56,54,49,50,54,50,51,51,52,52,52,55,49,50,53,50,51,52,54,50,50,54,48,50,54,51,51,52,56,54,53,68,68,57,61,76,79,77,83,46,71,64,55,55,51,67,49,82,48,76,54,32,33,64,47,39,54,49,54,40,51,41,47,74,76,32,95,64,48,52,72,83,46,54,73,67,50,51,46,56,54,31,42,19,67,75,41,90,72,66,91,84,62,56,68,68,61,56,34,51,57,44,48,53,51,50,70,76,41,91,48,36,80,39,49,65,82,58,53,74,96,81,78,86,75,86,74,84,78,92,128

Sequence (405 aa):
MFNACMTCSKEEMTLKQKMFTEFYTQFNMYLKSSEFESSVKPLIHENKFGKQILVAVMFLIQKHVLRDASDSLQSTGQSVQINCPINMEISAGGRGKIRYIGGYVIAKCRYKLTKTIQNNLFVPGLVPEVRQLKFRVNILDEMIVSASEITNESIYEETLEETKRKQNLSGLTNIHDKIFEFFESLELKVRTLLCYKNLQKHRKELFKFAQNEILSDNALLEEFCLKYCYVRTAVETEEEEQDGMSIILEMGEKLVNTCVHLEIIFKFIVNLFLNVSIAQFRKDYLTAIRREKSEALRKRLWKNCKKKEVKTIDMNFLMTDTSENKIVSHLGLKSMSLQNEKFYLEFTKKDLIKILKAYGVNLSMSKNKPELGQVLAEKLNEHSAMPNYCIFKDSSTCTEKGDTS